Protein AF-0000000082580281 (afdb_homodimer)

Secondary structure (DSSP, 8-state):
---------------------------------PPPSSS-GGGS-TT-SSPPPPPTT-HHHHHHHHHHHHHHHT--HHHHHHHHHHHH--SGGGGHHHHTS-GGG-HHHHHHHHHHHHHHHHHHHHHHHHH-PPPHHHH-TTS--TTTTS---TT--SS-HHHHHHHHHHHHHHHH-GGGHHHHHHHHHHHHHHHHHTTSS-HHHHHHHHHHHHHHHHHHHT-GGGHHHHHHHHHHHHHH--/---------------------------------PPPSSS-GGGS-TT-SSPPPPPTT-HHHHHHHHHHHHHHHT--HHHHHHHHHHHH--SGGGGHHHHTS-GGG-HHHHHHHHHHHHHHHHHHHHHHHHH-PPPHHHH-TTS--TTTTS---TT--SS-HHHHHHHHHHHHHHHH-GGGHHHHHHHHHHHHHHHHHTTSS-HHHHHHHHHHHHHHHHHHHT-GGGHHHHHHHHHHHHHH--

Radius of gyration: 31.66 Å; Cα contacts (8 Å, |Δi|>4): 712; chains: 2; bounding box: 63×133×155 Å

Solvent-accessible surface area (backbone atoms only — not comparable to full-atom values): 26697 Å² total; per-residue (Å²): 138,84,80,77,79,78,79,78,79,77,76,77,76,75,76,74,76,69,78,74,73,71,71,69,69,69,69,75,72,72,71,76,80,84,69,61,77,80,58,56,68,86,77,44,53,72,72,26,58,56,76,83,69,75,49,88,88,32,71,62,40,54,50,46,50,54,48,42,51,54,52,41,72,70,50,50,73,68,57,50,50,48,21,47,52,49,71,73,52,89,56,80,62,79,44,20,75,50,68,71,44,66,49,80,79,38,62,52,40,40,52,46,43,49,48,46,35,51,34,33,41,52,57,42,46,38,23,16,70,57,64,42,32,67,15,45,36,72,78,38,75,82,38,78,28,69,55,67,92,66,78,70,67,53,41,50,18,32,33,27,62,68,23,20,39,27,36,23,37,21,50,53,47,25,57,57,37,61,94,38,20,42,50,28,46,48,47,19,50,53,52,33,48,21,39,36,58,25,23,48,30,49,68,69,15,40,52,46,10,44,53,51,10,46,54,44,45,43,41,43,57,63,30,76,88,37,45,66,52,50,50,46,19,34,56,57,50,55,61,66,77,100,138,83,80,77,78,77,78,77,80,78,78,76,75,75,78,74,77,70,77,75,73,72,71,71,70,70,67,72,75,74,71,76,78,85,68,60,78,80,58,57,68,86,75,44,53,74,73,26,59,55,76,83,72,74,50,89,88,32,72,63,39,52,50,45,51,53,47,42,51,53,51,41,72,70,50,50,71,68,56,49,51,49,20,49,53,49,70,73,52,88,55,80,64,78,44,20,75,50,67,70,45,67,47,80,78,37,62,52,40,39,52,46,44,52,51,46,35,50,32,34,41,53,56,42,45,38,24,17,70,57,63,42,31,66,15,45,34,73,76,38,76,83,38,78,29,69,56,68,92,66,79,70,66,54,42,51,17,32,32,28,60,67,23,19,38,26,37,24,37,22,50,52,47,25,56,58,37,61,93,38,21,43,50,27,45,48,50,18,52,52,53,33,47,22,40,35,59,24,24,47,30,48,69,68,16,42,52,46,10,42,52,50,9,45,54,46,46,43,41,42,56,64,29,77,88,37,45,65,51,52,51,47,19,35,54,58,49,56,60,67,76,102

Structure (mmCIF, N/CA/C/O backbone):
data_AF-0000000082580281-model_v1
#
loop_
_entity.id
_entity.type
_entity.pdbx_description
1 polymer 'Acid phosphatase'
#
loop_
_atom_site.group_PDB
_atom_site.id
_atom_site.type_symbol
_atom_site.label_atom_id
_atom_site.label_alt_id
_atom_site.label_comp_id
_atom_site.label_asym_id
_atom_site.label_entity_id
_atom_site.label_seq_id
_atom_site.pdbx_PDB_ins_code
_atom_site.Cartn_x
_atom_site.Cartn_y
_atom_site.Cartn_z
_atom_site.occupancy
_atom_site.B_iso_or_equiv
_atom_site.auth_seq_id
_atom_site.auth_comp_id
_atom_site.auth_asym_id
_atom_site.auth_atom_id
_atom_site.pdbx_PDB_model_num
ATOM 1 N N . MET A 1 1 ? 38.469 71.812 71.25 1 32.06 1 MET A N 1
ATOM 2 C CA . MET A 1 1 ? 38.594 71.062 70 1 32.06 1 MET A CA 1
ATOM 3 C C . MET A 1 1 ? 37.75 69.812 70 1 32.06 1 MET A C 1
ATOM 5 O O . MET A 1 1 ? 38.062 68.875 70.75 1 32.06 1 MET A O 1
ATOM 9 N N . PHE A 1 2 ? 36.344 69.938 70 1 36.44 2 PHE A N 1
ATOM 10 C CA . PHE A 1 2 ? 35.188 69.062 70.125 1 36.44 2 PHE A CA 1
ATOM 11 C C . PHE A 1 2 ? 35.156 68.125 68.938 1 36.44 2 PHE A C 1
ATOM 13 O O . PHE A 1 2 ? 35.156 68.5 67.75 1 36.44 2 PHE A O 1
ATOM 20 N N . LEU A 1 3 ? 35.812 66.938 69.125 1 35.78 3 LEU A N 1
ATOM 21 C CA . LEU A 1 3 ? 35.938 65.812 68.188 1 35.78 3 LEU A CA 1
ATOM 22 C C . LEU A 1 3 ? 34.562 65.25 67.875 1 35.78 3 LEU A C 1
ATOM 24 O O . LEU A 1 3 ? 33.844 64.75 68.75 1 35.78 3 LEU A O 1
ATOM 28 N N . ARG A 1 4 ? 33.812 65.875 66.938 1 36.56 4 ARG A N 1
ATOM 29 C CA . ARG A 1 4 ? 32.531 65.438 66.438 1 36.56 4 ARG A CA 1
ATOM 30 C C . ARG A 1 4 ? 32.594 64.062 65.812 1 36.56 4 ARG A C 1
ATOM 32 O O . ARG A 1 4 ? 33.344 63.781 64.875 1 36.56 4 ARG A O 1
ATOM 39 N N . THR A 1 5 ? 32.5 63 66.625 1 38.12 5 THR A N 1
ATOM 40 C CA . THR A 1 5 ? 32.469 61.594 66.188 1 38.12 5 THR A CA 1
ATOM 41 C C . THR A 1 5 ? 31.281 61.375 65.25 1 38.12 5 THR A C 1
ATOM 43 O O . THR A 1 5 ? 30.125 61.562 65.625 1 38.12 5 THR A O 1
ATOM 46 N N . ARG A 1 6 ? 31.453 61.594 63.969 1 36 6 ARG A N 1
ATOM 47 C CA . ARG A 1 6 ? 30.453 61.344 62.938 1 36 6 ARG A CA 1
ATOM 48 C C . ARG A 1 6 ? 30.078 59.875 62.906 1 36 6 ARG A C 1
ATOM 50 O O . ARG A 1 6 ? 30.953 59 62.781 1 36 6 ARG A O 1
ATOM 57 N N . PHE A 1 7 ? 29.016 59.438 63.625 1 36.91 7 PHE A N 1
ATOM 58 C CA . PHE A 1 7 ? 28.422 58.094 63.625 1 36.91 7 PHE A CA 1
ATOM 59 C C . PHE A 1 7 ? 27.969 57.719 62.219 1 36.91 7 PHE A C 1
ATOM 61 O O . PHE A 1 7 ? 27.141 58.406 61.625 1 36.91 7 PHE A O 1
ATOM 68 N N . MET A 1 8 ? 28.844 57.156 61.375 1 35.41 8 MET A N 1
ATOM 69 C CA . MET A 1 8 ? 28.469 56.656 60.062 1 35.41 8 MET A CA 1
ATOM 70 C C . MET A 1 8 ? 27.438 55.531 60.188 1 35.41 8 MET A C 1
ATOM 72 O O . MET A 1 8 ? 27.672 54.531 60.875 1 35.41 8 MET A O 1
ATOM 76 N N . LEU A 1 9 ? 26.125 55.844 60.188 1 35.84 9 LEU A N 1
ATOM 77 C CA . LEU A 1 9 ? 25.016 54.906 60.156 1 35.84 9 LEU A CA 1
ATOM 78 C C . LEU A 1 9 ? 25.125 53.969 58.938 1 35.84 9 LEU A C 1
ATOM 80 O O . LEU A 1 9 ? 25.141 54.469 57.781 1 35.84 9 LEU A O 1
ATOM 84 N N . LEU A 1 10 ? 25.781 52.812 59.094 1 35.5 10 LEU A N 1
ATOM 85 C CA . LEU A 1 10 ? 25.828 51.75 58.062 1 35.5 10 LEU A CA 1
ATOM 86 C C . LEU A 1 10 ? 24.422 51.25 57.75 1 35.5 10 LEU A C 1
ATOM 88 O O . LEU A 1 10 ? 23.719 50.781 58.625 1 35.5 10 LEU A O 1
ATOM 92 N N . LEU A 1 11 ? 23.688 51.938 56.844 1 35.34 11 LEU A N 1
ATOM 93 C CA . LEU A 1 11 ? 22.422 51.438 56.344 1 35.34 11 LEU A CA 1
ATOM 94 C C . LEU A 1 11 ? 22.594 50.062 55.656 1 35.34 11 LEU A C 1
ATOM 96 O O . LEU A 1 11 ? 23.312 49.969 54.656 1 35.34 11 LEU A O 1
ATOM 100 N N . ALA A 1 12 ? 22.578 48.969 56.406 1 37.53 12 ALA A N 1
ATOM 101 C CA . ALA A 1 12 ? 22.531 47.625 55.844 1 37.53 12 ALA A CA 1
ATOM 102 C C . ALA A 1 12 ? 21.297 47.438 54.969 1 37.53 12 ALA A C 1
ATOM 104 O O . ALA A 1 12 ? 20.156 47.562 55.438 1 37.53 12 ALA A O 1
ATOM 105 N N . GLY A 1 13 ? 21.359 47.844 53.719 1 35.16 13 GLY A N 1
ATOM 106 C CA . GLY A 1 13 ? 20.312 47.531 52.75 1 35.16 13 GLY A CA 1
ATOM 107 C C . GLY A 1 13 ? 19.984 46.062 52.656 1 35.16 13 GLY A C 1
ATOM 108 O O . GLY A 1 13 ? 20.859 45.25 52.375 1 35.16 13 GLY A O 1
ATOM 109 N N . ALA A 1 14 ? 19.094 45.562 53.5 1 37.19 14 ALA A N 1
ATOM 110 C CA . ALA A 1 14 ? 18.562 44.188 53.375 1 37.19 14 ALA A CA 1
ATOM 111 C C . ALA A 1 14 ? 18.047 43.938 51.969 1 37.19 14 ALA A C 1
ATOM 113 O O . ALA A 1 14 ? 17.141 44.625 51.5 1 37.19 14 ALA A O 1
ATOM 114 N N . CYS A 1 15 ? 18.906 43.469 51.062 1 38.81 15 CYS A N 1
ATOM 115 C CA . CYS A 1 15 ? 18.453 42.969 49.781 1 38.81 15 CYS A CA 1
ATOM 116 C C . CYS A 1 15 ? 17.344 41.906 49.938 1 38.81 15 CYS A C 1
ATOM 118 O O . CYS A 1 15 ? 17.594 40.844 50.469 1 38.81 15 CYS A O 1
ATOM 120 N N . LEU A 1 16 ? 16.125 42.344 50.219 1 39.41 16 LEU A N 1
ATOM 121 C CA . LEU A 1 16 ? 15.023 41.406 50.156 1 39.41 16 LEU A CA 1
ATOM 122 C C . LEU A 1 16 ? 15.047 40.625 48.812 1 39.41 16 LEU A C 1
ATOM 124 O O . LEU A 1 16 ? 14.922 41.219 47.75 1 39.41 16 LEU A O 1
ATOM 128 N N . ALA A 1 17 ? 15.719 39.5 48.781 1 43.44 17 ALA A N 1
ATOM 129 C CA . ALA A 1 17 ? 15.578 38.562 47.656 1 43.44 17 ALA A CA 1
ATOM 130 C C . ALA A 1 17 ? 14.109 38.188 47.438 1 43.44 17 ALA A C 1
ATOM 132 O O . ALA A 1 17 ? 13.469 37.594 48.281 1 43.44 17 ALA A O 1
ATOM 133 N N . VAL A 1 18 ? 13.406 39.094 46.656 1 44.91 18 VAL A N 1
ATOM 134 C CA . VAL A 1 18 ? 12.094 38.625 46.219 1 44.91 18 VAL A CA 1
ATOM 135 C C . VAL A 1 18 ? 12.242 37.281 45.5 1 44.91 18 VAL A C 1
ATOM 137 O O . VAL A 1 18 ? 13.062 37.156 44.594 1 44.91 18 VAL A O 1
ATOM 140 N N . PRO A 1 19 ? 11.844 36.188 46.156 1 44.22 19 PRO A N 1
ATOM 141 C CA . PRO A 1 19 ? 11.867 34.938 45.375 1 44.22 19 PRO A CA 1
ATOM 142 C C . PRO A 1 19 ? 11.188 35.094 44 1 44.22 19 PRO A C 1
ATOM 144 O O . PRO A 1 19 ? 10.086 35.656 43.906 1 44.22 19 PRO A O 1
ATOM 147 N N . VAL A 1 20 ? 11.992 35.281 42.938 1 46.53 20 VAL A N 1
ATOM 148 C CA . VAL A 1 20 ? 11.406 35.156 41.625 1 46.53 20 VAL A CA 1
ATOM 149 C C . VAL A 1 20 ? 10.586 33.875 41.531 1 46.53 20 VAL A C 1
ATOM 151 O O . VAL A 1 20 ? 11.125 32.781 41.688 1 46.53 20 VAL A O 1
ATOM 154 N N . ALA A 1 21 ? 9.297 33.875 41.906 1 41.81 21 ALA A N 1
ATOM 155 C CA . ALA A 1 21 ? 8.453 32.75 41.531 1 41.81 21 ALA A CA 1
ATOM 156 C C . ALA A 1 21 ? 8.695 32.312 40.094 1 41.81 21 ALA A C 1
ATOM 158 O O . ALA A 1 21 ? 8.43 33.094 39.156 1 41.81 21 ALA A O 1
ATOM 159 N N . VAL A 1 22 ? 9.758 31.562 39.844 1 43.09 22 VAL A N 1
ATOM 160 C CA . VAL A 1 22 ? 9.773 30.906 38.562 1 43.09 22 VAL A CA 1
ATOM 161 C C . VAL A 1 22 ? 8.375 30.406 38.219 1 43.09 22 VAL A C 1
ATOM 163 O O . VAL A 1 22 ? 7.816 29.578 38.938 1 43.09 22 VAL A O 1
ATOM 166 N N . ASN A 1 23 ? 7.508 31.281 37.688 1 38.69 23 ASN A N 1
ATOM 167 C CA . ASN A 1 23 ? 6.324 30.703 37.062 1 38.69 23 ASN A CA 1
ATOM 168 C C . ASN A 1 23 ? 6.652 29.406 36.344 1 38.69 23 ASN A C 1
ATOM 170 O O . ASN A 1 23 ? 7.355 29.406 35.344 1 38.69 23 ASN A O 1
ATOM 174 N N . ALA A 1 24 ? 6.676 28.344 37.094 1 39.44 24 ALA A N 1
ATOM 175 C CA . ALA A 1 24 ? 6.668 27.078 36.375 1 39.44 24 ALA A CA 1
ATOM 176 C C . ALA A 1 24 ? 5.715 27.125 35.188 1 39.44 24 ALA A C 1
ATOM 178 O O . ALA A 1 24 ? 4.496 27.203 35.344 1 39.44 24 ALA A O 1
ATOM 179 N N . GLN A 1 25 ? 6.094 27.766 34.156 1 38.94 25 GLN A N 1
ATOM 180 C CA . GLN A 1 25 ? 5.293 27.547 32.938 1 38.94 25 GLN A CA 1
ATOM 181 C C . GLN A 1 25 ? 4.691 26.141 32.938 1 38.94 25 GLN A C 1
ATOM 183 O O . GLN A 1 25 ? 5.418 25.156 33.031 1 38.94 25 GLN A O 1
ATOM 188 N N . GLN A 1 26 ? 3.48 26 33.562 1 36.84 26 GLN A N 1
ATOM 189 C CA . GLN A 1 26 ? 2.775 24.734 33.406 1 36.84 26 GLN A CA 1
ATOM 190 C C . GLN A 1 26 ? 3.092 24.109 32.031 1 36.84 26 GLN A C 1
ATOM 192 O O . GLN A 1 26 ? 3.078 24.781 31.016 1 36.84 26 GLN A O 1
ATOM 197 N N . ALA A 1 27 ? 3.896 23.062 32.031 1 40.31 27 ALA A N 1
ATOM 198 C CA . ALA A 1 27 ? 4.039 22.297 30.781 1 40.31 27 ALA A CA 1
ATOM 199 C C . ALA A 1 27 ? 2.75 22.344 29.969 1 40.31 27 ALA A C 1
ATOM 201 O O . ALA A 1 27 ? 1.652 22.266 30.531 1 40.31 27 ALA A O 1
ATOM 202 N N . PRO A 1 28 ? 2.762 22.938 28.812 1 40.5 28 PRO A N 1
ATOM 203 C CA . PRO A 1 28 ? 1.508 22.875 28.062 1 40.5 28 PRO A CA 1
ATOM 204 C C . PRO A 1 28 ? 0.728 21.594 28.312 1 40.5 28 PRO A C 1
ATOM 206 O O . PRO A 1 28 ? 1.326 20.547 28.562 1 40.5 28 PRO A O 1
ATOM 209 N N . ALA A 1 29 ? -0.424 21.672 28.781 1 38.53 29 ALA A N 1
ATOM 210 C CA . ALA A 1 29 ? -1.359 20.562 28.953 1 38.53 29 ALA A CA 1
ATOM 211 C C . ALA A 1 29 ? -1.205 19.531 27.844 1 38.53 29 ALA A C 1
ATOM 213 O O . ALA A 1 29 ? -1.086 19.891 26.672 1 38.53 29 ALA A O 1
ATOM 214 N N . ALA A 1 30 ? -0.703 18.375 28.109 1 39.81 30 ALA A N 1
ATOM 215 C CA . ALA A 1 30 ? -0.636 17.266 27.156 1 39.81 30 ALA A CA 1
ATOM 216 C C . ALA A 1 30 ? -1.894 17.219 26.297 1 39.81 30 ALA A C 1
ATOM 218 O O . ALA A 1 30 ? -3.01 17.344 26.797 1 39.81 30 ALA A O 1
ATOM 219 N N . LYS A 1 31 ? -1.818 17.734 25.094 1 45.88 31 LYS A N 1
ATOM 220 C CA . LYS A 1 31 ? -2.938 17.516 24.188 1 45.88 31 LYS A CA 1
ATOM 221 C C . LYS A 1 31 ? -3.656 16.203 24.516 1 45.88 31 LYS A C 1
ATOM 223 O O . LYS A 1 31 ? -3.016 15.188 24.781 1 45.88 31 LYS A O 1
ATOM 228 N N . PRO A 1 32 ? -4.918 16.234 24.938 1 46.81 32 PRO A N 1
ATOM 229 C CA . PRO A 1 32 ? -5.609 14.984 25.266 1 46.81 32 PRO A CA 1
ATOM 230 C C . PRO A 1 32 ? -5.254 13.844 24.312 1 46.81 32 PRO A C 1
ATOM 232 O O . PRO A 1 32 ? -5.047 14.078 23.109 1 46.81 32 PRO A O 1
ATOM 235 N N . ALA A 1 33 ? -4.816 12.711 24.938 1 53.78 33 ALA A N 1
ATOM 236 C CA . ALA A 1 33 ? -4.449 11.516 24.172 1 53.78 33 ALA A CA 1
ATOM 237 C C . ALA A 1 33 ? -5.516 11.18 23.141 1 53.78 33 ALA A C 1
ATOM 239 O O . ALA A 1 33 ? -6.703 11.117 23.453 1 53.78 33 ALA A O 1
ATOM 240 N N . LYS A 1 34 ? -5.25 11.406 21.891 1 80.19 34 LYS A N 1
ATOM 241 C CA . LYS A 1 34 ? -6.168 10.984 20.844 1 80.19 34 LYS A CA 1
ATOM 242 C C . LYS A 1 34 ? -6.531 9.516 20.984 1 80.19 34 LYS A C 1
ATOM 244 O O . LYS A 1 34 ? -5.699 8.695 21.391 1 80.19 34 LYS A O 1
ATOM 249 N N . THR A 1 35 ? -7.859 9.172 21.172 1 92.19 35 THR A N 1
ATOM 250 C CA . THR A 1 35 ? -8.359 7.797 21.234 1 92.19 35 THR A CA 1
ATOM 251 C C . THR A 1 35 ? -8.961 7.367 19.906 1 92.19 35 THR A C 1
ATOM 253 O O . THR A 1 35 ? -9.383 8.211 19.109 1 92.19 35 THR A O 1
ATOM 256 N N . PHE A 1 36 ? -8.875 6.074 19.734 1 95.62 36 PHE A N 1
ATOM 257 C CA . PHE A 1 36 ? -9.547 5.516 18.562 1 95.62 36 PHE A CA 1
ATOM 258 C C . PHE A 1 36 ? -11.039 5.855 18.594 1 95.62 36 PHE A C 1
ATOM 260 O O . PHE A 1 36 ? -11.664 5.816 19.641 1 95.62 36 PHE A O 1
ATOM 267 N N . LYS A 1 37 ? -11.641 6.121 17.453 1 95.56 37 LYS A N 1
ATOM 268 C CA . LYS A 1 37 ? -13.039 6.547 17.406 1 95.56 37 LYS A CA 1
ATOM 269 C C . LYS A 1 37 ? -13.883 5.562 16.609 1 95.56 37 LYS A C 1
ATOM 271 O O . LYS A 1 37 ? -15.023 5.277 16.969 1 95.56 37 LYS A O 1
ATOM 276 N N . LEU A 1 38 ? -13.398 5.078 15.508 1 95.94 38 LEU A N 1
ATOM 277 C CA . LEU A 1 38 ? -14.117 4.129 14.664 1 95.94 38 LEU A CA 1
ATOM 278 C C . LEU A 1 38 ? -13.586 2.715 14.852 1 95.94 38 LEU A C 1
ATOM 280 O O . LEU A 1 38 ? -14.289 1.739 14.586 1 95.94 38 LEU A O 1
ATOM 284 N N . LEU A 1 39 ? -12.297 2.615 15.203 1 95.38 39 LEU A N 1
ATOM 285 C CA . LEU A 1 39 ? -11.625 1.354 15.5 1 95.38 39 LEU A CA 1
ATOM 286 C C . LEU A 1 39 ? -11.281 1.257 16.984 1 95.38 39 LEU A C 1
ATOM 288 O O . LEU A 1 39 ? -11.648 2.137 17.766 1 95.38 39 LEU A O 1
ATOM 292 N N . ARG A 1 40 ? -10.734 0.118 17.422 1 92.38 40 ARG A N 1
ATOM 293 C CA . ARG A 1 40 ? -10.312 -0.094 18.812 1 92.38 40 ARG A CA 1
ATOM 294 C C . ARG A 1 40 ? -8.812 -0.381 18.875 1 92.38 40 ARG A C 1
ATOM 296 O O . ARG A 1 40 ? -8.242 -0.969 17.969 1 92.38 40 ARG A O 1
ATOM 303 N N . ALA A 1 41 ? -8.281 0.009 19.906 1 87.56 41 ALA A N 1
ATOM 304 C CA . ALA A 1 41 ? -6.852 -0.215 20.125 1 87.56 41 ALA A CA 1
ATOM 305 C C . ALA A 1 41 ? -6.512 -1.7 20.031 1 87.56 41 ALA A C 1
ATOM 307 O O . ALA A 1 41 ? -5.449 -2.07 19.531 1 87.56 41 ALA A O 1
ATOM 308 N N . GLU A 1 42 ? -7.383 -2.527 20.531 1 87.19 42 GLU A N 1
ATOM 309 C CA . GLU A 1 42 ? -7.168 -3.971 20.578 1 87.19 42 GLU A CA 1
ATOM 310 C C . GLU A 1 42 ? -7.125 -4.562 19.172 1 87.19 42 GLU A C 1
ATOM 312 O O . GLU A 1 42 ? -6.695 -5.703 18.984 1 87.19 42 GLU A O 1
ATOM 317 N N . ASP A 1 43 ? -7.555 -3.775 18.234 1 86 43 ASP A N 1
ATOM 318 C CA . ASP A 1 43 ? -7.504 -4.219 16.844 1 86 43 ASP A CA 1
ATOM 319 C C . ASP A 1 43 ? -6.066 -4.262 16.328 1 86 43 ASP A C 1
ATOM 321 O O . ASP A 1 43 ? -5.797 -4.848 15.273 1 86 43 ASP A O 1
ATOM 325 N N . PHE A 1 44 ? -5.164 -3.668 17.047 1 92.31 44 PHE A N 1
ATOM 326 C CA . PHE A 1 44 ? -3.771 -3.562 16.641 1 92.31 44 PHE A CA 1
ATOM 327 C C . PHE A 1 44 ? -2.842 -4.07 17.734 1 92.31 44 PHE A C 1
ATOM 329 O O . PHE A 1 44 ? -2.99 -3.705 18.906 1 92.31 44 PHE A O 1
ATOM 336 N N . PRO A 1 45 ? -1.94 -4.969 17.344 1 92.69 45 PRO A N 1
ATOM 337 C CA . PRO A 1 45 ? -0.992 -5.449 18.344 1 92.69 45 PRO A CA 1
ATOM 338 C C . PRO A 1 45 ? -0.083 -4.344 18.875 1 92.69 45 PRO A C 1
ATOM 340 O O . PRO A 1 45 ? 0.281 -3.43 18.141 1 92.69 45 PRO A O 1
ATOM 343 N N . ALA A 1 46 ? 0.397 -4.531 20.078 1 85.88 46 ALA A N 1
ATOM 344 C CA . ALA A 1 46 ? 1.192 -3.512 20.766 1 85.88 46 ALA A CA 1
ATOM 345 C C . ALA A 1 46 ? 2.57 -3.371 20.125 1 85.88 46 ALA A C 1
ATOM 347 O O . ALA A 1 46 ? 3.219 -2.33 20.25 1 85.88 46 ALA A O 1
ATOM 348 N N . ASP A 1 47 ? 2.982 -4.406 19.531 1 88.06 47 ASP A N 1
ATOM 349 C CA . ASP A 1 47 ? 4.289 -4.359 18.875 1 88.06 47 ASP A CA 1
ATOM 350 C C . ASP A 1 47 ? 4.148 -4.02 17.391 1 88.06 47 ASP A C 1
ATOM 352 O O . ASP A 1 47 ? 5.094 -4.184 16.609 1 88.06 47 ASP A O 1
ATOM 356 N N . GLY A 1 48 ? 2.961 -3.6 16.984 1 85.94 48 GLY A N 1
ATOM 357 C CA . GLY A 1 48 ? 2.73 -3.117 15.633 1 85.94 48 GLY A CA 1
ATOM 358 C C . GLY A 1 48 ? 2.148 -4.176 14.711 1 85.94 48 GLY A C 1
ATOM 359 O O . GLY A 1 48 ? 2.467 -5.359 14.844 1 85.94 48 GLY A O 1
ATOM 360 N N . ILE A 1 49 ? 1.368 -3.719 13.773 1 95.56 49 ILE A N 1
ATOM 361 C CA . ILE A 1 49 ? 0.712 -4.586 12.797 1 95.56 49 ILE A CA 1
ATOM 362 C C . ILE A 1 49 ? 1.646 -4.836 11.617 1 95.56 49 ILE A C 1
ATOM 364 O O . ILE A 1 49 ? 1.387 -5.711 10.789 1 95.56 49 ILE A O 1
ATOM 368 N N . VAL A 1 50 ? 2.701 -4.172 11.492 1 96.25 50 VAL A N 1
ATOM 369 C CA . VAL A 1 50 ? 3.729 -4.324 10.469 1 96.25 50 VAL A CA 1
ATOM 370 C C . VAL A 1 50 ? 4.988 -4.934 11.086 1 96.25 50 VAL A C 1
ATOM 372 O O . VAL A 1 50 ? 5.203 -4.836 12.297 1 96.25 50 VAL A O 1
ATOM 375 N N . PRO A 1 51 ? 5.844 -5.578 10.266 1 94.5 51 PRO A N 1
ATOM 376 C CA . PRO A 1 51 ? 7.102 -6.113 10.789 1 94.5 51 PRO A 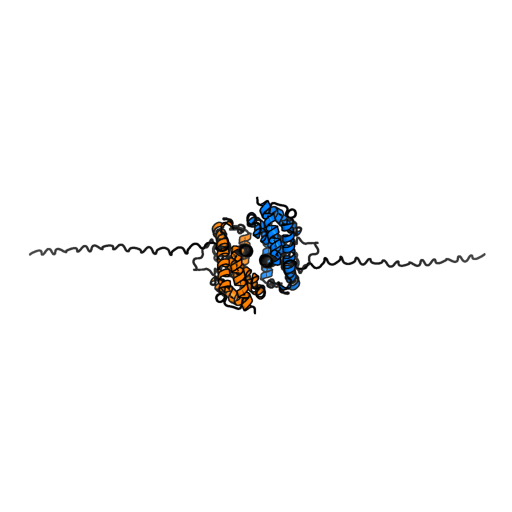CA 1
ATOM 377 C C . PRO A 1 51 ? 8.086 -5.016 11.195 1 94.5 51 PRO A C 1
ATOM 379 O O . PRO A 1 51 ? 7.844 -3.836 10.93 1 94.5 51 PRO A O 1
ATOM 382 N N . ALA A 1 52 ? 9.156 -5.48 11.867 1 96.38 52 ALA A N 1
ATOM 383 C CA . ALA A 1 52 ? 10.227 -4.547 12.203 1 96.38 52 ALA A CA 1
ATOM 384 C C . ALA A 1 52 ? 10.836 -3.938 10.945 1 96.38 52 ALA A C 1
ATOM 386 O O . ALA A 1 52 ? 10.945 -4.605 9.906 1 96.38 52 ALA A O 1
ATOM 387 N N . PRO A 1 53 ? 11.164 -2.654 11.008 1 97.19 53 PRO A N 1
ATOM 388 C CA . PRO A 1 53 ? 11.906 -2.064 9.891 1 97.19 53 PRO A CA 1
ATOM 389 C C . PRO A 1 53 ? 13.32 -2.631 9.75 1 97.19 53 PRO A C 1
ATOM 391 O O . PRO A 1 53 ? 13.781 -3.363 10.633 1 97.19 53 PRO A O 1
ATOM 394 N N . PRO A 1 54 ? 13.945 -2.34 8.578 1 95.31 54 PRO A N 1
ATOM 395 C CA . PRO A 1 54 ? 15.352 -2.74 8.477 1 95.31 54 PRO A CA 1
ATOM 396 C C . PRO A 1 54 ? 16.188 -2.301 9.68 1 95.31 54 PRO A C 1
ATOM 398 O O . PRO A 1 54 ? 16.016 -1.184 10.172 1 95.31 54 PRO A O 1
ATOM 401 N N . ALA A 1 55 ? 17.094 -3.158 10.133 1 95.69 55 ALA A N 1
ATOM 402 C CA . ALA A 1 55 ? 17.906 -2.902 11.32 1 95.69 55 ALA A CA 1
ATOM 403 C C . ALA A 1 55 ? 18.906 -1.778 11.062 1 95.69 55 ALA A C 1
ATOM 405 O O . ALA A 1 55 ? 19.359 -1.593 9.93 1 95.69 55 ALA A O 1
ATOM 406 N N . ARG A 1 56 ? 19.188 -1.094 12.141 1 95.5 56 ARG A N 1
ATOM 407 C CA . ARG A 1 56 ? 20.219 -0.065 12.055 1 95.5 56 ARG A CA 1
ATOM 408 C C . ARG A 1 56 ? 21.531 -0.652 11.562 1 95.5 56 ARG A C 1
ATOM 410 O O . ARG A 1 56 ? 21.984 -1.681 12.07 1 95.5 56 ARG A O 1
ATOM 417 N N . GLY A 1 57 ? 22.062 -0.041 10.531 1 94.88 57 GLY A N 1
ATOM 418 C CA . GLY A 1 57 ? 23.375 -0.459 10.023 1 94.88 57 GLY A CA 1
ATOM 419 C C . GLY A 1 57 ? 23.281 -1.627 9.062 1 94.88 57 GLY A C 1
ATOM 420 O O . GLY A 1 57 ? 24.297 -2.023 8.469 1 94.88 57 GLY A O 1
ATOM 421 N N . SER A 1 58 ? 22.109 -2.168 8.859 1 93.88 58 SER A N 1
ATOM 422 C CA . SER A 1 58 ? 21.953 -3.301 7.957 1 93.88 58 SER A CA 1
ATOM 423 C C . SER A 1 58 ? 22.219 -2.896 6.512 1 93.88 58 SER A C 1
ATOM 425 O O . SER A 1 58 ? 22.234 -1.707 6.188 1 93.88 58 SER A O 1
ATOM 427 N N . ASP A 1 59 ? 22.453 -3.857 5.695 1 90.12 59 ASP A N 1
ATOM 428 C CA . ASP A 1 59 ? 22.656 -3.611 4.27 1 90.12 59 ASP A CA 1
ATOM 429 C C . ASP A 1 59 ? 21.406 -3.006 3.633 1 90.12 59 ASP A C 1
ATOM 431 O O . ASP A 1 59 ? 21.5 -2.182 2.723 1 90.12 59 ASP A O 1
ATOM 435 N N . VAL A 1 60 ? 20.281 -3.391 4.141 1 90.88 60 VAL A N 1
ATOM 436 C CA . VAL A 1 60 ? 19.031 -2.861 3.59 1 90.88 60 VAL A CA 1
ATOM 437 C C . VAL A 1 60 ? 18.906 -1.381 3.938 1 90.88 60 VAL A C 1
ATOM 439 O O . VAL A 1 60 ? 18.516 -0.571 3.096 1 90.88 60 VAL A O 1
ATOM 442 N N . GLU A 1 61 ? 19.172 -1.018 5.141 1 95.06 61 GLU A N 1
ATOM 443 C CA . GLU A 1 61 ? 19.141 0.398 5.496 1 95.06 61 GLU A CA 1
ATOM 444 C C . GLU A 1 61 ? 20.094 1.212 4.633 1 95.06 61 GLU A C 1
ATOM 446 O O . GLU A 1 61 ? 19.75 2.305 4.176 1 95.06 61 GLU A O 1
ATOM 451 N N . LYS A 1 62 ? 21.312 0.68 4.387 1 94.06 62 LYS A N 1
ATOM 452 C CA . LYS A 1 62 ? 22.297 1.362 3.551 1 94.06 62 LYS A CA 1
ATOM 453 C C . LYS A 1 62 ? 21.766 1.552 2.131 1 94.06 62 LYS A C 1
ATOM 455 O O . LYS A 1 62 ? 21.984 2.598 1.516 1 94.06 62 LYS A O 1
ATOM 460 N N . LEU A 1 63 ? 21.141 0.542 1.715 1 91.44 63 LEU A N 1
ATOM 461 C CA . LEU A 1 63 ? 20.562 0.617 0.381 1 91.44 63 LEU A CA 1
ATOM 462 C C . LEU A 1 63 ? 19.469 1.689 0.324 1 91.44 63 LEU A C 1
ATOM 464 O O . LEU A 1 63 ? 19.375 2.428 -0.659 1 91.44 63 LEU A O 1
ATOM 468 N N . GLU A 1 64 ? 18.625 1.771 1.318 1 95.25 64 GLU A N 1
ATOM 469 C CA . GLU A 1 64 ? 17.578 2.787 1.353 1 95.25 64 GLU A CA 1
ATOM 470 C C . GLU A 1 64 ? 18.172 4.191 1.402 1 95.25 64 GLU A C 1
ATOM 472 O O . GLU A 1 64 ? 17.656 5.113 0.769 1 95.25 64 GLU A O 1
ATOM 477 N N . LEU A 1 65 ? 19.266 4.324 2.129 1 95.56 65 LEU A N 1
ATOM 478 C CA . LEU A 1 65 ? 19.922 5.625 2.191 1 95.56 65 LEU A CA 1
ATOM 479 C C . LEU A 1 65 ? 20.469 6.023 0.827 1 95.56 65 LEU A C 1
ATOM 481 O O . LEU A 1 65 ? 20.344 7.176 0.414 1 95.56 65 LEU A O 1
ATOM 485 N N . ALA A 1 66 ? 21.109 5.07 0.176 1 93.25 66 ALA A N 1
ATOM 486 C CA . ALA A 1 66 ? 21.625 5.332 -1.164 1 93.25 66 ALA A CA 1
ATOM 487 C C . ALA A 1 66 ? 20.5 5.73 -2.117 1 93.25 66 ALA A C 1
ATOM 489 O O . ALA A 1 66 ? 20.656 6.641 -2.932 1 93.25 66 ALA A O 1
ATOM 490 N N . TYR A 1 67 ? 19.422 5.074 -1.985 1 93.31 67 TYR A N 1
ATOM 491 C CA . TYR A 1 67 ? 18.234 5.402 -2.771 1 93.31 67 TYR A CA 1
ATOM 492 C C . TYR A 1 67 ? 17.781 6.828 -2.492 1 93.31 67 TYR A C 1
ATOM 494 O O . TYR A 1 67 ? 17.484 7.586 -3.42 1 93.31 67 TYR A O 1
ATOM 502 N N . LEU A 1 68 ? 17.656 7.188 -1.256 1 96.56 68 LEU A N 1
ATOM 503 C CA . LEU A 1 68 ? 17.219 8.523 -0.885 1 96.56 68 LEU A CA 1
ATOM 504 C C . LEU A 1 68 ? 18.141 9.586 -1.461 1 96.56 68 LEU A C 1
ATOM 506 O O . LEU A 1 68 ? 17.688 10.602 -1.984 1 96.56 68 LEU A O 1
ATOM 510 N N . HIS A 1 69 ? 19.438 9.305 -1.387 1 96.31 69 HIS A N 1
ATOM 511 C CA . HIS A 1 69 ? 20.406 10.242 -1.954 1 96.31 69 HIS A CA 1
ATOM 512 C C . HIS A 1 69 ? 20.172 10.43 -3.449 1 96.31 69 HIS A C 1
ATOM 514 O O . HIS A 1 69 ? 20.172 11.555 -3.947 1 96.31 69 HIS A O 1
ATOM 520 N N . ALA A 1 70 ? 20 9.359 -4.117 1 94.19 70 ALA A N 1
ATOM 521 C CA . ALA A 1 70 ? 19.781 9.422 -5.562 1 94.19 70 ALA A CA 1
ATOM 522 C C . ALA A 1 70 ? 18.469 10.133 -5.887 1 94.19 70 ALA A C 1
ATOM 524 O O . ALA A 1 70 ? 18.422 10.938 -6.82 1 94.19 70 ALA A O 1
ATOM 525 N N . LEU A 1 71 ? 17.438 9.828 -5.145 1 93.94 71 LEU A N 1
ATOM 526 C CA . LEU A 1 71 ? 16.125 10.453 -5.324 1 93.94 71 LEU A CA 1
ATOM 527 C C . LEU A 1 71 ? 16.219 11.969 -5.148 1 93.94 71 LEU A C 1
ATOM 529 O O . LEU A 1 71 ? 15.742 12.727 -5.992 1 93.94 71 LEU A O 1
ATOM 533 N N . ILE A 1 72 ? 16.844 12.367 -4.129 1 96.12 72 ILE A N 1
ATOM 534 C CA . ILE A 1 72 ? 16.953 13.781 -3.783 1 96.12 72 ILE A CA 1
ATOM 535 C C . ILE A 1 72 ? 17.828 14.492 -4.812 1 96.12 72 ILE A C 1
ATOM 537 O O . ILE A 1 72 ? 17.5 15.602 -5.254 1 96.12 72 ILE A O 1
ATOM 541 N N . ALA A 1 73 ? 18.922 13.852 -5.211 1 95 73 ALA A N 1
ATOM 542 C CA . ALA A 1 73 ? 19.797 14.43 -6.223 1 95 73 ALA A CA 1
ATOM 543 C C . ALA A 1 73 ? 19.062 14.648 -7.539 1 95 73 ALA A C 1
ATOM 545 O O . ALA A 1 73 ? 19.359 15.594 -8.273 1 95 73 ALA A O 1
ATOM 546 N N . GLY A 1 74 ? 18.094 13.859 -7.805 1 93.12 74 GLY A N 1
ATOM 547 C CA . GLY A 1 74 ? 17.344 13.953 -9.047 1 93.12 74 GLY A CA 1
ATOM 548 C C . GLY A 1 74 ? 16.109 14.82 -8.938 1 93.12 74 GLY A C 1
ATOM 549 O O . GLY A 1 74 ? 15.383 15.023 -9.914 1 93.12 74 GLY A O 1
ATOM 550 N N . THR A 1 75 ? 15.812 15.367 -7.781 1 95.31 75 THR A N 1
ATOM 551 C CA . THR A 1 75 ? 14.617 16.156 -7.527 1 95.31 75 THR A CA 1
ATOM 552 C C . THR A 1 75 ? 14.844 17.625 -7.91 1 95.31 75 THR A C 1
ATOM 554 O O . THR A 1 75 ? 15.836 18.219 -7.496 1 95.31 75 THR A O 1
ATOM 557 N N . SER A 1 76 ? 13.961 18.203 -8.75 1 96.25 76 SER A N 1
ATOM 558 C CA . SER A 1 76 ? 14.055 19.609 -9.133 1 96.25 76 SER A CA 1
ATOM 559 C C . SER A 1 76 ? 13.758 20.531 -7.957 1 96.25 76 SER A C 1
ATOM 561 O O . SER A 1 76 ? 13.109 20.125 -6.988 1 96.25 76 SER A O 1
ATOM 563 N N . PRO A 1 77 ? 14.227 21.781 -8.031 1 96.81 77 PRO A N 1
ATOM 564 C CA . PRO A 1 77 ? 13.891 22.734 -6.977 1 96.81 77 PRO A CA 1
ATOM 565 C C . PRO A 1 77 ? 12.383 22.906 -6.785 1 96.81 77 PRO A C 1
ATOM 567 O O . PRO A 1 77 ? 11.914 23.016 -5.648 1 96.81 77 PRO A O 1
ATOM 570 N N . ALA A 1 78 ? 11.703 22.906 -7.863 1 98.06 78 ALA A N 1
ATOM 571 C CA . ALA A 1 78 ? 10.25 23.047 -7.777 1 98.06 78 ALA A CA 1
ATOM 572 C C . ALA A 1 78 ? 9.625 21.875 -7.039 1 98.06 78 ALA A C 1
ATOM 574 O O . ALA A 1 78 ? 8.711 22.062 -6.23 1 98.06 78 ALA A O 1
ATOM 575 N N . ARG A 1 79 ? 10.047 20.703 -7.328 1 96.94 79 ARG A N 1
ATOM 576 C CA . ARG A 1 79 ? 9.508 19.516 -6.668 1 96.94 79 ARG A CA 1
ATOM 577 C C . ARG A 1 79 ? 9.898 19.5 -5.195 1 96.94 79 ARG A C 1
ATOM 579 O O . ARG A 1 79 ? 9.125 19.031 -4.352 1 96.94 79 ARG A O 1
ATOM 586 N N . MET A 1 80 ? 11.078 19.953 -4.84 1 97.25 80 MET A N 1
ATOM 587 C CA . MET A 1 80 ? 11.484 20.062 -3.441 1 97.25 80 MET A CA 1
ATOM 588 C C . MET A 1 80 ? 10.602 21.047 -2.693 1 97.25 80 MET A C 1
ATOM 590 O O . MET A 1 80 ? 10.227 20.812 -1.545 1 97.25 80 MET A O 1
ATOM 594 N N . GLU A 1 81 ? 10.32 22.141 -3.35 1 97.69 81 GLU A N 1
ATOM 595 C CA . GLU A 1 81 ? 9.43 23.094 -2.721 1 97.69 81 GLU A CA 1
ATOM 596 C C . GLU A 1 81 ? 8.047 22.5 -2.473 1 97.69 81 GLU A C 1
ATOM 598 O O . GLU A 1 81 ? 7.43 22.75 -1.439 1 97.69 81 GLU A O 1
ATOM 603 N N . GLN A 1 82 ? 7.551 21.719 -3.402 1 97.94 82 GLN A N 1
ATOM 604 C CA . GLN A 1 82 ? 6.301 20.984 -3.184 1 97.94 82 GLN A CA 1
ATOM 605 C C . GLN A 1 82 ? 6.406 20.062 -1.975 1 97.94 82 GLN A C 1
ATOM 607 O O . GLN A 1 82 ? 5.469 19.969 -1.177 1 97.94 82 GLN A O 1
ATOM 612 N N . ALA A 1 83 ? 7.5 19.359 -1.857 1 98.12 83 ALA A N 1
ATOM 613 C CA . ALA A 1 83 ? 7.711 18.453 -0.732 1 98.12 83 ALA A CA 1
ATOM 614 C C . ALA A 1 83 ? 7.656 19.203 0.595 1 98.12 83 ALA A C 1
ATOM 616 O O . ALA A 1 83 ? 7.086 18.719 1.57 1 98.12 83 ALA A O 1
ATOM 617 N N . ARG A 1 84 ? 8.234 20.406 0.628 1 97.12 84 ARG A N 1
ATOM 618 C CA . ARG A 1 84 ? 8.195 21.234 1.831 1 97.12 84 ARG A CA 1
ATOM 619 C C . ARG A 1 84 ? 6.773 21.672 2.154 1 97.12 84 ARG A C 1
ATOM 621 O O . ARG A 1 84 ? 6.371 21.688 3.32 1 97.12 84 ARG A O 1
ATOM 628 N N . ARG A 1 85 ? 6.039 22.031 1.14 1 97.56 85 ARG A N 1
ATOM 629 C CA . ARG A 1 85 ? 4.637 22.391 1.347 1 97.56 85 ARG A CA 1
ATOM 630 C C . ARG A 1 85 ? 3.84 21.203 1.869 1 97.56 85 ARG A C 1
ATOM 632 O O . ARG A 1 85 ? 2.994 21.359 2.754 1 97.56 85 ARG A O 1
ATOM 639 N N . ASP A 1 86 ? 4.078 20.031 1.306 1 98.06 86 ASP A N 1
ATOM 640 C CA . ASP A 1 86 ? 3.416 18.812 1.766 1 98.06 86 ASP A CA 1
ATOM 641 C C . ASP A 1 86 ? 3.748 18.531 3.229 1 98.06 86 ASP A C 1
ATOM 643 O O . ASP A 1 86 ? 2.887 18.094 3.992 1 98.06 86 ASP A O 1
ATOM 647 N N . ASP A 1 87 ? 4.969 18.75 3.582 1 95.94 87 ASP A N 1
ATOM 648 C CA . ASP A 1 87 ? 5.418 18.531 4.957 1 95.94 87 ASP A CA 1
ATOM 649 C C . ASP A 1 87 ? 4.633 19.422 5.93 1 95.94 87 ASP A C 1
ATOM 651 O O . ASP A 1 87 ? 4.32 18.984 7.043 1 95.94 87 ASP A O 1
ATOM 655 N N . ALA A 1 88 ? 4.309 20.609 5.555 1 95.44 88 ALA A N 1
ATOM 656 C CA . ALA A 1 88 ? 3.656 21.578 6.422 1 95.44 88 ALA A CA 1
ATOM 657 C C . ALA A 1 88 ? 2.145 21.375 6.438 1 95.44 88 ALA A C 1
ATOM 659 O O . ALA A 1 88 ? 1.446 21.922 7.293 1 95.44 88 ALA A O 1
ATOM 660 N N . HIS A 1 89 ? 1.602 20.594 5.547 1 96.81 89 HIS A N 1
ATOM 661 C CA . HIS A 1 89 ? 0.166 20.406 5.371 1 96.81 89 HIS A CA 1
ATOM 662 C C . HIS A 1 89 ? -0.28 19.031 5.887 1 96.81 89 HIS A C 1
ATOM 664 O O . HIS A 1 89 ? -0.12 18.031 5.199 1 96.81 89 HIS A O 1
ATOM 670 N N . GLU A 1 90 ? -0.949 18.984 7.078 1 96.5 90 GLU A N 1
ATOM 671 C CA . GLU A 1 90 ? -1.193 17.688 7.711 1 96.5 90 GLU A CA 1
ATOM 672 C C . GLU A 1 90 ? -2.67 17.516 8.055 1 96.5 90 GLU A C 1
ATOM 674 O O . GLU A 1 90 ? -3.025 17.312 9.219 1 96.5 90 GLU A O 1
ATOM 679 N N . ASP A 1 91 ? -3.496 17.594 7.109 1 97.94 91 ASP A N 1
ATOM 680 C CA . ASP A 1 91 ? -4.906 17.25 7.266 1 97.94 91 ASP A CA 1
ATOM 681 C C . ASP A 1 91 ? -5.523 16.844 5.93 1 97.94 91 ASP A C 1
ATOM 683 O O . ASP A 1 91 ? -4.871 16.938 4.887 1 97.94 91 ASP A O 1
ATOM 687 N N . PRO A 1 92 ? -6.766 16.406 5.895 1 98.81 92 PRO A N 1
ATOM 688 C CA . PRO A 1 92 ? -7.363 15.828 4.691 1 98.81 92 PRO A CA 1
ATOM 689 C C . PRO A 1 92 ? -7.457 16.828 3.539 1 98.81 92 PRO A C 1
ATOM 691 O O . PRO A 1 92 ? -7.656 16.422 2.389 1 98.81 92 PRO A O 1
ATOM 694 N N . SER A 1 93 ? -7.301 18.109 3.775 1 98.81 93 SER A N 1
ATOM 695 C CA . SER A 1 93 ? -7.422 19.094 2.707 1 98.81 93 SER A CA 1
ATOM 696 C C . SER A 1 93 ? -6.254 19 1.731 1 98.81 93 SER A C 1
ATOM 698 O O . SER A 1 93 ? -6.246 19.656 0.695 1 98.81 93 SER A O 1
ATOM 700 N N . ILE A 1 94 ? -5.277 18.156 1.955 1 98.75 94 ILE A N 1
ATOM 701 C CA . ILE A 1 94 ? -4.23 17.875 0.979 1 98.75 94 ILE A CA 1
ATOM 702 C C . ILE A 1 94 ? -4.848 17.328 -0.304 1 98.75 94 ILE A C 1
ATOM 704 O O . ILE A 1 94 ? -4.211 17.328 -1.359 1 98.75 94 ILE A O 1
ATOM 708 N N . PHE A 1 95 ? -6.09 16.891 -0.251 1 98.81 95 PHE A N 1
ATOM 709 C CA . PHE A 1 95 ? -6.73 16.266 -1.401 1 98.81 95 PHE A CA 1
ATOM 710 C C . PHE A 1 95 ? -7.676 17.234 -2.094 1 98.81 95 PHE A C 1
ATOM 712 O O . PHE A 1 95 ? -8.352 16.875 -3.055 1 98.81 95 PHE A O 1
ATOM 719 N N . ASP A 1 96 ? -7.742 18.5 -1.66 1 98.75 96 ASP A N 1
ATOM 720 C CA . ASP A 1 96 ? -8.68 19.469 -2.219 1 98.75 96 ASP A CA 1
ATOM 721 C C . ASP A 1 96 ? -8.508 19.594 -3.73 1 98.75 96 ASP A C 1
ATOM 723 O O . ASP A 1 96 ? -9.492 19.562 -4.477 1 98.75 96 ASP A O 1
ATOM 727 N N . GLN A 1 97 ? -7.301 19.734 -4.184 1 98.31 97 GLN A N 1
ATOM 728 C CA . GLN A 1 97 ? -7.047 19.906 -5.609 1 98.31 97 GLN A CA 1
ATOM 729 C C . GLN A 1 97 ? -7.461 18.656 -6.395 1 98.31 97 GLN A C 1
ATOM 731 O O . GLN A 1 97 ? -8.086 18.766 -7.453 1 98.31 97 GLN A O 1
ATOM 736 N N . ALA A 1 98 ? -7.137 17.5 -5.902 1 97.94 98 ALA A N 1
ATOM 737 C CA . ALA A 1 98 ? -7.496 16.25 -6.578 1 97.94 98 ALA A CA 1
ATOM 738 C C . ALA A 1 98 ? -9.016 16.094 -6.66 1 97.94 98 ALA A C 1
ATOM 740 O O . ALA A 1 98 ? -9.531 15.555 -7.641 1 97.94 98 ALA A O 1
ATOM 741 N N . MET A 1 99 ? -9.688 16.547 -5.66 1 97.81 99 MET A N 1
ATOM 742 C CA . MET A 1 99 ? -11.141 16.422 -5.594 1 97.81 99 MET A CA 1
ATOM 743 C C . MET A 1 99 ? -11.82 17.562 -6.332 1 97.81 99 MET A C 1
ATOM 745 O O . MET A 1 99 ? -13 17.453 -6.688 1 97.81 99 MET A O 1
ATOM 749 N N . GLY A 1 100 ? -11.117 18.656 -6.562 1 97.38 100 GLY A N 1
ATOM 750 C CA . GLY A 1 100 ? -11.68 19.828 -7.219 1 97.38 100 GLY A CA 1
ATOM 751 C C . GLY A 1 100 ? -12.648 20.594 -6.344 1 97.38 100 GLY A C 1
ATOM 752 O O . GLY A 1 100 ? -13.555 21.266 -6.848 1 97.38 100 GLY A O 1
ATOM 753 N N . ILE A 1 101 ? -12.555 20.453 -5.059 1 97.5 101 ILE A N 1
ATOM 754 C CA . ILE A 1 101 ? -13.445 21.109 -4.109 1 97.5 101 ILE A CA 1
ATOM 755 C C . ILE A 1 101 ? -12.742 21.281 -2.768 1 97.5 101 ILE A C 1
ATOM 757 O O . ILE A 1 101 ? -11.805 20.547 -2.447 1 97.5 101 ILE A O 1
ATOM 761 N N . ASP A 1 102 ? -13.148 22.281 -2.004 1 98.12 102 ASP A N 1
ATOM 762 C CA . ASP A 1 102 ? -12.742 22.406 -0.608 1 98.12 102 ASP A CA 1
ATOM 763 C C . ASP A 1 102 ? -13.484 21.406 0.273 1 98.12 102 ASP A C 1
ATOM 765 O O . ASP A 1 102 ? -14.656 21.594 0.598 1 98.12 102 ASP A O 1
ATOM 769 N N . LEU A 1 103 ? -12.805 20.422 0.741 1 98.5 103 LEU A N 1
ATOM 770 C CA . LEU A 1 103 ? -13.414 19.312 1.462 1 98.5 103 LEU A CA 1
ATOM 771 C C . LEU A 1 103 ? -14.055 19.781 2.76 1 98.5 103 LEU A C 1
ATOM 773 O O . LEU A 1 103 ? -14.984 19.156 3.27 1 98.5 103 LEU A O 1
ATOM 777 N N . LYS A 1 104 ? -13.625 20.875 3.252 1 98.25 104 LYS A N 1
ATOM 778 C CA . LYS A 1 104 ? -14.164 21.406 4.5 1 98.25 104 LYS A CA 1
ATOM 779 C C . LYS A 1 104 ? -15.602 21.891 4.312 1 98.25 104 LYS A C 1
ATOM 781 O O . LYS A 1 104 ? -16.328 22.078 5.289 1 98.25 104 LYS A O 1
ATOM 786 N N . THR A 1 105 ? -16.047 22.094 3.078 1 98.06 105 THR A N 1
ATOM 787 C CA . THR A 1 105 ? -17.406 22.531 2.791 1 98.06 105 THR A CA 1
ATOM 788 C C . THR A 1 105 ? -18.359 21.328 2.771 1 98.06 105 THR A C 1
ATOM 790 O O . THR A 1 105 ? -19.578 21.5 2.619 1 98.06 105 THR A O 1
ATOM 793 N N . LEU A 1 106 ? -17.906 20.141 2.879 1 98.31 106 LEU A N 1
ATOM 794 C CA . LEU A 1 106 ? -18.688 18.906 2.961 1 98.31 106 LEU A CA 1
ATOM 795 C C . LEU A 1 106 ? -18.625 18.328 4.367 1 98.31 106 LEU A C 1
ATOM 797 O O . LEU A 1 106 ? -17.828 17.422 4.645 1 98.31 106 LEU A O 1
ATOM 801 N N . PRO A 1 107 ? -19.5 18.734 5.242 1 98.31 107 PRO A N 1
ATOM 802 C CA . PRO A 1 107 ? -19.359 18.453 6.672 1 98.31 107 PRO A CA 1
ATOM 803 C C . PRO A 1 107 ? -19.328 16.969 6.992 1 98.31 107 PRO A C 1
ATOM 805 O O . PRO A 1 107 ? -18.547 16.531 7.84 1 98.31 107 PRO A O 1
ATOM 808 N N . ALA A 1 108 ? -20.219 16.156 6.359 1 98.62 108 ALA A N 1
ATOM 809 C CA . ALA A 1 108 ? -20.234 14.719 6.641 1 98.62 108 ALA A CA 1
ATOM 810 C C . ALA A 1 108 ? -18.938 14.055 6.16 1 98.62 108 ALA A C 1
ATOM 812 O O . ALA A 1 108 ? -18.375 13.211 6.852 1 98.62 108 ALA A O 1
ATOM 813 N N . THR A 1 109 ? -18.484 14.445 4.996 1 98.75 109 THR A N 1
ATOM 814 C CA . THR A 1 109 ? -17.25 13.93 4.43 1 98.75 109 THR A CA 1
ATOM 815 C C . THR A 1 109 ? -16.047 14.336 5.277 1 98.75 109 THR A C 1
ATOM 817 O O . THR A 1 109 ? -15.195 13.508 5.609 1 98.75 109 THR A O 1
ATOM 820 N N . TRP A 1 110 ? -15.977 15.602 5.652 1 98.75 110 TRP A N 1
ATOM 821 C CA . TRP A 1 110 ? -14.875 16.109 6.453 1 98.75 110 TRP A CA 1
ATOM 822 C C . TRP A 1 110 ? -14.789 15.391 7.797 1 98.75 110 TRP A C 1
ATOM 824 O O . TRP A 1 110 ? -13.703 15.023 8.242 1 98.75 110 TRP A O 1
ATOM 834 N N . GLU A 1 111 ? -15.906 15.195 8.422 1 98.56 111 GLU A N 1
ATOM 835 C CA . GLU A 1 111 ? -15.938 14.477 9.695 1 98.56 111 GLU A CA 1
ATOM 836 C C . GLU A 1 111 ? -15.398 13.055 9.539 1 98.56 111 GLU A C 1
ATOM 838 O O . GLU A 1 111 ? -14.547 12.617 10.312 1 98.56 111 GLU A O 1
ATOM 843 N N . LEU A 1 112 ? -15.891 12.328 8.523 1 98.69 112 LEU A N 1
ATOM 844 C CA . LEU A 1 112 ? -15.453 10.953 8.297 1 98.69 112 LEU A CA 1
ATOM 845 C C . LEU A 1 112 ? -13.945 10.898 8.039 1 98.69 112 LEU A C 1
ATOM 847 O O . LEU A 1 112 ? -13.242 10.062 8.609 1 98.69 112 LEU A O 1
ATOM 851 N N . LEU A 1 113 ? -13.477 11.812 7.191 1 98.88 113 LEU A N 1
ATOM 852 C CA . LEU A 1 113 ? -12.062 11.82 6.844 1 98.88 113 LEU A CA 1
ATOM 853 C C . LEU A 1 113 ? -11.203 12.141 8.062 1 98.88 113 LEU A C 1
ATOM 855 O O . LEU A 1 113 ? -10.102 11.602 8.211 1 98.88 113 LEU A O 1
ATOM 859 N N . GLY A 1 114 ? -11.664 13.031 8.922 1 98.56 114 GLY A N 1
ATOM 860 C CA . GLY A 1 114 ? -10.984 13.305 10.172 1 98.56 114 GLY A CA 1
ATOM 861 C C . GLY A 1 114 ? -10.875 12.078 11.07 1 98.56 114 GLY A C 1
ATOM 862 O O . GLY A 1 114 ? -9.836 11.844 11.688 1 98.56 114 GLY A O 1
ATOM 863 N N . LEU A 1 115 ? -11.945 11.344 11.164 1 98.38 115 LEU A N 1
ATOM 864 C CA . LEU A 1 115 ? -11.961 10.133 11.969 1 98.38 115 LEU A CA 1
ATOM 865 C C . LEU A 1 115 ? -11.031 9.07 11.383 1 98.38 115 LEU A C 1
ATOM 867 O O . LEU A 1 115 ? -10.312 8.391 12.117 1 98.38 115 LEU A O 1
ATOM 871 N N . VAL A 1 116 ? -11.031 8.922 10.039 1 98.69 116 VAL A N 1
ATOM 872 C CA . VAL A 1 116 ? -10.133 8.008 9.344 1 98.69 116 VAL A CA 1
ATOM 873 C C . VAL A 1 116 ? -8.68 8.383 9.633 1 98.69 116 VAL A C 1
ATOM 875 O O . VAL A 1 116 ? -7.871 7.531 9.992 1 98.69 116 VAL A O 1
ATOM 878 N N . HIS A 1 117 ? -8.367 9.648 9.484 1 98.69 117 HIS A N 1
ATOM 879 C CA . HIS A 1 117 ? -7.031 10.164 9.773 1 98.69 117 HIS A CA 1
ATOM 880 C C . HIS A 1 117 ? -6.625 9.867 11.211 1 98.69 117 HIS A C 1
ATOM 882 O O . HIS A 1 117 ? -5.523 9.367 11.461 1 98.69 117 HIS A O 1
ATOM 888 N N . ASN A 1 118 ? -7.48 10.156 12.156 1 98.19 118 ASN A N 1
ATOM 889 C CA . ASN A 1 118 ? -7.203 9.945 13.57 1 98.19 118 ASN A CA 1
ATOM 890 C C . ASN A 1 118 ? -6.875 8.484 13.867 1 98.19 118 ASN A C 1
ATOM 892 O O . ASN A 1 118 ? -5.832 8.18 14.445 1 98.19 118 ASN A O 1
ATOM 896 N N . ASP A 1 119 ? -7.727 7.617 13.477 1 97.88 119 ASP A N 1
ATOM 897 C CA . ASP A 1 119 ? -7.574 6.211 13.836 1 97.88 119 ASP A CA 1
ATOM 898 C C . ASP A 1 119 ? -6.367 5.59 13.141 1 97.88 119 ASP A C 1
ATOM 900 O O . ASP A 1 119 ? -5.645 4.785 13.727 1 97.88 119 ASP A O 1
ATOM 904 N N . ALA A 1 120 ? -6.18 5.91 11.836 1 98.19 120 ALA A N 1
ATOM 905 C CA . ALA A 1 120 ? -5.012 5.391 11.133 1 98.19 120 ALA A CA 1
ATOM 906 C C . ALA A 1 120 ? -3.717 5.883 11.773 1 98.19 120 ALA A C 1
ATOM 908 O O . ALA A 1 120 ? -2.756 5.121 11.898 1 98.19 120 ALA A O 1
ATOM 909 N N . ASN A 1 121 ? -3.686 7.125 12.164 1 97.56 121 ASN A N 1
ATOM 910 C CA . ASN A 1 121 ? -2.486 7.68 12.781 1 97.56 121 ASN A CA 1
ATOM 911 C C . ASN A 1 121 ? -2.23 7.07 14.156 1 97.56 121 ASN A C 1
ATOM 913 O O . ASN A 1 121 ? -1.08 6.895 14.562 1 97.56 121 ASN A O 1
ATOM 917 N N . LEU A 1 122 ? -3.27 6.832 14.922 1 97.31 122 LEU A N 1
ATOM 918 C CA . LEU A 1 122 ? -3.1 6.156 16.203 1 97.31 122 LEU A CA 1
ATOM 919 C C . LEU A 1 122 ? -2.535 4.754 16 1 97.31 122 LEU A C 1
ATOM 921 O O . LEU A 1 122 ? -1.687 4.309 16.781 1 97.31 122 LEU A O 1
ATOM 925 N N . ALA A 1 123 ? -3.012 4.059 14.969 1 97.19 123 ALA A N 1
ATOM 926 C CA . ALA A 1 123 ? -2.443 2.752 14.641 1 97.19 123 ALA A CA 1
ATOM 927 C C . ALA A 1 123 ? -0.961 2.871 14.297 1 97.19 123 ALA A C 1
ATOM 929 O O . ALA A 1 123 ? -0.149 2.055 14.742 1 97.19 123 ALA A O 1
ATOM 930 N N . ALA A 1 124 ? -0.607 3.859 13.508 1 97.5 124 ALA A N 1
ATOM 931 C CA . ALA A 1 124 ? 0.787 4.098 13.141 1 97.5 124 ALA A CA 1
ATOM 932 C C . ALA A 1 124 ? 1.628 4.426 14.375 1 97.5 124 ALA A C 1
ATOM 934 O O . ALA A 1 124 ? 2.783 4.008 14.469 1 97.5 124 ALA A O 1
ATOM 935 N N . ASN A 1 125 ? 1.08 5.145 15.312 1 96.38 125 ASN A N 1
ATOM 936 C CA . ASN A 1 125 ? 1.804 5.551 16.516 1 96.38 125 ASN A CA 1
ATOM 937 C C . ASN A 1 125 ? 2.168 4.348 17.375 1 96.38 125 ASN A C 1
ATOM 939 O O . ASN A 1 125 ? 3.215 4.34 18.031 1 96.38 125 ASN A O 1
ATOM 943 N N . ILE A 1 126 ? 1.337 3.35 17.391 1 96.25 126 ILE A N 1
ATOM 944 C CA . ILE A 1 126 ? 1.659 2.127 18.125 1 96.25 126 ILE A CA 1
ATOM 945 C C . ILE A 1 126 ? 2.982 1.558 17.625 1 96.25 126 ILE A C 1
ATOM 947 O O . ILE A 1 126 ? 3.869 1.235 18.406 1 96.25 126 ILE A O 1
ATOM 951 N N . ALA A 1 127 ? 3.115 1.479 16.297 1 96.06 127 ALA A N 1
ATOM 952 C CA . ALA A 1 127 ? 4.34 0.965 15.688 1 96.06 127 ALA A CA 1
ATOM 953 C C . ALA A 1 127 ? 5.516 1.907 15.945 1 96.06 127 ALA A C 1
ATOM 955 O O . ALA A 1 127 ? 6.629 1.459 16.219 1 96.06 127 ALA A O 1
ATOM 956 N N . LYS A 1 128 ? 5.281 3.223 15.883 1 96.56 128 LYS A N 1
ATOM 957 C CA . LYS A 1 128 ? 6.34 4.203 16.109 1 96.56 128 LYS A CA 1
ATOM 958 C C . LYS A 1 128 ? 6.941 4.055 17.5 1 96.56 128 LYS A C 1
ATOM 960 O O . LYS A 1 128 ? 8.164 4.094 17.656 1 96.56 128 LYS A O 1
ATOM 965 N N . GLU A 1 129 ? 6.109 3.951 18.422 1 95.25 129 GLU A N 1
ATOM 966 C CA . GLU A 1 129 ? 6.551 3.852 19.797 1 95.25 129 GLU A CA 1
ATOM 967 C C . GLU A 1 129 ? 7.301 2.547 20.047 1 95.25 129 GLU A C 1
ATOM 969 O O . GLU A 1 129 ? 8.281 2.52 20.797 1 95.25 129 GLU A O 1
ATOM 974 N N . HIS A 1 130 ? 6.883 1.518 19.375 1 95.88 130 HIS A N 1
ATOM 975 C CA . HIS A 1 130 ? 7.5 0.212 19.578 1 95.88 130 HIS A CA 1
ATOM 976 C C . HIS A 1 130 ? 8.875 0.143 18.922 1 95.88 130 HIS A C 1
ATOM 978 O O . HIS A 1 130 ? 9.844 -0.313 19.547 1 95.88 130 HIS A O 1
ATOM 984 N N . PHE A 1 131 ? 8.984 0.584 17.672 1 97.12 131 PHE A N 1
ATOM 985 C CA . PHE A 1 131 ? 10.203 0.343 16.906 1 97.12 131 PHE A CA 1
ATOM 986 C C . PHE A 1 131 ? 11.211 1.463 17.125 1 97.12 131 PHE A C 1
ATOM 988 O O . PHE A 1 131 ? 12.422 1.242 17.031 1 97.12 131 PHE A O 1
ATOM 995 N N . ALA A 1 132 ? 10.727 2.719 17.359 1 97.12 132 ALA A N 1
ATOM 996 C CA . ALA A 1 132 ? 11.594 3.861 17.656 1 97.12 132 ALA A CA 1
ATOM 997 C C . ALA A 1 132 ? 12.734 3.955 16.656 1 97.12 132 ALA A C 1
ATOM 999 O O . ALA A 1 132 ? 13.898 4.09 17.031 1 97.12 132 ALA A O 1
ATOM 1000 N N . ARG A 1 133 ? 12.383 3.818 15.352 1 97.62 133 ARG A N 1
ATOM 1001 C CA . ARG A 1 133 ? 13.406 3.852 14.312 1 97.62 133 ARG A CA 1
ATOM 1002 C C . ARG A 1 133 ? 13.969 5.258 14.141 1 97.62 133 ARG A C 1
ATOM 1004 O O . ARG A 1 133 ? 13.219 6.238 14.141 1 97.62 133 ARG A O 1
ATOM 1011 N N . VAL A 1 134 ? 15.344 5.332 14.047 1 97.12 134 VAL A N 1
ATOM 1012 C CA . VAL A 1 134 ? 16.016 6.598 13.773 1 97.12 134 VAL A CA 1
ATOM 1013 C C . VAL A 1 134 ? 15.703 7.062 12.352 1 97.12 134 VAL A C 1
ATOM 1015 O O . VAL A 1 134 ? 15.703 6.258 11.422 1 97.12 134 VAL A O 1
ATOM 1018 N N . ARG A 1 135 ? 15.398 8.344 12.203 1 97.19 135 ARG A N 1
ATOM 1019 C CA . ARG A 1 135 ? 15.094 8.93 10.906 1 97.19 135 ARG A CA 1
ATOM 1020 C C . ARG A 1 135 ? 16.344 8.992 10.023 1 97.19 135 ARG A C 1
ATOM 1022 O O . ARG A 1 135 ? 17.469 8.953 10.531 1 97.19 135 ARG A O 1
ATOM 1029 N N . PRO A 1 136 ? 16.141 9.125 8.68 1 97.25 136 PRO A N 1
ATOM 1030 C CA . PRO A 1 136 ? 17.281 9.195 7.773 1 97.25 136 PRO A CA 1
ATOM 1031 C C . PRO A 1 136 ? 18.281 10.297 8.164 1 97.25 136 PRO A C 1
ATOM 1033 O O . PRO A 1 136 ? 19.484 10.078 8.133 1 97.25 136 PRO A O 1
ATOM 1036 N N . TRP A 1 137 ? 17.797 11.453 8.523 1 94.62 137 TRP A N 1
ATOM 1037 C CA . TRP A 1 137 ? 18.688 12.57 8.828 1 94.62 137 TRP A CA 1
ATOM 1038 C C . TRP A 1 137 ? 19.438 12.32 10.133 1 94.62 137 TRP A C 1
ATOM 1040 O O . TRP A 1 137 ? 20.453 12.969 10.398 1 94.62 137 TRP A O 1
ATOM 1050 N N . GLY A 1 138 ? 18.938 11.422 10.961 1 93.5 138 GLY A N 1
ATOM 1051 C CA . GLY A 1 138 ? 19.672 11 12.148 1 93.5 138 GLY A CA 1
ATOM 1052 C C . GLY A 1 138 ? 20.797 10.039 11.836 1 93.5 138 GLY A C 1
ATOM 1053 O O . GLY A 1 138 ? 21.766 9.945 12.594 1 93.5 138 GLY A O 1
ATOM 1054 N N . VAL A 1 139 ? 20.672 9.32 10.734 1 94.94 139 VAL A N 1
ATOM 1055 C CA . VAL A 1 139 ? 21.688 8.375 10.289 1 94.94 139 VAL A CA 1
ATOM 1056 C C . VAL A 1 139 ? 22.703 9.086 9.406 1 94.94 139 VAL A C 1
ATOM 1058 O O . VAL A 1 139 ? 23.906 8.828 9.508 1 94.94 139 VAL A O 1
ATOM 1061 N N . ASP A 1 140 ? 22.266 9.938 8.594 1 95.06 140 ASP A N 1
ATOM 1062 C CA . ASP A 1 140 ? 23.062 10.711 7.648 1 95.06 140 ASP A CA 1
ATOM 1063 C C . ASP A 1 140 ? 22.734 12.195 7.723 1 95.06 140 ASP A C 1
ATOM 1065 O O . ASP A 1 140 ? 21.75 12.648 7.125 1 95.06 140 ASP A O 1
ATOM 1069 N N . PRO A 1 141 ? 23.562 12.977 8.281 1 92.5 141 PRO A N 1
ATOM 1070 C CA . PRO A 1 141 ? 23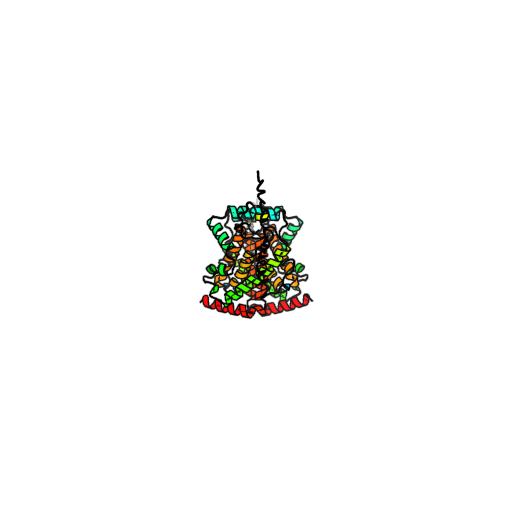.266 14.391 8.531 1 92.5 141 PRO A CA 1
ATOM 1071 C C . PRO A 1 141 ? 23.234 15.211 7.246 1 92.5 141 PRO A C 1
ATOM 1073 O O . PRO A 1 141 ? 22.828 16.375 7.27 1 92.5 141 PRO A O 1
ATOM 1076 N N . THR A 1 142 ? 23.578 14.617 6.086 1 94.44 142 THR A N 1
ATOM 1077 C CA . THR A 1 142 ? 23.578 15.375 4.84 1 94.44 142 THR A CA 1
ATOM 1078 C C . THR A 1 142 ? 22.172 15.422 4.242 1 94.44 142 THR A C 1
ATOM 1080 O O . THR A 1 142 ? 21.938 16.141 3.27 1 94.44 142 THR A O 1
ATOM 1083 N N . MET A 1 143 ? 21.281 14.734 4.867 1 94.12 143 MET A N 1
ATOM 1084 C CA . MET A 1 143 ? 19.906 14.75 4.387 1 94.12 143 MET A CA 1
ATOM 1085 C C . MET A 1 143 ? 19.297 16.141 4.496 1 94.12 143 MET A C 1
ATOM 1087 O O . MET A 1 143 ? 19.562 16.859 5.461 1 94.12 143 MET A O 1
ATOM 1091 N N . PRO A 1 144 ? 18.484 16.578 3.533 1 90.88 144 PRO A N 1
ATOM 1092 C CA . PRO A 1 144 ? 17.875 17.922 3.588 1 90.88 144 PRO A CA 1
ATOM 1093 C C . PRO A 1 144 ? 17.031 18.125 4.84 1 90.88 144 PRO A C 1
ATOM 1095 O O . PRO A 1 144 ? 17 19.234 5.383 1 90.88 144 PRO A O 1
ATOM 1098 N N . ASN A 1 145 ? 16.25 17.234 5.305 1 88.38 145 ASN A N 1
ATOM 1099 C CA . ASN A 1 145 ? 15.406 17.281 6.496 1 88.38 145 ASN A CA 1
ATOM 1100 C C . ASN A 1 145 ? 14.43 18.469 6.449 1 88.38 145 ASN A C 1
ATOM 1102 O O . ASN A 1 145 ? 14.641 19.469 7.125 1 88.38 145 ASN A O 1
ATOM 1106 N N . CYS A 1 146 ? 13.352 18.312 5.875 1 86.81 146 CYS A N 1
ATOM 1107 C CA . CYS A 1 146 ? 12.328 19.344 5.773 1 86.81 146 CYS A CA 1
ATOM 1108 C C . CYS A 1 146 ? 11.719 19.656 7.137 1 86.81 146 CYS A C 1
ATOM 1110 O O . CYS A 1 146 ? 11.039 20.656 7.309 1 86.81 146 CYS A O 1
ATOM 1112 N N . ASP A 1 147 ? 11.953 18.781 8.062 1 80.06 147 ASP A N 1
ATOM 1113 C CA . ASP A 1 147 ? 11.406 18.922 9.406 1 80.06 147 ASP A CA 1
ATOM 1114 C C . ASP A 1 147 ? 12.32 19.766 10.289 1 80.06 147 ASP A C 1
ATOM 1116 O O . ASP A 1 147 ? 12.008 20.016 11.461 1 80.06 147 ASP A O 1
ATOM 1120 N N . ALA A 1 148 ? 13.344 20.172 9.812 1 77 148 ALA A N 1
ATOM 1121 C CA . ALA A 1 148 ? 14.328 20.859 10.648 1 77 148 ALA A CA 1
ATOM 1122 C C . ALA A 1 148 ? 13.688 22.016 11.414 1 77 148 ALA A C 1
ATOM 1124 O O . ALA A 1 148 ? 12.938 22.797 10.844 1 77 148 ALA A O 1
ATOM 1125 N N . GLY A 1 149 ? 13.945 21.953 12.734 1 74.31 149 GLY A N 1
ATOM 1126 C CA . GLY A 1 149 ? 13.477 23.047 13.578 1 74.31 149 GLY A CA 1
ATOM 1127 C C . GLY A 1 149 ? 12.047 22.859 14.047 1 74.31 149 GLY A C 1
ATOM 1128 O O . GLY A 1 149 ? 11.5 23.734 14.727 1 74.31 149 GLY A O 1
ATOM 1129 N N . LYS A 1 150 ? 11.438 21.719 13.727 1 74.69 150 LYS A N 1
ATOM 1130 C CA . LYS A 1 150 ? 10.023 21.531 14.031 1 74.69 150 LYS A CA 1
ATOM 1131 C C . LYS A 1 150 ? 9.828 20.625 15.242 1 74.69 150 LYS A C 1
ATOM 1133 O O . LYS A 1 150 ? 8.703 20.234 15.555 1 74.69 150 LYS A O 1
ATOM 1138 N N . GLY A 1 151 ? 10.898 20.359 15.945 1 74.5 151 GLY A N 1
ATOM 1139 C CA . GLY A 1 151 ? 10.805 19.578 17.172 1 74.5 151 GLY A CA 1
ATOM 1140 C C . GLY A 1 151 ? 10.484 18.109 16.922 1 74.5 151 GLY A C 1
ATOM 1141 O O . GLY A 1 151 ? 9.969 17.438 17.812 1 74.5 151 GLY A O 1
ATOM 1142 N N . LYS A 1 152 ? 10.727 17.688 15.727 1 75.31 152 LYS A N 1
ATOM 1143 C CA . LYS A 1 152 ? 10.453 16.281 15.453 1 75.31 152 LYS A CA 1
ATOM 1144 C C . LYS A 1 152 ? 11.516 15.375 16.078 1 75.31 152 LYS A C 1
ATOM 1146 O O . LYS A 1 152 ? 12.703 15.703 16.062 1 75.31 152 LYS A O 1
ATOM 1151 N N . GLN A 1 153 ? 10.961 14.305 16.625 1 81.12 153 GLN A N 1
ATOM 1152 C CA . GLN A 1 153 ? 11.844 13.352 17.297 1 81.12 153 GLN A CA 1
ATOM 1153 C C . GLN A 1 153 ? 12.633 12.523 16.297 1 81.12 153 GLN A C 1
ATOM 1155 O O . GLN A 1 153 ? 12.062 12.008 15.328 1 81.12 153 GLN A O 1
ATOM 1160 N N . PRO A 1 154 ? 13.844 12.328 16.578 1 87.19 154 PRO A N 1
ATOM 1161 C CA . PRO A 1 154 ? 14.68 11.578 15.648 1 87.19 154 PRO A CA 1
ATOM 1162 C C . PRO A 1 154 ? 14.344 10.094 15.602 1 87.19 154 PRO A C 1
ATOM 1164 O O . PRO A 1 154 ? 14.688 9.406 14.641 1 87.19 154 PRO A O 1
ATOM 1167 N N . THR A 1 155 ? 13.617 9.633 16.625 1 93.06 155 THR A N 1
ATOM 1168 C CA . THR A 1 155 ? 13.43 8.188 16.734 1 93.06 155 THR A CA 1
ATOM 1169 C C . THR A 1 155 ? 11.984 7.809 16.406 1 93.06 155 THR A C 1
ATOM 1171 O O . THR A 1 155 ? 11.414 6.918 17.031 1 93.06 155 THR A O 1
ATOM 1174 N N . ARG A 1 156 ? 11.305 8.461 15.531 1 94.88 156 ARG A N 1
ATOM 1175 C CA . ARG A 1 156 ? 9.922 8.18 15.148 1 94.88 156 ARG A CA 1
ATOM 1176 C C . ARG A 1 156 ? 9.789 8.062 13.633 1 94.88 156 ARG A C 1
ATOM 1178 O O . ARG A 1 156 ? 8.852 8.602 13.047 1 94.88 156 ARG A O 1
ATOM 1185 N N . SER A 1 157 ? 10.734 7.371 12.984 1 97.38 157 SER A N 1
ATOM 1186 C CA . SER A 1 157 ? 10.766 7.281 11.531 1 97.38 157 SER A CA 1
ATOM 1187 C C . SER A 1 157 ? 9.703 6.309 11.016 1 97.38 157 SER A C 1
ATOM 1189 O O . SER A 1 157 ? 9.109 6.539 9.961 1 97.38 157 SER A O 1
ATOM 1191 N N . TYR A 1 158 ? 9.414 5.242 11.719 1 98.25 158 TYR A N 1
ATOM 1192 C CA . TYR A 1 158 ? 8.711 4.082 11.188 1 98.25 158 TYR A CA 1
ATOM 1193 C C . TYR A 1 158 ? 7.414 3.826 11.953 1 98.25 158 TYR A C 1
ATOM 1195 O O . TYR A 1 158 ? 7.445 3.512 13.148 1 98.25 158 TYR A O 1
ATOM 1203 N N . PRO A 1 159 ? 6.344 3.908 11.273 1 98.25 159 PRO A N 1
ATOM 1204 C CA . PRO A 1 159 ? 6.066 4.352 9.906 1 98.25 159 PRO A CA 1
ATOM 1205 C C . PRO A 1 159 ? 5.973 5.871 9.781 1 98.25 159 PRO A C 1
ATOM 1207 O O . PRO A 1 159 ? 6.211 6.586 10.758 1 98.25 159 PRO A O 1
ATOM 1210 N N . SER A 1 160 ? 5.738 6.324 8.594 1 98.25 160 SER A N 1
ATOM 1211 C CA . SER A 1 160 ? 5.543 7.746 8.344 1 98.25 160 SER A CA 1
ATOM 1212 C C . SER A 1 160 ? 4.117 8.18 8.68 1 98.25 160 SER A C 1
ATOM 1214 O O . SER A 1 160 ? 3.16 7.695 8.07 1 98.25 160 SER A O 1
ATOM 1216 N N . GLY A 1 161 ? 3.928 9.141 9.617 1 97.5 161 GLY A N 1
ATOM 1217 C CA . GLY A 1 161 ? 2.609 9.664 9.938 1 97.5 161 GLY A CA 1
ATOM 1218 C C . GLY A 1 161 ? 1.947 10.367 8.766 1 97.5 161 GLY A C 1
ATOM 1219 O O . GLY A 1 161 ? 0.767 10.141 8.484 1 97.5 161 GLY A O 1
ATOM 1220 N N . HIS A 1 162 ? 2.688 11.266 8.062 1 98.12 162 HIS A N 1
ATOM 1221 C CA . HIS A 1 162 ? 2.166 11.938 6.879 1 98.12 162 HIS A CA 1
ATOM 1222 C C . HIS A 1 162 ? 1.714 10.938 5.82 1 98.12 162 HIS A C 1
ATOM 1224 O O . HIS A 1 162 ? 0.625 11.07 5.258 1 98.12 162 HIS A O 1
ATOM 1230 N N . SER A 1 163 ? 2.562 9.969 5.566 1 98.69 163 SER A N 1
ATOM 1231 C CA . SER A 1 163 ? 2.211 8.961 4.57 1 98.69 163 SER A CA 1
ATOM 1232 C C . SER A 1 163 ? 0.971 8.18 4.988 1 98.69 163 SER A C 1
ATOM 1234 O O . SER A 1 163 ? 0.149 7.809 4.145 1 98.69 163 SER A O 1
ATOM 1236 N N . THR A 1 164 ? 0.856 7.922 6.281 1 98.81 164 THR A N 1
ATOM 1237 C CA . T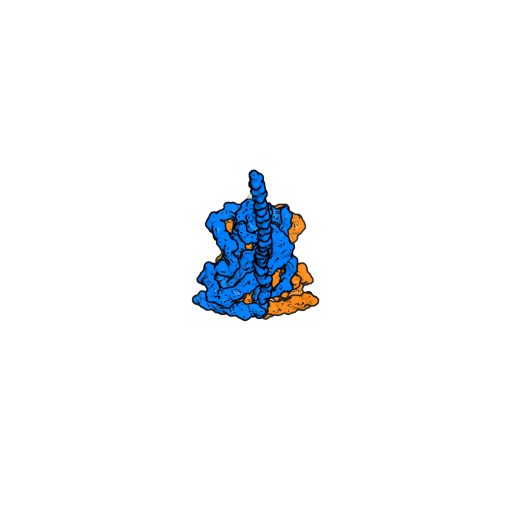HR A 1 164 ? -0.336 7.258 6.793 1 98.81 164 THR A CA 1
ATOM 1238 C C . THR A 1 164 ? -1.581 8.102 6.531 1 98.81 164 THR A C 1
ATOM 1240 O O . THR A 1 164 ? -2.609 7.578 6.09 1 98.81 164 THR A O 1
ATOM 1243 N N . LEU A 1 165 ? -1.479 9.391 6.789 1 98.81 165 LEU A N 1
ATOM 1244 C CA . LEU A 1 165 ? -2.562 10.305 6.445 1 98.81 165 LEU A CA 1
ATOM 1245 C C . LEU A 1 165 ? -2.912 10.203 4.965 1 98.81 165 LEU A C 1
ATOM 1247 O O . LEU A 1 165 ? -4.07 9.984 4.609 1 98.81 165 LEU A O 1
ATOM 1251 N N . GLY A 1 166 ? -1.958 10.328 4.129 1 98.88 166 GLY A N 1
ATOM 1252 C CA . GLY A 1 166 ? -2.178 10.297 2.691 1 98.88 166 GLY A CA 1
ATOM 1253 C C . GLY A 1 166 ? -2.85 9.023 2.215 1 98.88 166 GLY A C 1
ATOM 1254 O O . GLY A 1 166 ? -3.871 9.07 1.527 1 98.88 166 GLY A O 1
ATOM 1255 N N . TYR A 1 167 ? -2.322 7.883 2.609 1 98.88 167 TYR A N 1
ATOM 1256 C CA . TYR A 1 167 ? -2.803 6.598 2.111 1 98.88 167 TYR A CA 1
ATOM 1257 C C . TYR A 1 167 ? -4.172 6.266 2.695 1 98.88 167 TYR A C 1
ATOM 1259 O O . TYR A 1 167 ? -5.02 5.688 2.014 1 98.88 167 TYR A O 1
ATOM 1267 N N . SER A 1 168 ? -4.445 6.59 3.982 1 98.88 168 SER A N 1
ATOM 1268 C CA . SER A 1 168 ? -5.723 6.234 4.598 1 98.88 168 SER A CA 1
ATOM 1269 C C . SER A 1 168 ? -6.848 7.117 4.07 1 98.88 168 SER A C 1
ATOM 1271 O O . SER A 1 168 ? -7.836 6.613 3.529 1 98.88 168 SER A O 1
ATO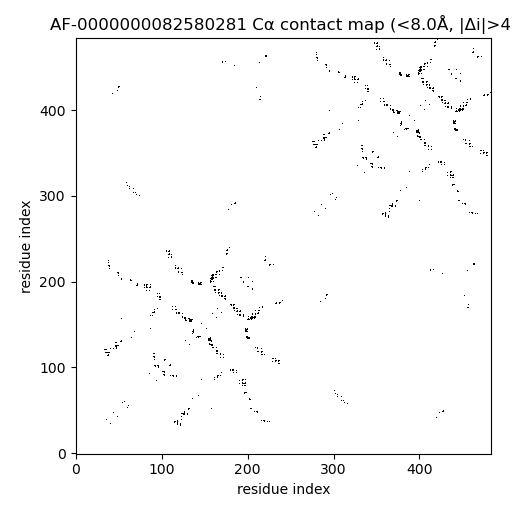M 1273 N N . VAL A 1 169 ? -6.645 8.422 4.148 1 98.94 169 VAL A N 1
ATOM 1274 C CA . VAL A 1 169 ? -7.66 9.359 3.684 1 98.94 169 VAL A CA 1
ATOM 1275 C C . VAL A 1 169 ? -7.844 9.219 2.174 1 98.94 169 VAL A C 1
ATOM 1277 O O . VAL A 1 169 ? -8.969 9.227 1.676 1 98.94 169 VAL A O 1
ATOM 1280 N N . GLY A 1 170 ? -6.773 9.062 1.473 1 98.94 170 GLY A N 1
ATOM 1281 C CA . GLY A 1 170 ? -6.848 8.859 0.034 1 98.94 170 GLY A CA 1
ATOM 1282 C C . GLY A 1 170 ? -7.645 7.633 -0.356 1 98.94 170 GLY A C 1
ATOM 1283 O O . GLY A 1 170 ? -8.477 7.688 -1.266 1 98.94 170 GLY A O 1
ATOM 1284 N N . LEU A 1 171 ? -7.355 6.531 0.292 1 98.88 171 LEU A N 1
ATOM 1285 C CA . LEU A 1 171 ? -8.07 5.297 -0.021 1 98.88 171 LEU A CA 1
ATOM 1286 C C . LEU A 1 171 ? -9.562 5.441 0.272 1 98.88 171 LEU A C 1
ATOM 1288 O O . LEU A 1 171 ? -10.398 4.992 -0.513 1 98.88 171 LEU A O 1
ATOM 1292 N N . MET A 1 172 ? -9.93 6.035 1.39 1 98.88 172 MET A N 1
ATOM 1293 C CA . MET A 1 172 ? -11.336 6.246 1.721 1 98.88 172 MET A CA 1
ATOM 1294 C C . MET A 1 172 ? -12.016 7.113 0.667 1 98.88 172 MET A C 1
ATOM 1296 O O . MET A 1 172 ? -13.086 6.758 0.162 1 98.88 172 MET A O 1
ATOM 1300 N N . LEU A 1 173 ? -11.367 8.219 0.303 1 98.69 173 LEU A N 1
ATOM 1301 C CA . LEU A 1 173 ? -11.93 9.117 -0.701 1 98.69 173 LEU A CA 1
ATOM 1302 C C . LEU A 1 173 ? -12.086 8.398 -2.041 1 98.69 173 LEU A C 1
ATOM 1304 O O . LEU A 1 173 ? -13.117 8.531 -2.703 1 98.69 173 LEU A O 1
ATOM 1308 N N . ALA A 1 174 ? -11.039 7.695 -2.426 1 98.12 174 ALA A N 1
ATOM 1309 C CA . ALA A 1 174 ? -11.07 6.98 -3.699 1 98.12 174 ALA A CA 1
ATOM 1310 C C . ALA A 1 174 ? -12.211 5.965 -3.73 1 98.12 174 ALA A C 1
ATOM 1312 O O . ALA A 1 174 ? -12.781 5.699 -4.789 1 98.12 174 ALA A O 1
ATOM 1313 N N . THR A 1 175 ? -12.523 5.395 -2.6 1 97.81 175 THR A N 1
ATOM 1314 C CA . THR A 1 175 ? -13.594 4.41 -2.484 1 97.81 175 THR A CA 1
ATOM 1315 C C . THR A 1 175 ? -14.961 5.078 -2.605 1 97.81 175 THR A C 1
ATOM 1317 O O . THR A 1 175 ? -15.852 4.57 -3.291 1 97.81 175 THR A O 1
ATOM 1320 N N . LEU A 1 176 ? -15.094 6.215 -2.029 1 97.31 176 LEU A N 1
ATOM 1321 C CA . LEU A 1 176 ? -16.406 6.855 -1.936 1 97.31 176 LEU A CA 1
ATOM 1322 C C . LEU A 1 176 ? -16.656 7.734 -3.156 1 97.31 176 LEU A C 1
ATOM 1324 O O . LEU A 1 176 ? -17.812 8.078 -3.439 1 97.31 176 LEU A O 1
ATOM 1328 N N . ALA A 1 177 ? -15.617 8.156 -3.848 1 95.94 177 ALA A N 1
ATOM 1329 C CA . ALA A 1 177 ? -15.719 8.992 -5.039 1 95.94 177 ALA A CA 1
ATOM 1330 C C . ALA A 1 177 ? -15 8.352 -6.223 1 95.94 177 ALA A C 1
ATOM 1332 O O . ALA A 1 177 ? -13.953 8.836 -6.66 1 95.94 177 ALA A O 1
ATOM 1333 N N . PRO A 1 178 ? -15.594 7.391 -6.848 1 93.88 178 PRO A N 1
ATOM 1334 C CA . PRO A 1 178 ? -14.914 6.594 -7.871 1 93.88 178 PRO A CA 1
ATOM 1335 C C . PRO A 1 178 ? -14.445 7.438 -9.055 1 93.88 178 PRO A C 1
ATOM 1337 O O . PRO A 1 178 ? -13.414 7.133 -9.664 1 93.88 178 PRO A O 1
ATOM 1340 N N . ALA A 1 179 ? -15.109 8.516 -9.414 1 93.38 179 ALA A N 1
ATOM 1341 C CA . ALA A 1 179 ? -14.75 9.352 -10.555 1 93.38 179 ALA A CA 1
ATOM 1342 C C . ALA A 1 179 ? -13.422 10.07 -10.305 1 93.38 179 ALA A C 1
ATOM 1344 O O . ALA A 1 179 ? -12.75 10.484 -11.25 1 93.38 179 ALA A O 1
ATOM 1345 N N . LYS A 1 180 ? -13.047 10.211 -9 1 96 180 LYS A N 1
ATOM 1346 C CA . LYS A 1 180 ? -11.836 10.945 -8.641 1 96 180 LYS A CA 1
ATOM 1347 C C . LYS A 1 180 ? -10.75 9.992 -8.141 1 96 180 LYS A C 1
ATOM 1349 O O . LYS A 1 180 ? -9.695 10.43 -7.688 1 96 180 LYS A O 1
ATOM 1354 N N . ALA A 1 181 ? -11 8.711 -8.234 1 96.94 181 ALA A N 1
ATOM 1355 C CA . ALA A 1 181 ? -10.156 7.719 -7.574 1 96.94 181 ALA A CA 1
ATOM 1356 C C . ALA A 1 181 ? -8.711 7.82 -8.055 1 96.94 181 ALA A C 1
ATOM 1358 O O . ALA A 1 181 ? -7.785 7.863 -7.246 1 96.94 181 ALA A O 1
ATOM 1359 N N . ARG A 1 182 ? -8.5 7.902 -9.336 1 95.81 182 ARG A N 1
ATOM 1360 C CA . ARG A 1 182 ? -7.141 7.938 -9.867 1 95.81 182 ARG A CA 1
ATOM 1361 C C . ARG A 1 182 ? -6.395 9.172 -9.375 1 95.81 182 ARG A C 1
ATOM 1363 O O . ARG A 1 182 ? -5.254 9.07 -8.914 1 95.81 182 ARG A O 1
ATOM 1370 N N . ALA A 1 183 ? -7.031 10.328 -9.477 1 97.06 183 ALA A N 1
ATOM 1371 C CA . ALA A 1 183 ? -6.398 11.578 -9.055 1 97.06 183 ALA A CA 1
ATOM 1372 C C . ALA A 1 183 ? -6.066 11.539 -7.562 1 97.06 183 ALA A C 1
ATOM 1374 O O . ALA A 1 183 ? -5 12 -7.148 1 97.06 183 ALA A O 1
ATOM 1375 N N . VAL A 1 184 ? -6.961 10.992 -6.773 1 98.5 184 VAL A N 1
ATOM 1376 C CA . VAL A 1 184 ? -6.801 10.945 -5.324 1 98.5 184 VAL A CA 1
ATOM 1377 C C . VAL A 1 184 ? -5.676 9.977 -4.957 1 98.5 184 VAL A C 1
ATOM 1379 O O . VAL A 1 184 ? -4.82 10.297 -4.129 1 98.5 184 VAL A O 1
ATOM 1382 N N . LEU A 1 185 ? -5.668 8.812 -5.559 1 98.44 185 LEU A N 1
ATOM 1383 C CA . LEU A 1 185 ? -4.641 7.816 -5.262 1 98.44 185 LEU A CA 1
ATOM 1384 C C . LEU A 1 185 ? -3.268 8.305 -5.715 1 98.44 185 LEU A C 1
ATOM 1386 O O . LEU A 1 185 ? -2.266 8.062 -5.043 1 98.44 185 LEU A O 1
ATOM 1390 N N . ASP A 1 186 ? -3.205 9 -6.852 1 97.5 186 ASP A N 1
ATOM 1391 C CA . ASP A 1 186 ? -1.953 9.602 -7.305 1 97.5 186 ASP A CA 1
ATOM 1392 C C . ASP A 1 186 ? -1.451 10.641 -6.309 1 97.5 186 ASP A C 1
ATOM 1394 O O . ASP A 1 186 ? -0.254 10.711 -6.027 1 97.5 186 ASP A O 1
ATOM 1398 N N . ARG A 1 187 ? -2.328 11.438 -5.793 1 98.62 187 ARG A N 1
ATOM 1399 C CA . ARG A 1 187 ? -1.967 12.453 -4.812 1 98.62 187 ARG A CA 1
ATOM 1400 C C . ARG A 1 187 ? -1.467 11.82 -3.52 1 98.62 187 ARG A C 1
ATOM 1402 O O . ARG A 1 187 ? -0.528 12.32 -2.896 1 98.62 187 ARG A O 1
ATOM 1409 N N . ALA A 1 188 ? -2.117 10.727 -3.109 1 98.81 188 ALA A N 1
ATOM 1410 C CA . ALA A 1 188 ? -1.669 10.016 -1.92 1 98.81 188 ALA A CA 1
ATOM 1411 C C . ALA A 1 188 ? -0.227 9.539 -2.076 1 98.81 188 ALA A C 1
ATOM 1413 O O . ALA A 1 188 ? 0.593 9.719 -1.172 1 98.81 188 ALA A O 1
ATOM 1414 N N . ARG A 1 189 ? 0.095 8.977 -3.195 1 97.5 189 ARG A N 1
ATOM 1415 C CA . ARG A 1 189 ? 1.443 8.5 -3.479 1 97.5 189 ARG A CA 1
ATOM 1416 C C . ARG A 1 189 ? 2.438 9.648 -3.518 1 97.5 189 ARG A C 1
ATOM 1418 O O . ARG A 1 189 ? 3.535 9.555 -2.967 1 97.5 189 ARG A O 1
ATOM 1425 N N . ASP A 1 190 ? 2.047 10.688 -4.242 1 97.88 190 ASP A N 1
ATOM 1426 C CA . ASP A 1 190 ? 2.896 11.867 -4.375 1 97.88 190 ASP A CA 1
ATOM 1427 C C . ASP A 1 190 ? 3.203 12.484 -3.012 1 97.88 190 ASP A C 1
ATOM 1429 O O . ASP A 1 190 ? 4.332 12.898 -2.752 1 97.88 190 ASP A O 1
ATOM 1433 N N . TYR A 1 191 ? 2.221 12.562 -2.164 1 98.75 191 TYR A N 1
ATOM 1434 C CA . TYR A 1 191 ? 2.35 13.086 -0.809 1 98.75 191 TYR A CA 1
ATOM 1435 C C . TYR A 1 191 ? 3.316 12.242 0.011 1 98.75 191 TYR A C 1
ATOM 1437 O O . TYR A 1 191 ? 4.168 12.773 0.726 1 98.75 191 TYR A O 1
ATOM 1445 N N . ALA A 1 192 ? 3.193 10.906 -0.094 1 98.31 192 ALA A N 1
ATOM 1446 C CA . ALA A 1 192 ? 4.105 9.992 0.59 1 98.31 192 ALA A CA 1
ATOM 1447 C C . ALA A 1 192 ? 5.531 10.148 0.072 1 98.31 192 ALA A C 1
ATOM 1449 O O . ALA A 1 192 ? 6.484 10.164 0.854 1 98.31 192 ALA A O 1
ATOM 1450 N N . LEU A 1 193 ? 5.672 10.297 -1.241 1 97.19 193 LEU A N 1
ATOM 1451 C CA . LEU A 1 193 ? 6.984 10.469 -1.851 1 97.19 193 LEU A CA 1
ATOM 1452 C C . LEU A 1 193 ? 7.645 11.758 -1.365 1 97.19 193 LEU A C 1
ATOM 1454 O O . LEU A 1 193 ? 8.867 11.812 -1.218 1 97.19 193 LEU A O 1
ATOM 1458 N N . SER A 1 194 ? 6.855 12.773 -1.109 1 98.38 194 SER A N 1
ATOM 1459 C CA . SER A 1 194 ? 7.375 14.039 -0.603 1 98.38 194 SER A CA 1
ATOM 1460 C C . SER A 1 194 ? 8.141 13.836 0.703 1 98.38 194 SER A C 1
ATOM 1462 O O . SER A 1 194 ? 9.109 14.547 0.977 1 98.38 194 SER A O 1
ATOM 1464 N N . ARG A 1 195 ? 7.754 12.828 1.521 1 97.94 195 ARG A N 1
ATOM 1465 C CA . ARG A 1 195 ? 8.445 12.586 2.783 1 97.94 195 ARG A CA 1
ATOM 1466 C C . ARG A 1 195 ? 9.836 12.016 2.545 1 97.94 195 ARG A C 1
ATOM 1468 O O . ARG A 1 195 ? 10.766 12.289 3.311 1 97.94 195 ARG A O 1
ATOM 1475 N N . GLU A 1 196 ? 9.945 11.195 1.48 1 97.19 196 GLU A N 1
ATOM 1476 C CA . GLU A 1 196 ? 11.242 10.656 1.095 1 97.19 196 GLU A CA 1
ATOM 1477 C C . GLU A 1 196 ? 12.141 11.742 0.499 1 97.19 196 GLU A C 1
ATOM 1479 O O . GLU A 1 196 ? 13.32 11.836 0.834 1 97.19 196 GLU A O 1
ATOM 1484 N N . ILE A 1 197 ? 11.578 12.586 -0.325 1 97.19 197 ILE A N 1
ATOM 1485 C CA . ILE A 1 197 ? 12.297 13.695 -0.945 1 97.19 197 ILE A CA 1
ATOM 1486 C C . ILE A 1 197 ? 12.797 14.656 0.133 1 97.19 197 ILE A C 1
ATOM 1488 O O . ILE A 1 197 ? 13.898 15.195 0.033 1 97.19 197 ILE A O 1
ATOM 1492 N N . CYS A 1 198 ? 12.031 14.789 1.179 1 97.25 198 CYS A N 1
ATOM 1493 C CA . CYS A 1 198 ? 12.383 15.656 2.295 1 97.25 198 CYS A CA 1
ATOM 1494 C C . CYS A 1 198 ? 13.5 15.047 3.133 1 97.25 198 CYS A C 1
ATOM 1496 O O . CYS A 1 198 ? 14.07 15.711 3.998 1 97.25 198 CYS A O 1
ATOM 1498 N N . GLY A 1 199 ? 13.828 13.789 2.883 1 96.38 199 GLY A N 1
ATOM 1499 C CA . GLY A 1 199 ? 14.898 13.125 3.613 1 96.38 199 GLY A CA 1
ATOM 1500 C C . GLY A 1 199 ? 14.523 12.789 5.043 1 96.38 199 GLY A C 1
ATOM 1501 O O . GLY A 1 199 ? 15.391 12.695 5.914 1 96.38 199 GLY A O 1
ATOM 1502 N N . VAL A 1 200 ? 13.219 12.609 5.344 1 97.12 200 VAL A N 1
ATOM 1503 C CA . VAL A 1 200 ? 12.812 12.453 6.738 1 97.12 200 VAL A CA 1
ATOM 1504 C C . VAL A 1 200 ? 12.258 11.055 6.961 1 97.12 200 VAL A C 1
ATOM 1506 O O . VAL A 1 200 ? 12.086 10.617 8.102 1 97.12 200 VAL A O 1
ATOM 1509 N N . HIS A 1 201 ? 11.938 10.289 5.895 1 98 201 HIS A N 1
ATOM 1510 C CA . HIS A 1 201 ? 11.477 8.906 6.008 1 98 201 HIS A CA 1
ATOM 1511 C C . HIS A 1 201 ? 12.141 8.016 4.965 1 98 201 HIS A C 1
ATOM 1513 O O . HIS A 1 201 ? 12.398 8.453 3.842 1 98 201 HIS A O 1
ATOM 1519 N N . PHE A 1 202 ? 12.43 6.793 5.387 1 97.5 202 PHE A N 1
ATOM 1520 C CA . PHE A 1 202 ? 12.898 5.75 4.477 1 97.5 202 PHE A CA 1
ATOM 1521 C C . PHE A 1 202 ? 11.742 5.215 3.635 1 97.5 202 PHE A C 1
ATOM 1523 O O . PHE A 1 202 ? 10.578 5.312 4.031 1 97.5 202 PHE A O 1
ATOM 1530 N N . PRO A 1 203 ? 12.055 4.613 2.473 1 96.62 203 PRO A N 1
ATOM 1531 C CA . PRO A 1 203 ? 11.008 3.975 1.674 1 96.62 203 PRO A CA 1
ATOM 1532 C C . PRO A 1 203 ? 10.234 2.914 2.453 1 96.62 203 PRO A C 1
ATOM 1534 O O . PRO A 1 203 ? 9.016 2.799 2.303 1 96.62 203 PRO A O 1
ATOM 1537 N N . SER A 1 204 ? 10.93 2.178 3.293 1 96.88 204 SER A N 1
ATOM 1538 C CA . SER A 1 204 ? 10.25 1.146 4.066 1 96.88 204 SER A CA 1
ATOM 1539 C C . SER A 1 204 ? 9.266 1.76 5.059 1 96.88 204 SER A C 1
ATOM 1541 O O . SER A 1 204 ? 8.258 1.137 5.414 1 96.88 204 SER A O 1
ATOM 1543 N N . ASP A 1 205 ? 9.547 3.016 5.539 1 98.44 205 ASP A N 1
ATOM 1544 C CA . ASP A 1 205 ? 8.609 3.727 6.41 1 98.44 205 ASP A CA 1
ATOM 1545 C C . ASP A 1 205 ? 7.289 3.996 5.695 1 98.44 205 ASP A C 1
ATOM 1547 O O . ASP A 1 205 ? 6.215 3.797 6.27 1 98.44 205 ASP A O 1
ATOM 1551 N N . THR A 1 206 ? 7.406 4.453 4.473 1 98.19 206 THR A N 1
ATOM 1552 C CA . THR A 1 206 ? 6.227 4.809 3.689 1 98.19 206 THR A CA 1
ATOM 1553 C C . THR A 1 206 ? 5.449 3.562 3.285 1 98.19 206 THR A C 1
ATOM 1555 O O . THR A 1 206 ? 4.219 3.576 3.25 1 98.19 206 THR A O 1
ATOM 1558 N N . GLU A 1 207 ? 6.145 2.49 2.99 1 97 207 GLU A N 1
ATOM 1559 C CA . GLU A 1 207 ? 5.473 1.235 2.668 1 97 207 GLU A CA 1
ATOM 1560 C C . GLU A 1 207 ? 4.684 0.71 3.863 1 97 207 GLU A C 1
ATOM 1562 O O . GLU A 1 207 ? 3.559 0.226 3.709 1 97 207 GLU A O 1
ATOM 1567 N N . ALA A 1 208 ? 5.301 0.752 5.012 1 98.19 208 ALA A N 1
ATOM 1568 C CA . ALA A 1 208 ? 4.602 0.341 6.227 1 98.19 208 ALA A CA 1
ATOM 1569 C C . ALA A 1 208 ? 3.346 1.18 6.445 1 98.19 208 ALA A C 1
ATOM 1571 O O . ALA A 1 208 ? 2.32 0.667 6.902 1 98.19 208 ALA A O 1
ATOM 1572 N N . SER A 1 209 ? 3.447 2.455 6.16 1 98.62 209 SER A N 1
ATOM 1573 C CA . SER A 1 209 ? 2.295 3.344 6.258 1 98.62 209 SER A CA 1
ATOM 1574 C C . SER A 1 209 ? 1.166 2.887 5.34 1 98.62 209 SER A C 1
ATOM 1576 O O . SER A 1 209 ? -0.009 2.961 5.703 1 98.62 209 SER A O 1
ATOM 1578 N N . HIS A 1 210 ? 1.538 2.471 4.16 1 98.69 210 HIS A N 1
ATOM 1579 C CA . HIS A 1 210 ? 0.542 1.99 3.209 1 98.69 210 HIS A CA 1
ATOM 1580 C C . HIS A 1 210 ? -0.201 0.776 3.756 1 98.69 210 HIS A C 1
ATOM 1582 O O . HIS A 1 210 ? -1.425 0.684 3.631 1 98.69 210 HIS A O 1
ATOM 1588 N N . VAL A 1 211 ? 0.516 -0.116 4.359 1 98.5 211 VAL A N 1
ATOM 1589 C CA . VAL A 1 211 ? -0.078 -1.31 4.953 1 98.5 211 VAL A CA 1
ATOM 1590 C C . VAL A 1 211 ? -1.043 -0.909 6.066 1 98.5 211 VAL A C 1
ATOM 1592 O O . VAL A 1 211 ? -2.201 -1.335 6.074 1 98.5 211 VAL A O 1
ATOM 1595 N N . ILE A 1 212 ? -0.602 -0.078 6.98 1 98.5 212 ILE A N 1
ATOM 1596 C CA . ILE A 1 212 ? -1.398 0.334 8.133 1 98.5 212 ILE A CA 1
ATOM 1597 C C . ILE A 1 212 ? -2.65 1.068 7.656 1 98.5 212 ILE A C 1
ATOM 1599 O O . ILE A 1 212 ? -3.752 0.81 8.148 1 98.5 212 ILE A O 1
ATOM 1603 N N . ALA A 1 213 ? -2.457 1.949 6.703 1 98.81 213 ALA A N 1
ATOM 1604 C CA . ALA A 1 213 ? -3.58 2.701 6.152 1 98.81 213 ALA A CA 1
ATOM 1605 C C . ALA A 1 213 ? -4.605 1.769 5.516 1 98.81 213 ALA A C 1
ATOM 1607 O O . ALA A 1 213 ? -5.812 1.923 5.727 1 98.81 213 ALA A O 1
ATOM 1608 N N . SER A 1 214 ? -4.117 0.805 4.758 1 98.75 214 SER A N 1
ATOM 1609 C CA . SER A 1 214 ? -5.004 -0.106 4.039 1 98.75 214 SER A CA 1
ATOM 1610 C C . SER A 1 214 ? -5.836 -0.941 5.008 1 98.75 214 SER A C 1
ATOM 1612 O O . SER A 1 214 ? -7.051 -1.071 4.836 1 98.75 214 SER A O 1
ATOM 1614 N N . ILE A 1 215 ? -5.191 -1.483 6.008 1 98.5 215 ILE A N 1
ATOM 1615 C CA . ILE A 1 215 ? -5.922 -2.34 6.934 1 98.5 215 ILE A CA 1
ATOM 1616 C C . ILE A 1 215 ? -6.867 -1.492 7.785 1 98.5 215 ILE A C 1
ATOM 1618 O O . ILE A 1 215 ? -7.973 -1.929 8.125 1 98.5 215 ILE A O 1
ATOM 1622 N N . ALA A 1 216 ? -6.48 -0.297 8.188 1 98.38 216 ALA A N 1
ATOM 1623 C CA . ALA A 1 216 ? -7.363 0.586 8.945 1 98.38 216 ALA A CA 1
ATOM 1624 C C . ALA A 1 216 ? -8.625 0.916 8.148 1 98.38 216 ALA A C 1
ATOM 1626 O O . ALA A 1 216 ? -9.734 0.795 8.656 1 98.38 216 ALA A O 1
ATOM 1627 N N . VAL A 1 217 ? -8.461 1.328 6.883 1 98.81 217 VAL A N 1
ATOM 1628 C CA . VAL A 1 217 ? -9.602 1.706 6.051 1 98.81 217 VAL A CA 1
ATOM 1629 C C . VAL A 1 217 ? -10.477 0.484 5.793 1 98.81 217 VAL A C 1
ATOM 1631 O O . VAL A 1 217 ? -11.711 0.571 5.852 1 98.81 217 VAL A O 1
ATOM 1634 N N . ALA A 1 218 ? -9.852 -0.668 5.508 1 98.5 218 ALA A N 1
ATOM 1635 C CA . ALA A 1 218 ? -10.617 -1.892 5.273 1 98.5 218 ALA A CA 1
ATOM 1636 C C . ALA A 1 218 ? -11.492 -2.232 6.477 1 98.5 218 ALA A C 1
ATOM 1638 O O . ALA A 1 218 ? -12.664 -2.572 6.324 1 98.5 218 ALA A O 1
ATOM 1639 N N . ARG A 1 219 ? -10.938 -2.131 7.648 1 97.5 219 ARG A N 1
ATOM 1640 C CA . ARG A 1 219 ? -11.68 -2.447 8.867 1 97.5 219 ARG A CA 1
ATOM 1641 C C . ARG A 1 219 ? -12.781 -1.425 9.117 1 97.5 219 ARG A C 1
ATOM 1643 O O . ARG A 1 219 ? -13.867 -1.776 9.586 1 97.5 219 ARG A O 1
ATOM 1650 N N . ILE A 1 220 ? -12.508 -0.173 8.805 1 98.12 220 ILE A N 1
ATOM 1651 C CA . ILE A 1 220 ? -13.531 0.855 8.961 1 98.12 220 ILE A CA 1
ATOM 1652 C C . ILE A 1 220 ? -14.688 0.582 8 1 98.12 220 ILE A C 1
ATOM 1654 O O . ILE A 1 220 ? -15.859 0.646 8.391 1 98.12 220 ILE A O 1
ATOM 1658 N N . LEU A 1 221 ? -14.422 0.249 6.746 1 97.69 221 LEU A N 1
ATOM 1659 C CA . LEU A 1 221 ? -15.445 -0.038 5.746 1 97.69 221 LEU A CA 1
ATOM 1660 C C . LEU A 1 221 ? -16.25 -1.272 6.129 1 97.69 221 LEU A C 1
ATOM 1662 O O . LEU A 1 221 ? -17.438 -1.372 5.801 1 97.69 221 LEU A O 1
ATOM 1666 N N . ALA A 1 222 ? -15.609 -2.137 6.871 1 94.25 222 ALA A N 1
ATOM 1667 C CA . ALA A 1 222 ? -16.25 -3.385 7.262 1 94.25 222 ALA A CA 1
ATOM 1668 C C . ALA A 1 222 ? -17 -3.23 8.586 1 94.25 222 ALA A C 1
ATOM 1670 O O . ALA A 1 222 ? -17.688 -4.152 9.031 1 94.25 222 ALA A O 1
ATOM 1671 N N . SER A 1 223 ? -16.875 -2.117 9.234 1 92.06 223 SER A N 1
ATOM 1672 C CA . SER A 1 223 ? -17.406 -1.911 10.578 1 92.06 223 SER A CA 1
ATOM 1673 C C . SER A 1 223 ? -18.828 -1.39 10.531 1 92.06 223 SER A C 1
ATOM 1675 O O . SER A 1 223 ? -19.109 -0.353 9.922 1 92.06 223 SER A O 1
ATOM 1677 N N . PRO A 1 224 ? -19.781 -2.062 11.266 1 89.75 224 PRO A N 1
ATOM 1678 C CA . PRO A 1 224 ? -21.141 -1.522 11.352 1 89.75 224 PRO A CA 1
ATOM 1679 C C . PRO A 1 224 ? -21.188 -0.148 12.016 1 89.75 224 PRO A C 1
ATOM 1681 O O . PRO A 1 224 ? -22.031 0.679 11.672 1 89.75 224 PRO A O 1
ATOM 1684 N N . ALA A 1 225 ? -20.234 0.108 12.898 1 91.12 225 ALA A N 1
ATOM 1685 C CA . ALA A 1 225 ? -20.203 1.362 13.641 1 91.12 225 ALA A CA 1
ATOM 1686 C C . ALA A 1 225 ? -19.922 2.545 12.719 1 91.12 225 ALA A C 1
ATOM 1688 O O . ALA A 1 225 ? -20.297 3.678 13.023 1 91.12 225 ALA A O 1
ATOM 1689 N N . ALA A 1 226 ? -19.328 2.256 11.555 1 96.69 226 ALA A N 1
ATOM 1690 C CA . ALA A 1 226 ? -18.922 3.33 10.648 1 96.69 226 ALA A CA 1
ATOM 1691 C C . ALA A 1 226 ? -19.938 3.5 9.516 1 96.69 226 ALA A C 1
ATOM 1693 O O . ALA A 1 226 ? -19.859 4.465 8.75 1 96.69 226 ALA A O 1
ATOM 1694 N N . ALA A 1 227 ? -20.922 2.668 9.438 1 95.38 227 ALA A N 1
ATOM 1695 C CA . ALA A 1 227 ? -21.797 2.551 8.273 1 95.38 227 ALA A CA 1
ATOM 1696 C C . ALA A 1 227 ? -22.562 3.846 8.031 1 95.38 227 ALA A C 1
ATOM 1698 O O . ALA A 1 227 ? -22.656 4.32 6.898 1 95.38 227 ALA A O 1
ATOM 1699 N N . ALA A 1 228 ? -23.125 4.383 9.094 1 97.25 228 ALA A N 1
ATOM 1700 C CA . ALA A 1 228 ? -23.938 5.586 8.953 1 97.25 228 ALA A CA 1
ATOM 1701 C C . ALA A 1 228 ? -23.094 6.77 8.492 1 97.25 228 ALA A C 1
ATOM 1703 O O . ALA A 1 228 ? -23.531 7.562 7.652 1 97.25 228 ALA A O 1
ATOM 1704 N N . ARG A 1 229 ? -21.922 6.918 9.031 1 98 229 ARG A N 1
ATOM 1705 C CA . ARG A 1 229 ? -21.016 8 8.648 1 98 229 ARG A CA 1
ATOM 1706 C C . ARG A 1 229 ? -20.547 7.844 7.211 1 98 229 ARG A C 1
ATOM 1708 O O . ARG A 1 229 ? -20.438 8.828 6.477 1 98 229 ARG A O 1
ATOM 1715 N N . ILE A 1 230 ? -20.281 6.637 6.793 1 98.06 230 ILE A N 1
ATOM 1716 C CA . ILE A 1 230 ? -19.875 6.344 5.426 1 98.06 230 ILE A CA 1
ATOM 1717 C C . ILE A 1 230 ? -21 6.688 4.461 1 98.06 230 ILE A C 1
ATOM 1719 O O . ILE A 1 230 ? -20.766 7.32 3.426 1 98.06 230 ILE A O 1
ATOM 1723 N N . ALA A 1 231 ? -22.203 6.309 4.824 1 97.25 231 ALA A N 1
ATOM 1724 C CA . ALA A 1 231 ? -23.359 6.598 3.98 1 97.25 231 ALA A CA 1
ATOM 1725 C C . ALA A 1 231 ? -23.578 8.102 3.832 1 97.25 231 ALA A C 1
ATOM 1727 O O . ALA A 1 231 ? -23.891 8.586 2.746 1 97.25 231 ALA A O 1
ATOM 1728 N N . ALA A 1 232 ? -23.406 8.805 4.91 1 98.12 232 ALA A N 1
ATOM 1729 C CA . ALA A 1 232 ? -23.594 10.25 4.883 1 98.12 232 ALA A CA 1
ATOM 1730 C C . ALA A 1 232 ? -22.547 10.922 3.996 1 98.12 232 ALA A C 1
ATOM 1732 O O . ALA A 1 232 ? -22.875 11.812 3.205 1 98.12 232 ALA A O 1
ATOM 1733 N N . ALA A 1 233 ? -21.312 10.508 4.109 1 98.38 233 ALA A N 1
ATOM 1734 C CA . ALA A 1 233 ? -20.25 11.055 3.279 1 98.38 233 ALA A CA 1
ATOM 1735 C C . ALA A 1 233 ? -20.469 10.711 1.807 1 98.38 233 ALA A C 1
ATOM 1737 O O . ALA A 1 233 ? -20.281 11.562 0.932 1 98.38 233 ALA A O 1
ATOM 1738 N N . ARG A 1 234 ? -20.844 9.492 1.565 1 96.88 234 ARG A N 1
ATOM 1739 C CA . ARG A 1 234 ? -21.109 9.055 0.198 1 96.88 234 ARG A CA 1
ATOM 1740 C C . ARG A 1 234 ? -22.188 9.914 -0.446 1 96.88 234 ARG A C 1
ATOM 1742 O O . ARG A 1 234 ? -22.062 10.312 -1.604 1 96.88 234 ARG A O 1
ATOM 1749 N N . ALA A 1 235 ? -23.25 10.133 0.302 1 96.44 235 ALA A N 1
ATOM 1750 C CA . ALA A 1 235 ? -24.359 10.953 -0.2 1 96.44 235 ALA A CA 1
ATOM 1751 C C . ALA A 1 235 ? -23.891 12.375 -0.515 1 96.44 235 ALA A C 1
ATOM 1753 O O . ALA A 1 235 ? -24.266 12.945 -1.537 1 96.44 235 ALA A O 1
ATOM 1754 N N . GLU A 1 236 ? -23.125 12.898 0.345 1 97.19 236 GLU A N 1
ATOM 1755 C CA . GLU A 1 236 ? -22.594 14.25 0.158 1 97.19 236 GLU A CA 1
ATOM 1756 C C . GLU A 1 236 ? -21.703 14.32 -1.079 1 97.19 236 GLU A C 1
ATOM 1758 O O . GLU A 1 236 ? -21.797 15.273 -1.859 1 97.19 236 GLU A O 1
ATOM 1763 N N . LEU A 1 237 ? -20.859 13.352 -1.305 1 97.06 237 LEU A N 1
ATOM 1764 C CA . LEU A 1 237 ? -19.938 13.312 -2.43 1 97.06 237 LEU A CA 1
ATOM 1765 C C . LEU A 1 237 ? -20.688 13.07 -3.74 1 97.06 237 LEU A C 1
ATOM 1767 O O . LEU A 1 237 ? -20.281 13.586 -4.789 1 97.06 237 LEU A O 1
ATOM 1771 N N . ALA A 1 238 ? -21.734 12.328 -3.688 1 93.69 238 ALA A N 1
ATOM 1772 C CA . ALA A 1 238 ? -22.547 12.062 -4.875 1 93.69 238 ALA A CA 1
ATOM 1773 C C . ALA A 1 238 ? -23.219 13.336 -5.379 1 93.69 238 ALA A C 1
ATOM 1775 O O . ALA A 1 238 ? -23.422 13.492 -6.586 1 93.69 238 ALA A O 1
ATOM 1776 N N . ARG A 1 239 ? -23.469 14.227 -4.508 1 91 239 ARG A N 1
ATOM 1777 C CA . ARG A 1 239 ? -24.156 15.461 -4.859 1 91 239 ARG A CA 1
ATOM 1778 C C . ARG A 1 239 ? -23.234 16.406 -5.625 1 91 239 ARG A C 1
ATOM 1780 O O . ARG A 1 239 ? -23.703 17.203 -6.449 1 91 239 ARG A O 1
ATOM 1787 N N . ILE A 1 240 ? -21.938 16.328 -5.418 1 85.44 240 ILE A N 1
ATOM 1788 C CA . ILE A 1 240 ? -21.031 17.266 -6.082 1 85.44 240 ILE A CA 1
ATOM 1789 C C . ILE A 1 240 ? -20.562 16.656 -7.398 1 85.44 240 ILE A C 1
ATOM 1791 O O . ILE A 1 240 ? -19.984 17.359 -8.234 1 85.44 240 ILE A O 1
ATOM 1795 N N . ALA A 1 241 ? -20.609 15.391 -7.602 1 75.75 241 ALA A N 1
ATOM 1796 C CA . ALA A 1 241 ? -20.234 14.75 -8.859 1 75.75 241 ALA A CA 1
ATOM 1797 C C . ALA A 1 241 ? -21.266 15.047 -9.953 1 75.75 241 ALA A C 1
ATOM 1799 O O . ALA A 1 241 ? -20.984 14.852 -11.141 1 75.75 241 ALA A O 1
ATOM 1800 N N . GLN A 1 242 ? -22.375 15.578 -9.625 1 60.44 242 GLN A N 1
ATOM 1801 C CA . GLN A 1 242 ? -23.422 15.992 -10.562 1 60.44 242 GLN A CA 1
ATOM 1802 C C . GLN A 1 242 ? -23.203 17.438 -11.016 1 60.44 242 GLN A C 1
ATOM 1804 O O . GLN A 1 242 ? -22.656 18.25 -10.266 1 60.44 242 GLN A O 1
ATOM 1809 N N . MET B 1 1 ? 20.5 -62.969 -85.562 1 31.55 1 MET B N 1
ATOM 1810 C CA . MET B 1 1 ? 21.016 -61.938 -84.625 1 31.55 1 MET B CA 1
ATOM 1811 C C . MET B 1 1 ? 19.891 -61.062 -84.125 1 31.55 1 MET B C 1
ATOM 1813 O O . MET B 1 1 ? 19.531 -60.062 -84.75 1 31.55 1 MET B O 1
ATOM 1817 N N . PHE B 1 2 ? 18.75 -61.656 -83.625 1 36.94 2 PHE B N 1
ATOM 1818 C CA . PHE B 1 2 ? 17.469 -61.156 -83.188 1 36.94 2 PHE B CA 1
ATOM 1819 C C . PHE B 1 2 ? 17.641 -60.281 -81.938 1 36.94 2 PHE B C 1
ATOM 1821 O O . PHE B 1 2 ? 18.188 -60.688 -80.938 1 36.94 2 PHE B O 1
ATOM 1828 N N . LEU B 1 3 ? 17.734 -58.938 -82.188 1 35.78 3 LEU B N 1
ATOM 1829 C CA . LEU B 1 3 ? 17.906 -57.812 -81.25 1 35.78 3 LEU B CA 1
ATOM 1830 C C . LEU B 1 3 ? 16.719 -57.719 -80.312 1 35.78 3 LEU B C 1
ATOM 1832 O O . LEU B 1 3 ? 15.586 -57.5 -80.75 1 35.78 3 LEU B O 1
ATOM 1836 N N . ARG B 1 4 ? 16.641 -58.5 -79.25 1 37.38 4 ARG B N 1
ATOM 1837 C CA . ARG B 1 4 ? 15.625 -58.5 -78.188 1 37.38 4 ARG B CA 1
ATOM 1838 C C . ARG B 1 4 ? 15.523 -57.156 -77.5 1 37.38 4 ARG B C 1
ATOM 1840 O O . ARG B 1 4 ? 16.5 -56.688 -76.938 1 37.38 4 ARG B O 1
ATOM 1847 N N . THR B 1 5 ? 14.852 -56.188 -78.125 1 38.19 5 THR B N 1
ATOM 1848 C CA . THR B 1 5 ? 14.641 -54.875 -77.562 1 38.19 5 THR B CA 1
ATOM 1849 C C . THR B 1 5 ? 13.898 -54.969 -76.25 1 38.19 5 THR B C 1
ATOM 1851 O O . THR B 1 5 ? 12.781 -55.5 -76.188 1 38.19 5 THR B O 1
ATOM 1854 N N . ARG B 1 6 ? 14.586 -55.156 -75.125 1 36.53 6 ARG B N 1
ATOM 1855 C CA . ARG B 1 6 ? 14.039 -55.188 -73.812 1 36.53 6 ARG B CA 1
ATOM 1856 C C . ARG B 1 6 ? 13.344 -53.875 -73.438 1 36.53 6 ARG B C 1
ATOM 1858 O O . ARG B 1 6 ? 13.938 -52.812 -73.562 1 36.53 6 ARG B O 1
ATOM 1865 N N . PHE B 1 7 ? 12.016 -53.75 -73.688 1 37.41 7 PHE B N 1
ATOM 1866 C CA . PHE B 1 7 ? 11.18 -52.625 -73.312 1 37.41 7 PHE B CA 1
ATOM 1867 C C . PHE B 1 7 ? 11.195 -52.375 -71.812 1 37.41 7 PHE B C 1
ATOM 1869 O O . PHE B 1 7 ? 10.844 -53.281 -71.062 1 37.41 7 PHE B O 1
ATOM 1876 N N . MET B 1 8 ? 12.156 -51.594 -71.312 1 35.69 8 MET B N 1
ATOM 1877 C CA . MET B 1 8 ? 12.219 -51.188 -69.938 1 35.69 8 MET B CA 1
ATOM 1878 C C . MET B 1 8 ? 10.984 -50.375 -69.5 1 35.69 8 MET B C 1
ATOM 1880 O O . MET B 1 8 ? 10.695 -49.344 -70.125 1 35.69 8 MET B O 1
ATOM 1884 N N . LEU B 1 9 ? 9.891 -51.031 -69.062 1 36.06 9 LEU B N 1
ATOM 1885 C CA . LEU B 1 9 ? 8.695 -50.375 -68.562 1 36.06 9 LEU B CA 1
ATOM 1886 C C . LEU B 1 9 ? 9.047 -49.469 -67.375 1 36.06 9 LEU B C 1
ATOM 1888 O O . LEU B 1 9 ? 9.578 -49.938 -66.375 1 36.06 9 LEU B O 1
ATOM 1892 N N . LEU B 1 10 ? 9.297 -48.188 -67.625 1 36.25 10 LEU B N 1
ATOM 1893 C CA . LEU B 1 10 ? 9.5 -47.156 -66.625 1 36.25 10 LEU B CA 1
ATOM 1894 C C . LEU B 1 10 ? 8.258 -46.969 -65.75 1 36.25 10 LEU B C 1
ATOM 1896 O O . LEU B 1 10 ? 7.176 -46.656 -66.25 1 36.25 10 LEU B O 1
ATOM 1900 N N . LEU B 1 11 ? 8.078 -47.844 -64.75 1 35.78 11 LEU B N 1
ATOM 1901 C CA . LEU B 1 11 ? 7 -47.656 -63.75 1 35.78 11 LEU B CA 1
ATOM 1902 C C . LEU B 1 11 ? 7.113 -46.281 -63.094 1 35.78 11 LEU B C 1
ATOM 1904 O O . LEU B 1 11 ? 8.102 -46.031 -62.406 1 35.78 11 LEU B O 1
ATOM 1908 N N . ALA B 1 12 ? 6.578 -45.25 -63.656 1 38.44 12 ALA B N 1
ATOM 1909 C CA . ALA B 1 12 ? 6.457 -43.938 -63.031 1 38.44 12 ALA B CA 1
ATOM 1910 C C . ALA B 1 12 ? 5.633 -44.031 -61.75 1 38.44 12 ALA B C 1
ATOM 1912 O O . ALA B 1 12 ? 4.453 -44.375 -61.781 1 38.44 12 ALA B O 1
ATOM 1913 N N . GLY B 1 13 ? 6.254 -44.438 -60.656 1 35.5 13 GLY B N 1
ATOM 1914 C CA . GLY B 1 13 ? 5.586 -44.375 -59.344 1 35.5 13 GLY B CA 1
ATOM 1915 C C . GLY B 1 13 ? 5.047 -43 -59 1 35.5 13 GLY B C 1
ATOM 1916 O O . GLY B 1 13 ? 5.793 -42.031 -58.969 1 35.5 13 GLY B O 1
ATOM 1917 N N . ALA B 1 14 ? 3.82 -42.719 -59.406 1 37.62 14 ALA B N 1
ATOM 1918 C CA . ALA B 1 14 ? 3.139 -41.5 -58.969 1 37.62 14 ALA B CA 1
ATOM 1919 C C . ALA B 1 14 ? 3.146 -41.344 -57.469 1 37.62 14 ALA B C 1
ATOM 1921 O O . ALA B 1 14 ? 2.609 -42.188 -56.75 1 37.62 14 ALA B O 1
ATOM 1922 N N . CYS B 1 15 ? 4.176 -40.688 -56.906 1 39 15 CYS B N 1
ATOM 1923 C CA . CYS B 1 15 ? 4.164 -40.281 -55.5 1 39 15 CYS B CA 1
ATOM 1924 C C . CYS B 1 15 ? 2.908 -39.5 -55.188 1 39 15 CYS B C 1
ATOM 1926 O O . CYS B 1 15 ? 2.734 -38.375 -55.656 1 39 15 CYS B O 1
ATOM 1928 N N . LEU B 1 16 ? 1.761 -40.156 -55.062 1 40.28 16 LEU B N 1
ATOM 1929 C CA . LEU B 1 16 ? 0.615 -39.438 -54.531 1 40.28 16 LEU B CA 1
ATOM 1930 C C . LEU B 1 16 ? 0.992 -38.688 -53.25 1 40.28 16 LEU B C 1
ATOM 1932 O O . LEU B 1 16 ? 1.395 -39.312 -52.25 1 40.28 16 LEU B O 1
ATOM 1936 N N . ALA B 1 17 ? 1.398 -37.438 -53.344 1 43.66 17 ALA B N 1
ATOM 1937 C CA . ALA B 1 17 ? 1.534 -36.562 -52.188 1 43.66 17 ALA B CA 1
ATOM 1938 C C . ALA B 1 17 ? 0.25 -36.531 -51.375 1 43.66 17 ALA B C 1
ATOM 1940 O O . ALA B 1 17 ? -0.793 -36.062 -51.844 1 43.66 17 ALA B O 1
ATOM 1941 N N . VAL B 1 18 ? 0.057 -37.531 -50.5 1 46.12 18 VAL B N 1
ATOM 1942 C CA . VAL B 1 18 ? -1.033 -37.344 -49.562 1 46.12 18 VAL B CA 1
ATOM 1943 C C . VAL B 1 18 ? -0.867 -36 -48.812 1 46.12 18 VAL B C 1
ATOM 1945 O O . VAL B 1 18 ? 0.198 -35.719 -48.281 1 46.12 18 VAL B O 1
ATOM 1948 N N . PRO B 1 19 ? -1.678 -35.031 -49.156 1 44.38 19 PRO B N 1
ATOM 1949 C CA . PRO B 1 19 ? -1.576 -33.812 -48.344 1 44.38 19 PRO B CA 1
ATOM 1950 C C . PRO B 1 19 ? -1.639 -34.125 -46.844 1 44.38 19 PRO B C 1
ATOM 1952 O O . PRO B 1 19 ? -2.531 -34.844 -46.375 1 44.38 19 PRO B O 1
ATOM 1955 N N . VAL B 1 20 ? -0.47 -34.188 -46.188 1 47.66 20 VAL B N 1
ATOM 1956 C CA . VAL B 1 20 ? -0.512 -34.188 -44.719 1 47.66 20 VAL B CA 1
ATOM 1957 C C . VAL B 1 20 ? -1.414 -33.062 -44.219 1 47.66 20 VAL B C 1
ATOM 1959 O O . VAL B 1 20 ? -1.143 -31.891 -44.469 1 47.66 20 VAL B O 1
ATOM 1962 N N . ALA B 1 21 ? -2.742 -33.312 -44.062 1 42.5 21 ALA B N 1
ATOM 1963 C CA . ALA B 1 21 ? -3.533 -32.344 -43.312 1 42.5 21 ALA B CA 1
ATOM 1964 C C . ALA B 1 21 ? -2.803 -31.906 -42.031 1 42.5 21 ALA B C 1
ATOM 1966 O O . ALA B 1 21 ? -2.561 -32.719 -41.156 1 42.5 21 ALA B O 1
ATOM 1967 N N . VAL B 1 22 ? -1.895 -30.953 -42.156 1 43.38 22 VAL B N 1
ATOM 1968 C CA . VAL B 1 22 ? -1.47 -30.297 -40.906 1 43.38 22 VAL B CA 1
ATOM 1969 C C . VAL B 1 22 ? -2.68 -30.062 -40 1 43.38 22 VAL B C 1
ATOM 1971 O O . VAL B 1 22 ? -3.633 -29.391 -40.406 1 43.38 22 VAL B O 1
ATOM 1974 N N . ASN B 1 23 ? -3.105 -31.078 -39.281 1 39 23 ASN B N 1
ATOM 1975 C CA . ASN B 1 23 ? -4.02 -30.734 -38.188 1 39 23 ASN B CA 1
ATOM 1976 C C . ASN B 1 23 ? -3.674 -29.391 -37.562 1 39 23 ASN B C 1
ATOM 1978 O O . ASN B 1 23 ? -2.623 -29.234 -36.938 1 39 23 ASN B O 1
ATOM 1982 N N . ALA B 1 24 ? -4.188 -28.359 -38.156 1 39.44 24 ALA B N 1
ATOM 1983 C CA . ALA B 1 24 ? -4.141 -27.109 -37.406 1 39.44 24 ALA B CA 1
ATOM 1984 C C . ALA B 1 24 ? -4.441 -27.328 -35.938 1 39.44 24 ALA B C 1
ATOM 1986 O O . ALA B 1 24 ? -5.547 -27.75 -35.594 1 39.44 24 ALA B O 1
ATOM 1987 N N . GLN B 1 25 ? -3.531 -27.828 -35.188 1 38.81 25 GLN B N 1
ATOM 1988 C CA . GLN B 1 25 ? -3.764 -27.75 -33.75 1 38.81 25 GLN B CA 1
ATOM 1989 C C . GLN B 1 25 ? -4.598 -26.531 -33.406 1 38.81 25 GLN B C 1
ATOM 1991 O O . GLN B 1 25 ? -4.219 -25.406 -33.719 1 38.81 25 GLN B O 1
ATOM 1996 N N . GLN B 1 26 ? -5.945 -26.672 -33.438 1 37.72 26 GLN B N 1
ATOM 1997 C CA . GLN B 1 26 ? -6.766 -25.594 -32.875 1 37.72 26 GLN B CA 1
ATOM 1998 C C . GLN B 1 26 ? -6.031 -24.859 -31.75 1 37.72 26 GLN B C 1
ATOM 2000 O O . GLN B 1 26 ? -5.449 -25.5 -30.859 1 37.72 26 GLN B O 1
ATOM 2005 N N . ALA B 1 27 ? -5.547 -23.656 -32 1 40.78 27 ALA B N 1
ATOM 2006 C CA . ALA B 1 27 ? -5.035 -22.844 -30.922 1 40.78 27 ALA B CA 1
ATOM 2007 C C . ALA B 1 27 ? -5.781 -23.141 -29.625 1 40.78 27 ALA B C 1
ATOM 2009 O O . ALA B 1 27 ? -7 -23.328 -29.625 1 40.78 27 ALA B O 1
ATOM 2010 N N . PRO B 1 28 ? -5.133 -23.672 -28.656 1 41.12 28 PRO B N 1
ATOM 2011 C CA . PRO B 1 28 ? -5.895 -23.891 -27.422 1 41.12 28 PRO B CA 1
ATOM 2012 C C . PRO B 1 28 ? -6.965 -22.828 -27.188 1 41.12 28 PRO B C 1
ATOM 2014 O O . PRO B 1 28 ? -6.785 -21.672 -27.594 1 41.12 28 PRO B O 1
ATOM 2017 N N . ALA B 1 29 ? -8.141 -23.203 -27.156 1 38.5 29 ALA B N 1
ATOM 2018 C CA . ALA B 1 29 ? -9.281 -22.344 -26.828 1 38.5 29 ALA B CA 1
ATOM 2019 C C . ALA B 1 29 ? -8.891 -21.25 -25.828 1 38.5 29 ALA B C 1
ATOM 2021 O O . ALA B 1 29 ? -8.195 -21.531 -24.844 1 38.5 29 ALA B O 1
ATOM 2022 N N . ALA B 1 30 ? -8.82 -20 -26.219 1 39.78 30 ALA B N 1
ATOM 2023 C CA . ALA B 1 30 ? -8.57 -18.875 -25.328 1 39.78 30 ALA B CA 1
ATOM 2024 C C . ALA B 1 30 ? -9.281 -19.078 -23.984 1 39.78 30 ALA B C 1
ATOM 2026 O O . ALA B 1 30 ? -10.445 -19.484 -23.953 1 39.78 30 ALA B O 1
ATOM 2027 N N . LYS B 1 31 ? -8.57 -19.5 -23 1 46.38 31 LYS B N 1
ATOM 2028 C CA . LYS B 1 31 ? -9.18 -19.5 -21.688 1 46.38 31 LYS B CA 1
ATOM 2029 C C . LYS B 1 31 ? -10.242 -18.406 -21.578 1 46.38 31 LYS B C 1
ATOM 2031 O O . LYS B 1 31 ? -10.031 -17.266 -22.016 1 46.38 31 LYS B O 1
ATOM 2036 N N . PRO B 1 32 ? -11.539 -18.75 -21.406 1 46.69 32 PRO B N 1
ATOM 2037 C CA . PRO B 1 32 ? -12.562 -17.719 -21.312 1 46.69 32 PRO B CA 1
ATOM 2038 C C . PRO B 1 32 ? -12.094 -16.484 -20.547 1 46.69 32 PRO B C 1
ATOM 2040 O O . PRO B 1 32 ? -11.328 -16.594 -19.594 1 46.69 32 PRO B O 1
ATOM 2043 N N . ALA B 1 33 ? -12.242 -15.32 -21.25 1 54.25 33 ALA B N 1
ATOM 2044 C CA . ALA B 1 33 ? -11.844 -14.031 -20.672 1 54.25 33 ALA B CA 1
ATOM 2045 C C . ALA B 1 33 ? -12.383 -13.867 -19.266 1 54.25 33 ALA B C 1
ATOM 2047 O O . ALA B 1 33 ? -13.57 -14.102 -19.016 1 54.25 33 ALA B O 1
ATOM 2048 N N . LYS B 1 34 ? -11.516 -13.945 -18.312 1 80.06 34 LYS B N 1
ATOM 2049 C CA . LYS B 1 34 ? -11.945 -13.68 -16.938 1 80.06 34 LYS B CA 1
ATOM 2050 C C . LYS B 1 34 ? -12.672 -12.336 -16.844 1 80.06 34 LYS B C 1
ATOM 2052 O O . LYS B 1 34 ? -12.297 -11.375 -17.516 1 80.06 34 LYS B O 1
ATOM 2057 N N . THR B 1 35 ? -13.969 -12.328 -16.406 1 92.31 35 THR B N 1
ATOM 2058 C CA . THR B 1 35 ? -14.75 -11.117 -16.188 1 92.31 35 THR B CA 1
ATOM 2059 C C . THR B 1 35 ? -14.797 -10.766 -14.703 1 92.31 35 THR B C 1
ATOM 2061 O O . THR B 1 35 ? -14.609 -11.633 -13.852 1 92.31 35 THR B O 1
ATOM 2064 N N . PHE B 1 36 ? -14.945 -9.469 -14.508 1 95.69 36 PHE B N 1
ATOM 2065 C CA . PHE B 1 36 ? -15.156 -9.023 -13.141 1 95.69 36 PHE B CA 1
ATOM 2066 C C . PHE B 1 36 ? -16.391 -9.688 -12.531 1 95.69 36 PHE B C 1
ATOM 2068 O O . PHE B 1 36 ? -17.406 -9.852 -13.211 1 95.69 36 PHE B O 1
ATOM 2075 N N . LYS B 1 37 ? -16.359 -10.031 -11.266 1 95.62 37 LYS B N 1
ATOM 2076 C CA . LYS B 1 37 ? -17.453 -10.758 -10.633 1 95.62 37 LYS B CA 1
ATOM 2077 C C . LYS B 1 37 ? -18.078 -9.945 -9.492 1 95.62 37 LYS B C 1
ATOM 2079 O O . LYS B 1 37 ? -19.297 -9.945 -9.32 1 95.62 37 LYS B O 1
ATOM 2084 N N . LEU B 1 38 ? -17.281 -9.312 -8.688 1 96 38 LEU B N 1
ATOM 2085 C CA . LEU B 1 38 ? -17.766 -8.508 -7.566 1 96 38 LEU B CA 1
ATOM 2086 C C . LEU B 1 38 ? -17.703 -7.02 -7.898 1 96 38 LEU B C 1
ATOM 2088 O O . LEU B 1 38 ? -18.422 -6.215 -7.301 1 96 38 LEU B O 1
ATOM 2092 N N . LEU B 1 39 ? -16.75 -6.652 -8.773 1 95.44 39 LEU B N 1
ATOM 2093 C CA . LEU B 1 39 ? -16.594 -5.289 -9.266 1 95.44 39 LEU B CA 1
ATOM 2094 C C . LEU B 1 39 ? -16.969 -5.195 -10.742 1 95.44 39 LEU B C 1
ATOM 2096 O O . LEU B 1 39 ? -17.422 -6.18 -11.336 1 95.44 39 LEU B O 1
ATOM 2100 N N . ARG B 1 40 ? -16.922 -3.977 -11.297 1 92.31 40 ARG B N 1
ATOM 2101 C CA . ARG B 1 40 ? -17.203 -3.744 -12.711 1 92.31 40 ARG B CA 1
ATOM 2102 C C . ARG B 1 40 ? -16 -3.135 -13.414 1 92.31 40 ARG B C 1
ATOM 2104 O O . ARG B 1 40 ? -15.227 -2.389 -12.805 1 92.31 40 ARG B O 1
ATOM 2111 N N . ALA B 1 41 ? -15.891 -3.455 -14.609 1 87.62 41 ALA B N 1
ATOM 2112 C CA . ALA B 1 41 ? -14.789 -2.926 -15.414 1 87.62 41 ALA B CA 1
ATOM 2113 C C . ALA B 1 41 ? -14.789 -1.4 -15.406 1 87.62 41 ALA B C 1
ATOM 2115 O O . ALA B 1 41 ? -13.727 -0.774 -15.391 1 87.62 41 ALA B O 1
ATOM 2116 N N . GLU B 1 42 ? -15.969 -0.82 -15.422 1 87.38 42 GLU B N 1
ATOM 2117 C CA . GLU B 1 42 ? -16.125 0.63 -15.484 1 87.38 42 GLU B CA 1
ATOM 2118 C C . GLU B 1 42 ? -15.609 1.291 -14.203 1 87.38 42 GLU B C 1
ATOM 2120 O O . GLU B 1 42 ? -15.414 2.508 -14.164 1 87.38 42 GLU B O 1
ATOM 2125 N N . ASP B 1 43 ? -15.383 0.483 -13.211 1 86.06 43 ASP B N 1
ATOM 2126 C CA . ASP B 1 43 ? -14.836 1.001 -11.953 1 86.06 43 ASP B CA 1
ATOM 2127 C C . ASP B 1 43 ? -13.367 1.393 -12.117 1 86.06 43 ASP B C 1
ATOM 2129 O O . ASP B 1 43 ? -12.812 2.078 -11.258 1 86.06 43 ASP B O 1
ATOM 2133 N N . PHE B 1 44 ? -12.758 0.978 -13.188 1 92.44 44 PHE B N 1
ATOM 2134 C CA . PHE B 1 44 ? -11.344 1.214 -13.43 1 92.44 44 PHE B CA 1
ATOM 2135 C C . PHE B 1 44 ? -11.125 1.862 -14.789 1 92.44 44 PHE B C 1
ATOM 2137 O O . PHE B 1 44 ? -11.68 1.415 -15.797 1 92.44 44 PHE B O 1
ATOM 2144 N N . PRO B 1 45 ? -10.359 2.955 -14.789 1 92.75 45 PRO B N 1
ATOM 2145 C CA . PRO B 1 45 ? -10.078 3.586 -16.078 1 92.75 45 PRO B CA 1
ATOM 2146 C C . PRO B 1 45 ? -9.273 2.686 -17.016 1 92.75 45 PRO B C 1
ATOM 2148 O O . PRO B 1 45 ? -8.422 1.919 -16.562 1 92.75 45 PRO B O 1
ATOM 2151 N N . ALA B 1 46 ? -9.422 2.908 -18.297 1 86.12 46 ALA B N 1
ATOM 2152 C CA . ALA B 1 46 ? -8.797 2.061 -19.312 1 86.12 46 ALA B CA 1
ATOM 2153 C C . ALA B 1 46 ? -7.285 2.27 -19.344 1 86.12 46 ALA B C 1
ATOM 2155 O O . ALA B 1 46 ? -6.543 1.398 -19.797 1 86.12 46 ALA B O 1
ATOM 2156 N N . ASP B 1 47 ? -6.898 3.406 -18.922 1 87.94 47 ASP B N 1
ATOM 2157 C CA . ASP B 1 47 ? -5.465 3.684 -18.906 1 87.94 47 ASP B CA 1
ATOM 2158 C C . ASP B 1 47 ? -4.867 3.398 -17.531 1 87.94 47 ASP B C 1
ATOM 2160 O O . ASP B 1 47 ? -3.74 3.809 -17.234 1 87.94 47 ASP B O 1
ATOM 2164 N N . GLY B 1 48 ? -5.637 2.742 -16.672 1 86.19 48 GLY B N 1
ATOM 2165 C CA . GLY B 1 48 ? -5.141 2.293 -15.383 1 86.19 48 GLY B CA 1
ATOM 2166 C C . GLY B 1 48 ? -5.488 3.24 -14.25 1 86.19 48 GLY B C 1
ATOM 2167 O O . GLY B 1 48 ? -5.535 4.457 -14.445 1 86.19 48 GLY B O 1
ATOM 2168 N N . ILE B 1 49 ? -5.645 2.674 -13.086 1 95.56 49 ILE B N 1
ATOM 2169 C CA . ILE B 1 49 ? -5.992 3.426 -11.883 1 95.56 49 ILE B CA 1
ATOM 2170 C C . ILE B 1 49 ? -4.719 3.943 -11.211 1 95.56 49 ILE B C 1
ATOM 2172 O O . ILE B 1 49 ? -4.781 4.777 -10.305 1 95.56 49 ILE B O 1
ATOM 2176 N N . VAL B 1 50 ? -3.6 3.537 -11.602 1 96.25 50 VAL B N 1
ATOM 2177 C CA . VAL B 1 50 ? -2.293 3.973 -11.117 1 96.25 50 VAL B CA 1
ATOM 2178 C C . VAL B 1 50 ? -1.601 4.816 -12.188 1 96.25 50 VAL B C 1
ATOM 2180 O O . VAL B 1 50 ? -1.916 4.703 -13.375 1 96.25 50 VAL B O 1
ATOM 2183 N N . PRO B 1 51 ? -0.643 5.688 -11.781 1 94.56 51 PRO B N 1
ATOM 2184 C CA . PRO B 1 51 ? 0.101 6.469 -12.773 1 94.56 51 PRO B CA 1
ATOM 2185 C C . PRO B 1 51 ? 1.03 5.605 -13.625 1 94.56 51 PRO B C 1
ATOM 2187 O O . PRO B 1 51 ? 1.195 4.414 -13.352 1 94.56 51 PRO B O 1
ATOM 2190 N N . ALA B 1 52 ? 1.56 6.262 -14.672 1 96.44 52 ALA B N 1
ATOM 2191 C CA . ALA B 1 52 ? 2.562 5.582 -15.484 1 96.44 52 ALA B CA 1
ATOM 2192 C C . ALA B 1 52 ? 3.779 5.195 -14.648 1 96.44 52 ALA B C 1
ATOM 2194 O O . ALA B 1 52 ? 4.168 5.918 -13.734 1 96.44 52 ALA B O 1
ATOM 2195 N N . PRO B 1 53 ? 4.328 4.008 -14.93 1 97.19 53 PRO B N 1
ATOM 2196 C CA . PRO B 1 53 ? 5.594 3.66 -14.273 1 97.19 53 PRO B CA 1
ATOM 2197 C C . PRO B 1 53 ? 6.754 4.539 -14.734 1 97.19 53 PRO B C 1
ATOM 2199 O O . PRO B 1 53 ? 6.613 5.309 -15.688 1 97.19 53 PRO B O 1
ATOM 2202 N N . PRO B 1 54 ? 7.883 4.465 -13.961 1 95.31 54 PRO B N 1
ATOM 2203 C CA . PRO B 1 54 ? 9.062 5.18 -14.461 1 95.31 54 PRO B CA 1
ATOM 2204 C C . PRO B 1 54 ? 9.359 4.875 -15.93 1 95.31 54 PRO B C 1
ATOM 2206 O O . PRO B 1 54 ? 9.25 3.723 -16.359 1 95.31 54 PRO B O 1
ATOM 2209 N N . ALA B 1 55 ? 9.758 5.895 -16.672 1 95.75 55 ALA B N 1
ATOM 2210 C CA . ALA B 1 55 ? 10.016 5.766 -18.109 1 95.75 55 ALA B CA 1
ATOM 2211 C C . ALA B 1 55 ? 11.25 4.914 -18.375 1 95.75 55 ALA B C 1
ATOM 2213 O O . ALA B 1 55 ? 12.188 4.895 -17.562 1 95.75 55 ALA B O 1
ATOM 2214 N N . ARG B 1 56 ? 11.188 4.242 -19.5 1 95.56 56 ARG B N 1
ATOM 2215 C CA . ARG B 1 56 ? 12.352 3.479 -19.922 1 95.56 56 ARG B CA 1
ATOM 2216 C C . ARG B 1 56 ? 13.586 4.375 -20.031 1 95.56 56 ARG B C 1
ATOM 2218 O O . ARG B 1 56 ? 13.531 5.449 -20.625 1 95.56 56 ARG B O 1
ATOM 2225 N N . GLY B 1 57 ? 14.641 3.949 -19.375 1 94.94 57 GLY B N 1
ATOM 2226 C CA . GLY B 1 57 ? 15.898 4.68 -19.453 1 94.94 57 GLY B CA 1
ATOM 2227 C C . GLY B 1 57 ? 15.977 5.848 -18.5 1 94.94 57 GLY B C 1
ATOM 2228 O O . GLY B 1 57 ? 17.016 6.492 -18.375 1 94.94 57 GLY B O 1
ATOM 2229 N N . SER B 1 58 ? 14.93 6.113 -17.781 1 93.94 58 SER B N 1
ATOM 2230 C CA . SER B 1 58 ? 14.922 7.227 -16.844 1 93.94 58 SER B CA 1
ATOM 2231 C C . SER B 1 58 ? 15.867 6.973 -15.672 1 93.94 58 SER B C 1
ATOM 2233 O O . SER B 1 58 ? 16.297 5.84 -15.453 1 93.94 58 SER B O 1
ATOM 2235 N N . ASP B 1 59 ? 16.203 8.016 -14.992 1 90.31 59 ASP B N 1
ATOM 2236 C CA . ASP B 1 59 ? 17.047 7.898 -13.805 1 90.31 59 ASP B CA 1
ATOM 2237 C C . ASP B 1 59 ? 16.375 7.062 -12.727 1 90.31 59 ASP B C 1
ATOM 2239 O O . ASP B 1 59 ? 17.047 6.336 -11.984 1 90.31 59 ASP B O 1
ATOM 2243 N N . VAL B 1 60 ? 15.086 7.156 -12.672 1 90.88 60 VAL B N 1
ATOM 2244 C CA . VAL B 1 60 ? 14.359 6.391 -11.664 1 90.88 60 VAL B CA 1
ATOM 2245 C C . VAL B 1 60 ? 14.438 4.902 -11.992 1 90.88 60 VAL B C 1
ATOM 2247 O O . VAL B 1 60 ? 14.648 4.074 -11.102 1 90.88 60 VAL B O 1
ATOM 2250 N N . GLU B 1 61 ? 14.234 4.543 -13.211 1 95.12 61 GLU B N 1
ATOM 2251 C CA . GLU B 1 61 ? 14.367 3.137 -13.586 1 95.12 61 GLU B CA 1
ATOM 2252 C C . GLU B 1 61 ? 15.766 2.611 -13.266 1 95.12 61 GLU B C 1
ATOM 2254 O O . GLU B 1 61 ? 15.914 1.495 -12.766 1 95.12 61 GLU B O 1
ATOM 2259 N N . LYS B 1 62 ? 16.812 3.414 -13.555 1 94.12 62 LYS B N 1
ATOM 2260 C CA . LYS B 1 62 ? 18.188 3.018 -13.266 1 94.12 62 LYS B CA 1
ATOM 2261 C C . LYS B 1 62 ? 18.375 2.791 -11.766 1 94.12 62 LYS B C 1
ATOM 2263 O O . LYS B 1 62 ? 19.078 1.855 -11.367 1 94.12 62 LYS B O 1
ATOM 2268 N N . LEU B 1 63 ? 17.781 3.648 -11.055 1 91.56 63 LEU B N 1
ATOM 2269 C CA . LEU B 1 63 ? 17.859 3.512 -9.609 1 91.56 63 LEU B CA 1
ATOM 2270 C C . LEU B 1 63 ? 17.188 2.227 -9.141 1 91.56 63 LEU B C 1
ATOM 2272 O O . LEU B 1 63 ? 17.703 1.538 -8.258 1 91.56 63 LEU B O 1
ATOM 2276 N N . GLU B 1 64 ? 16.047 1.906 -9.688 1 95.25 64 GLU B N 1
ATOM 2277 C CA . GLU B 1 64 ? 15.344 0.679 -9.312 1 95.25 64 GLU B CA 1
ATOM 2278 C C . GLU B 1 64 ? 16.156 -0.555 -9.688 1 95.25 64 GLU B C 1
ATOM 2280 O O . GLU B 1 64 ? 16.188 -1.535 -8.945 1 95.25 64 GLU B O 1
ATOM 2285 N N . LEU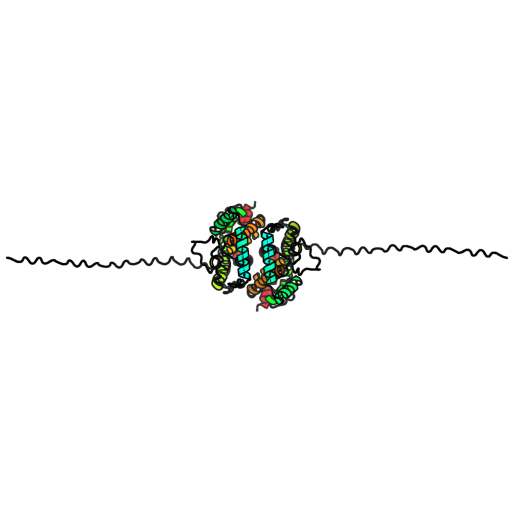 B 1 65 ? 16.828 -0.472 -10.828 1 95.62 65 LEU B N 1
ATOM 2286 C CA . LEU B 1 65 ? 17.672 -1.593 -11.234 1 95.62 65 LEU B CA 1
ATOM 2287 C C . LEU B 1 65 ? 18.844 -1.782 -10.266 1 95.62 65 LEU B C 1
ATOM 2289 O O . LEU B 1 65 ? 19.172 -2.912 -9.906 1 95.62 65 LEU B O 1
ATOM 2293 N N . ALA B 1 66 ? 19.453 -0.679 -9.898 1 93.25 66 ALA B N 1
ATOM 2294 C CA . ALA B 1 66 ? 20.547 -0.747 -8.93 1 93.25 66 ALA B CA 1
ATOM 2295 C C . ALA B 1 66 ? 20.062 -1.338 -7.605 1 93.25 66 ALA B C 1
ATOM 2297 O O . ALA B 1 66 ? 20.766 -2.146 -6.992 1 93.25 66 ALA B O 1
ATOM 2298 N N . TYR B 1 67 ? 18.922 -0.951 -7.234 1 93.31 67 TYR B N 1
ATOM 2299 C CA . TYR B 1 67 ? 18.312 -1.498 -6.027 1 93.31 67 TYR B CA 1
ATOM 2300 C C . TYR B 1 67 ? 18.109 -3.004 -6.156 1 93.31 67 TYR B C 1
ATOM 2302 O O . TYR B 1 67 ? 18.438 -3.758 -5.234 1 93.31 67 TYR B O 1
ATOM 2310 N N . LEU B 1 68 ? 17.547 -3.445 -7.23 1 96.5 68 LEU B N 1
ATOM 2311 C CA . LEU B 1 68 ? 17.312 -4.867 -7.445 1 96.5 68 LEU B CA 1
ATOM 2312 C C . LEU B 1 68 ? 18.609 -5.656 -7.387 1 96.5 68 LEU B C 1
ATOM 2314 O O . LEU B 1 68 ? 18.672 -6.723 -6.77 1 96.5 68 LEU B O 1
ATOM 2318 N N . HIS B 1 69 ? 19.656 -5.094 -7.996 1 96.31 69 HIS B N 1
ATOM 2319 C CA . HIS B 1 69 ? 20.953 -5.758 -7.949 1 96.31 69 HIS B CA 1
ATOM 2320 C C . HIS B 1 69 ? 21.438 -5.914 -6.516 1 96.31 69 HIS B C 1
ATOM 2322 O O . HIS B 1 69 ? 21.906 -6.984 -6.125 1 96.31 69 HIS B O 1
ATOM 2328 N N . ALA B 1 70 ? 21.328 -4.879 -5.777 1 94.12 70 ALA B N 1
ATOM 2329 C CA . ALA B 1 70 ? 21.781 -4.91 -4.387 1 94.12 70 ALA B CA 1
ATOM 2330 C C . ALA B 1 70 ? 20.953 -5.883 -3.562 1 94.12 70 ALA B C 1
ATOM 2332 O O . ALA B 1 70 ? 21.484 -6.633 -2.742 1 94.12 70 ALA B O 1
ATOM 2333 N N . LEU B 1 71 ? 19.641 -5.859 -3.77 1 93.88 71 LEU B N 1
ATOM 2334 C CA . LEU B 1 71 ? 18.734 -6.754 -3.074 1 93.88 71 LEU B CA 1
ATOM 2335 C C . LEU B 1 71 ? 19.078 -8.211 -3.354 1 93.88 71 LEU B C 1
ATOM 2337 O O . LEU B 1 71 ? 19.203 -9.016 -2.424 1 93.88 71 LEU B O 1
ATOM 2341 N N . ILE B 1 72 ? 19.281 -8.523 -4.57 1 96.12 72 ILE B N 1
ATOM 2342 C CA . ILE B 1 72 ? 19.547 -9.891 -5.004 1 96.12 72 ILE B CA 1
ATOM 2343 C C . ILE B 1 72 ? 20.906 -10.336 -4.492 1 96.12 72 ILE B C 1
ATOM 2345 O O . ILE B 1 72 ? 21.062 -11.461 -4.016 1 96.12 72 ILE B O 1
ATOM 2349 N N . ALA B 1 73 ? 21.891 -9.438 -4.566 1 95.06 73 ALA B N 1
ATOM 2350 C CA . ALA B 1 73 ? 23.219 -9.75 -4.074 1 95.06 73 ALA B CA 1
ATOM 2351 C C . ALA B 1 73 ? 23.203 -10.062 -2.58 1 95.06 73 ALA B C 1
ATOM 2353 O O . ALA B 1 73 ? 23.984 -10.875 -2.098 1 95.06 73 ALA B O 1
ATOM 2354 N N . GLY B 1 74 ? 22.281 -9.5 -1.873 1 93.12 74 GLY B N 1
ATOM 2355 C CA . GLY B 1 74 ? 22.188 -9.695 -0.436 1 93.12 74 GLY B CA 1
ATOM 2356 C C . GLY B 1 74 ? 21.266 -10.828 -0.048 1 93.12 74 GLY B C 1
ATOM 2357 O O . GLY B 1 74 ? 21.094 -11.133 1.137 1 93.12 74 GLY B O 1
ATOM 2358 N N . THR B 1 75 ? 20.641 -11.484 -0.992 1 95.31 75 THR B N 1
ATOM 2359 C CA . THR B 1 75 ? 19.656 -12.539 -0.744 1 95.31 75 THR B CA 1
ATOM 2360 C C . THR B 1 75 ? 20.359 -13.891 -0.577 1 95.31 75 THR B C 1
ATOM 2362 O O . THR B 1 75 ? 21.172 -14.281 -1.411 1 95.31 75 THR B O 1
ATOM 2365 N N . SER B 1 76 ? 20.078 -14.609 0.532 1 96.31 76 SER B N 1
ATOM 2366 C CA . SER B 1 76 ? 20.656 -15.938 0.768 1 96.31 76 SER B CA 1
ATOM 2367 C C . SER B 1 76 ? 20.094 -16.953 -0.214 1 96.31 76 SER B C 1
ATOM 2369 O O . SER B 1 76 ? 19.016 -16.766 -0.782 1 96.31 76 SER B O 1
ATOM 2371 N N . PRO B 1 77 ? 20.812 -18.062 -0.426 1 96.81 77 PRO B N 1
ATOM 2372 C CA . PRO B 1 77 ? 20.281 -19.141 -1.279 1 96.81 77 PRO B CA 1
ATOM 2373 C C . PRO B 1 77 ? 18.922 -19.656 -0.804 1 96.81 77 PRO B C 1
ATOM 2375 O O . PRO B 1 77 ? 18.031 -19.922 -1.622 1 96.81 77 PRO B O 1
ATOM 2378 N N . ALA B 1 78 ? 18.781 -19.75 0.474 1 98.06 78 ALA B N 1
ATOM 2379 C CA . ALA B 1 78 ? 17.516 -20.219 1.024 1 98.06 78 ALA B CA 1
ATOM 2380 C C . ALA B 1 78 ? 16.391 -19.25 0.693 1 98.06 78 ALA B C 1
ATOM 2382 O O . ALA B 1 78 ? 15.273 -19.688 0.356 1 98.06 78 ALA B O 1
ATOM 2383 N N . ARG B 1 79 ? 16.609 -18.016 0.831 1 96.94 79 ARG B N 1
ATOM 2384 C CA . ARG B 1 79 ? 15.594 -17.016 0.532 1 96.94 79 ARG B CA 1
ATOM 2385 C C . ARG B 1 79 ? 15.281 -16.969 -0.961 1 96.94 79 ARG B C 1
ATOM 2387 O O . ARG B 1 79 ? 14.141 -16.734 -1.356 1 96.94 79 ARG B O 1
ATOM 2394 N N . MET B 1 80 ? 16.266 -17.172 -1.817 1 97.25 80 MET B N 1
ATOM 2395 C CA . MET B 1 80 ? 16.031 -17.266 -3.258 1 97.25 80 MET B CA 1
ATOM 2396 C C . MET B 1 80 ? 15.164 -18.469 -3.598 1 97.25 80 MET B C 1
ATOM 2398 O O . MET B 1 80 ? 14.289 -18.391 -4.457 1 97.25 80 MET B O 1
ATOM 2402 N N . GLU B 1 81 ? 15.453 -19.547 -2.943 1 97.62 81 GLU B N 1
ATOM 2403 C CA . GLU B 1 81 ? 14.617 -20.719 -3.168 1 97.62 81 GLU B CA 1
ATOM 2404 C C . GLU B 1 81 ? 13.172 -20.453 -2.762 1 97.62 81 GLU B C 1
ATOM 2406 O O . GLU B 1 81 ? 12.242 -20.906 -3.436 1 97.62 81 GLU B O 1
ATOM 2411 N N . GLN B 1 82 ? 12.961 -19.766 -1.665 1 97.94 82 GLN B N 1
ATOM 2412 C CA . GLN B 1 82 ? 11.617 -19.344 -1.282 1 97.94 82 GLN B CA 1
ATOM 2413 C C . GLN B 1 82 ? 10.977 -18.484 -2.367 1 97.94 82 GLN B C 1
ATOM 2415 O O . GLN B 1 82 ? 9.797 -18.656 -2.676 1 97.94 82 GLN B O 1
ATOM 2420 N N . ALA B 1 83 ? 11.719 -17.562 -2.914 1 98.12 83 ALA B N 1
ATOM 2421 C CA . ALA B 1 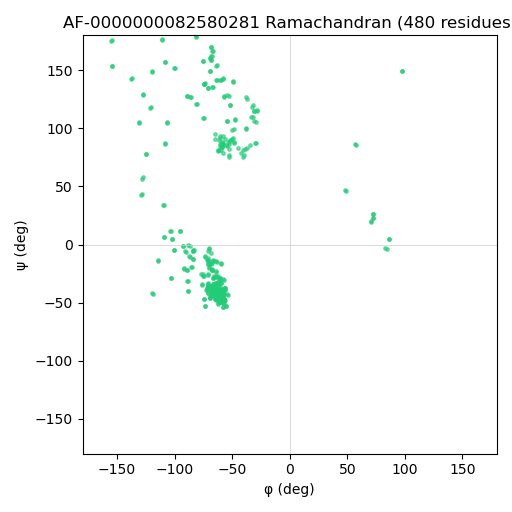83 ? 11.211 -16.688 -3.973 1 98.12 83 ALA B CA 1
ATOM 2422 C C . ALA B 1 83 ? 10.758 -17.5 -5.18 1 98.12 83 ALA B C 1
ATOM 2424 O O . ALA B 1 83 ? 9.727 -17.203 -5.785 1 98.12 83 ALA B O 1
ATOM 2425 N N . ARG B 1 84 ? 11.523 -18.547 -5.527 1 97.06 84 ARG B N 1
ATOM 2426 C CA . ARG B 1 84 ? 11.156 -19.422 -6.637 1 97.06 84 ARG B CA 1
ATOM 2427 C C . ARG B 1 84 ? 9.875 -20.188 -6.332 1 97.06 84 ARG B C 1
ATOM 2429 O O . ARG B 1 84 ? 9.023 -20.359 -7.211 1 97.06 84 ARG B O 1
ATOM 2436 N N . ARG B 1 85 ? 9.75 -20.641 -5.117 1 97.56 85 ARG B N 1
ATOM 2437 C CA . ARG B 1 85 ? 8.523 -21.328 -4.719 1 97.56 85 ARG B CA 1
ATOM 2438 C C . ARG B 1 85 ? 7.328 -20.375 -4.781 1 97.56 85 ARG B C 1
ATOM 2440 O O . ARG B 1 85 ? 6.246 -20.75 -5.219 1 97.56 85 ARG B O 1
ATOM 2447 N N . ASP B 1 86 ? 7.516 -19.156 -4.316 1 98 86 ASP B N 1
ATOM 2448 C CA . ASP B 1 86 ? 6.465 -18.156 -4.379 1 98 86 ASP B CA 1
ATOM 2449 C C . ASP B 1 86 ? 6.059 -17.875 -5.824 1 98 86 ASP B C 1
ATOM 2451 O O . ASP B 1 86 ? 4.875 -17.688 -6.117 1 98 86 ASP B O 1
ATOM 2455 N N . ASP B 1 87 ? 7.004 -17.828 -6.684 1 95.94 87 ASP B N 1
ATOM 2456 C CA . ASP B 1 87 ? 6.754 -17.609 -8.102 1 95.94 87 ASP B CA 1
ATOM 2457 C C . ASP B 1 87 ? 5.844 -18.688 -8.68 1 95.94 87 ASP B C 1
ATOM 2459 O O . ASP B 1 87 ? 4.996 -18.406 -9.531 1 95.94 87 ASP B O 1
ATOM 2463 N N . ALA B 1 88 ? 5.996 -19.891 -8.266 1 95.38 88 ALA B N 1
ATOM 2464 C CA . ALA B 1 88 ? 5.27 -21.031 -8.812 1 95.38 88 ALA B CA 1
ATOM 2465 C C . ALA B 1 88 ? 3.896 -21.172 -8.156 1 95.38 88 ALA B C 1
ATOM 2467 O O . ALA B 1 88 ? 3.041 -21.922 -8.648 1 95.38 88 ALA B O 1
ATOM 2468 N N . HIS B 1 89 ? 3.637 -20.484 -7.082 1 96.81 89 HIS B N 1
ATOM 2469 C CA . HIS B 1 89 ? 2.418 -20.609 -6.289 1 96.81 89 HIS B CA 1
ATOM 2470 C C . HIS B 1 89 ? 1.5 -19.422 -6.488 1 96.81 89 HIS B C 1
ATOM 2472 O O . HIS B 1 89 ? 1.72 -18.359 -5.898 1 96.81 89 HIS B O 1
ATOM 2478 N N . GLU B 1 90 ? 0.377 -19.578 -7.25 1 96.5 90 GLU B N 1
ATOM 2479 C CA . GLU B 1 90 ? -0.402 -18.406 -7.648 1 96.5 90 GLU B CA 1
ATOM 2480 C C . GLU B 1 90 ? -1.878 -18.578 -7.301 1 96.5 90 GLU B C 1
ATOM 2482 O O . GLU B 1 90 ? -2.738 -18.516 -8.18 1 96.5 90 GLU B O 1
ATOM 2487 N N . ASP B 1 91 ? -2.164 -18.812 -6.105 1 97.94 91 ASP B N 1
ATOM 2488 C CA . ASP B 1 91 ? -3.537 -18.797 -5.613 1 97.94 91 ASP B CA 1
ATOM 2489 C C . ASP B 1 91 ? -3.586 -18.484 -4.117 1 97.94 91 ASP B C 1
ATOM 2491 O O . ASP B 1 91 ? -2.543 -18.375 -3.469 1 97.94 91 ASP B O 1
ATOM 2495 N N . PRO B 1 92 ? -4.754 -18.344 -3.525 1 98.81 92 PRO B N 1
ATOM 2496 C CA . PRO B 1 92 ? -4.883 -17.844 -2.154 1 98.81 92 PRO B CA 1
ATOM 2497 C C . PRO B 1 92 ? -4.242 -18.766 -1.127 1 98.81 92 PRO B C 1
ATOM 2499 O O . PRO B 1 92 ? -4 -18.359 0.013 1 98.81 92 PRO B O 1
ATOM 2502 N N . SER B 1 93 ? -3.914 -19.984 -1.476 1 98.81 93 SER B N 1
ATOM 2503 C CA . SER B 1 93 ? -3.33 -20.922 -0.512 1 98.81 93 SER B CA 1
ATOM 2504 C C . SER B 1 93 ? -1.909 -20.5 -0.142 1 98.81 93 SER B C 1
ATOM 2506 O O . SER B 1 93 ? -1.301 -21.094 0.753 1 98.81 93 SER B O 1
ATOM 2508 N N . ILE B 1 94 ? -1.353 -19.469 -0.721 1 98.81 94 ILE B N 1
ATOM 2509 C CA . ILE B 1 94 ? -0.077 -18.906 -0.287 1 98.81 94 ILE B C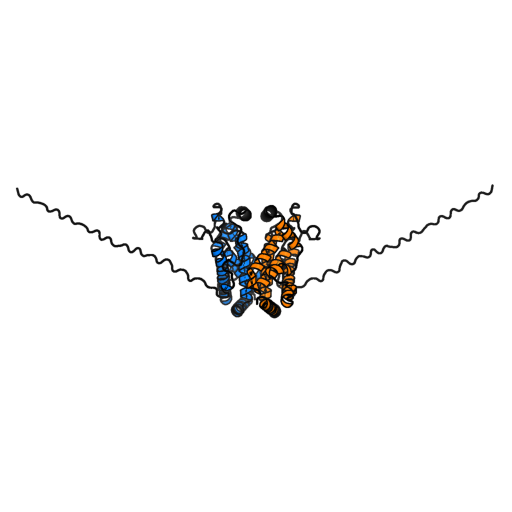A 1
ATOM 2510 C C . ILE B 1 94 ? -0.182 -18.453 1.165 1 98.81 94 ILE B C 1
ATOM 2512 O O . ILE B 1 94 ? 0.834 -18.25 1.836 1 98.81 94 ILE B O 1
ATOM 2516 N N . PHE B 1 95 ? -1.385 -18.312 1.677 1 98.81 95 PHE B N 1
ATOM 2517 C CA . PHE B 1 95 ? -1.583 -17.781 3.021 1 98.81 95 PHE B CA 1
ATOM 2518 C C . PHE B 1 95 ? -1.884 -18.906 4.004 1 98.81 95 PHE B C 1
ATOM 2520 O O . PHE B 1 95 ? -2.143 -18.656 5.184 1 98.81 95 PHE B O 1
ATOM 2527 N N . ASP B 1 96 ? -1.839 -20.188 3.58 1 98.75 96 ASP B N 1
ATOM 2528 C CA . ASP B 1 96 ? -2.197 -21.297 4.441 1 98.75 96 ASP B CA 1
ATOM 2529 C C . ASP B 1 96 ? -1.354 -21.312 5.715 1 98.75 96 ASP B C 1
ATOM 2531 O O . ASP B 1 96 ? -1.887 -21.453 6.816 1 98.75 96 ASP B O 1
ATOM 2535 N N . GLN B 1 97 ? -0.076 -21.156 5.59 1 98.31 97 GLN B N 1
ATOM 2536 C CA . GLN B 1 97 ? 0.808 -21.188 6.75 1 98.31 97 GLN B CA 1
ATOM 2537 C C . GLN B 1 97 ? 0.508 -20.031 7.699 1 98.31 97 GLN B C 1
ATOM 2539 O O . GLN B 1 97 ? 0.457 -20.219 8.914 1 98.31 97 GLN B O 1
ATOM 2544 N N . ALA B 1 98 ? 0.308 -18.844 7.18 1 97.94 98 ALA B N 1
ATOM 2545 C CA . ALA B 1 98 ? 0.002 -17.672 8.008 1 97.94 98 ALA B CA 1
ATOM 2546 C C . ALA B 1 98 ? -1.316 -17.859 8.75 1 97.94 98 ALA B C 1
ATOM 2548 O O . ALA B 1 98 ? -1.463 -17.422 9.891 1 97.94 98 ALA B O 1
ATOM 2549 N N . MET B 1 99 ? -2.23 -18.516 8.117 1 97.88 99 MET B N 1
ATOM 2550 C CA . MET B 1 99 ? -3.555 -18.719 8.695 1 97.88 99 MET B CA 1
ATOM 2551 C C . MET B 1 99 ? -3.568 -19.953 9.602 1 97.88 99 MET B C 1
ATOM 2553 O O . MET B 1 99 ? -4.465 -20.094 10.43 1 97.88 99 MET B O 1
ATOM 2557 N N . GLY B 1 100 ? -2.607 -20.828 9.445 1 97.31 100 GLY B N 1
ATOM 2558 C CA . GLY B 1 100 ? -2.543 -22.062 10.219 1 97.31 100 GLY B CA 1
ATOM 2559 C C . GLY B 1 100 ? -3.594 -23.078 9.812 1 97.31 100 GLY B C 1
ATOM 2560 O O . GLY B 1 100 ? -4.016 -23.906 10.625 1 97.31 100 GLY B O 1
ATOM 2561 N N . ILE B 1 101 ? -4.109 -23 8.625 1 97.5 101 ILE B N 1
ATOM 2562 C CA . ILE B 1 101 ? -5.152 -23.891 8.125 1 97.5 101 ILE B CA 1
ATOM 2563 C C . ILE B 1 101 ? -5.082 -23.969 6.605 1 97.5 101 ILE B C 1
ATOM 2565 O O . ILE B 1 101 ? -4.578 -23.047 5.949 1 97.5 101 ILE B O 1
ATOM 2569 N N . ASP B 1 102 ? -5.539 -25.062 6.043 1 98.19 102 ASP B N 1
ATOM 2570 C CA . ASP B 1 102 ? -5.77 -25.172 4.605 1 98.19 102 ASP B CA 1
ATOM 2571 C C . ASP B 1 102 ? -7.023 -24.406 4.188 1 98.19 102 ASP B C 1
ATOM 2573 O O . ASP B 1 102 ? -8.141 -24.875 4.398 1 98.19 102 ASP B O 1
ATOM 2577 N N . LEU B 1 103 ? -6.859 -23.328 3.521 1 98.5 103 LEU B N 1
ATOM 2578 C CA . LEU B 1 103 ? -7.961 -22.422 3.195 1 98.5 103 LEU B CA 1
ATOM 2579 C C . LEU B 1 103 ? -8.977 -23.109 2.285 1 98.5 103 LEU B C 1
ATOM 2581 O O . LEU B 1 103 ? -10.148 -22.734 2.264 1 98.5 103 LEU B O 1
ATOM 2585 N N . LYS B 1 104 ? -8.555 -24.094 1.594 1 98.31 104 LYS B N 1
ATOM 2586 C CA . LYS B 1 104 ? -9.453 -24.797 0.681 1 98.31 104 LYS B CA 1
ATOM 2587 C C . LYS B 1 104 ? -10.516 -25.578 1.447 1 98.31 104 LYS B C 1
ATOM 2589 O O . LYS B 1 104 ? -11.531 -25.984 0.876 1 98.31 104 LYS B O 1
ATOM 2594 N N . THR B 1 105 ? -10.328 -25.812 2.746 1 98.06 105 THR B N 1
ATOM 2595 C CA . THR B 1 105 ? -11.289 -26.531 3.578 1 98.06 105 THR B CA 1
ATOM 2596 C C . THR B 1 105 ? -12.383 -25.578 4.07 1 98.06 105 THR B C 1
ATOM 2598 O O . THR B 1 105 ? -13.336 -26 4.723 1 98.06 105 THR B O 1
ATOM 2601 N N . LEU B 1 106 ? -12.312 -24.328 3.836 1 98.38 106 LEU B N 1
ATOM 2602 C CA . LEU B 1 106 ? -13.297 -23.297 4.164 1 98.38 106 LEU B CA 1
ATOM 2603 C C . LEU B 1 106 ? -14 -22.797 2.906 1 98.38 106 LEU B C 1
ATOM 2605 O O . LEU B 1 106 ? -13.633 -21.766 2.355 1 98.38 106 LEU B O 1
ATOM 2609 N N . PRO B 1 107 ? -15.047 -23.438 2.48 1 98.31 107 PRO B N 1
ATOM 2610 C CA . PRO B 1 107 ? -15.602 -23.219 1.144 1 98.31 107 PRO B CA 1
ATOM 2611 C C . PRO B 1 107 ? -16.062 -21.781 0.923 1 98.31 107 PRO B C 1
ATOM 2613 O O . PRO B 1 107 ? -15.844 -21.219 -0.156 1 98.31 107 PRO B O 1
ATOM 2616 N N . ALA B 1 108 ? -16.75 -21.141 1.927 1 98.62 108 ALA B N 1
ATOM 2617 C CA . ALA B 1 108 ? -17.203 -19.766 1.752 1 98.62 108 ALA B CA 1
ATOM 2618 C C . ALA B 1 108 ? -16.016 -18.812 1.657 1 98.62 108 ALA B C 1
ATOM 2620 O O . ALA B 1 108 ? -16.016 -17.891 0.835 1 98.62 108 ALA B O 1
ATOM 2621 N N . THR B 1 109 ? -15.023 -19.031 2.486 1 98.75 109 THR B N 1
ATOM 2622 C CA . THR B 1 109 ? -13.812 -18.219 2.484 1 98.75 109 THR B CA 1
ATOM 2623 C C . THR B 1 109 ? -13.047 -18.391 1.181 1 98.75 109 THR B C 1
ATOM 2625 O O . THR B 1 109 ? -12.633 -17.406 0.558 1 98.75 109 THR B O 1
ATOM 2628 N N . TRP B 1 110 ? -12.859 -19.609 0.739 1 98.75 110 TRP B N 1
ATOM 2629 C CA . TRP B 1 110 ? -12.125 -19.906 -0.49 1 98.75 110 TRP B CA 1
ATOM 2630 C C . TRP B 1 110 ? -12.805 -19.25 -1.692 1 98.75 110 TRP B C 1
ATOM 2632 O O . TRP B 1 110 ? -12.133 -18.672 -2.549 1 98.75 110 TRP B O 1
ATOM 2642 N N . GLU B 1 111 ? -14.102 -19.344 -1.76 1 98.56 111 GLU B N 1
ATOM 2643 C CA . GLU B 1 111 ? -14.844 -18.719 -2.854 1 98.56 111 GLU B CA 1
ATOM 2644 C C . GLU B 1 111 ? -14.625 -17.219 -2.871 1 98.56 111 GLU B C 1
ATOM 2646 O O . GLU B 1 111 ? -14.32 -16.641 -3.916 1 98.56 111 GLU B O 1
ATOM 2651 N N . LEU B 1 112 ? -14.781 -16.562 -1.703 1 98.69 112 LEU B N 1
ATOM 2652 C CA . LEU B 1 112 ? -14.609 -15.117 -1.622 1 98.69 112 LEU B CA 1
ATOM 2653 C C . LEU B 1 112 ? -13.203 -14.711 -2.039 1 98.69 112 LEU B C 1
ATOM 2655 O O . LEU B 1 112 ? -13.023 -13.766 -2.812 1 98.69 112 LEU B O 1
ATOM 2659 N N . LEU B 1 113 ? -12.211 -15.453 -1.528 1 98.88 113 LEU B N 1
ATOM 2660 C CA . LEU B 1 113 ? -10.828 -15.117 -1.83 1 98.88 113 LEU B CA 1
ATOM 2661 C C . LEU B 1 113 ? -10.531 -15.297 -3.316 1 98.88 113 LEU B C 1
ATOM 2663 O O . LEU B 1 113 ? -9.758 -14.531 -3.9 1 98.88 113 LEU B O 1
ATOM 2667 N N . GLY B 1 114 ? -11.102 -16.312 -3.938 1 98.56 114 GLY B N 1
ATOM 2668 C CA . GLY B 1 114 ? -10.992 -16.484 -5.379 1 98.56 114 GLY B CA 1
ATOM 2669 C C . GLY B 1 114 ? -11.57 -15.32 -6.164 1 98.56 114 GLY B C 1
ATOM 2670 O O . GLY B 1 114 ? -10.984 -14.891 -7.16 1 98.56 114 GLY B O 1
ATOM 2671 N N . LEU B 1 115 ? -12.711 -14.852 -5.738 1 98.38 115 LEU B N 1
ATOM 2672 C CA . LEU B 1 115 ? -13.352 -13.719 -6.398 1 98.38 115 LEU B CA 1
ATOM 2673 C C . LEU B 1 115 ? -12.531 -12.445 -6.219 1 98.38 115 LEU B C 1
ATOM 2675 O O . LEU B 1 115 ? -12.375 -11.664 -7.16 1 98.38 115 LEU B O 1
ATOM 2679 N N . VAL B 1 116 ? -11.969 -12.234 -4.996 1 98.69 116 VAL B N 1
ATOM 2680 C CA . VAL B 1 116 ? -11.094 -11.094 -4.715 1 98.69 116 VAL B CA 1
ATOM 2681 C C . VAL B 1 116 ? -9.867 -11.156 -5.625 1 98.69 116 VAL B C 1
ATOM 2683 O O . VAL B 1 116 ? -9.516 -10.156 -6.262 1 98.69 116 VAL B O 1
ATOM 2686 N N . HIS B 1 117 ? -9.25 -12.305 -5.703 1 98.69 117 HIS B N 1
ATOM 2687 C CA . HIS B 1 117 ? -8.094 -12.516 -6.57 1 98.69 117 HIS B CA 1
ATOM 2688 C C . HIS B 1 117 ? -8.438 -12.219 -8.023 1 98.69 117 HIS B C 1
ATOM 2690 O O . HIS B 1 117 ? -7.695 -11.5 -8.703 1 98.69 117 HIS B O 1
ATOM 2696 N N . ASN B 1 118 ? -9.523 -12.734 -8.516 1 98.19 118 ASN B N 1
ATOM 2697 C CA . ASN B 1 118 ? -9.945 -12.547 -9.898 1 98.19 118 ASN B CA 1
ATOM 2698 C C . ASN B 1 118 ? -10.117 -11.062 -10.234 1 98.19 118 ASN B C 1
ATOM 2700 O O . ASN B 1 118 ? -9.531 -10.57 -11.188 1 98.19 118 ASN B O 1
ATOM 2704 N N . ASP B 1 119 ? -10.883 -10.391 -9.461 1 97.94 119 ASP B N 1
ATOM 2705 C CA . ASP B 1 119 ? -11.227 -9.008 -9.781 1 97.94 119 ASP B CA 1
ATOM 2706 C C . ASP B 1 119 ? -10.008 -8.094 -9.648 1 97.94 119 ASP B C 1
ATOM 2708 O O . ASP B 1 119 ? -9.82 -7.18 -10.445 1 97.94 119 ASP B O 1
ATOM 2712 N N . ALA B 1 120 ? -9.203 -8.305 -8.57 1 98.19 120 ALA B N 1
ATOM 2713 C CA . ALA B 1 120 ? -7.992 -7.496 -8.414 1 98.19 120 ALA B CA 1
ATOM 2714 C C . ALA B 1 120 ? -7.035 -7.715 -9.578 1 98.19 120 ALA B C 1
ATOM 2716 O O . ALA B 1 120 ? -6.426 -6.762 -10.078 1 98.19 120 ALA B O 1
ATOM 2717 N N . ASN B 1 121 ? -6.895 -8.93 -10.023 1 97.62 121 ASN B N 1
ATOM 2718 C CA . ASN B 1 121 ? -5.996 -9.227 -11.125 1 97.62 121 ASN B CA 1
ATOM 2719 C C . ASN B 1 121 ? -6.508 -8.648 -12.438 1 97.62 121 ASN B C 1
ATOM 2721 O O . ASN B 1 121 ? -5.719 -8.234 -13.297 1 97.62 121 ASN B O 1
ATOM 2725 N N . LEU B 1 122 ? -7.797 -8.688 -12.656 1 97.38 122 LEU B N 1
ATOM 2726 C CA . LEU B 1 122 ? -8.359 -8.062 -13.844 1 97.38 122 LEU B CA 1
ATOM 2727 C C . LEU B 1 122 ? -8.109 -6.555 -13.844 1 97.38 122 LEU B C 1
ATOM 2729 O O . LEU B 1 122 ? -7.809 -5.969 -14.883 1 97.38 122 LEU B O 1
ATOM 2733 N N . ALA B 1 123 ? -8.234 -5.934 -12.664 1 97.25 123 ALA B N 1
ATOM 2734 C CA . ALA B 1 123 ? -7.891 -4.52 -12.547 1 97.25 123 ALA B CA 1
ATOM 2735 C C . ALA B 1 123 ? -6.426 -4.277 -12.891 1 97.25 123 ALA B C 1
ATOM 2737 O O . ALA B 1 123 ? -6.094 -3.324 -13.594 1 97.25 123 ALA B O 1
ATOM 2738 N N . ALA B 1 124 ? -5.543 -5.117 -12.391 1 97.5 124 ALA B N 1
ATOM 2739 C CA . ALA B 1 124 ? -4.117 -5.016 -12.68 1 97.5 124 ALA B CA 1
ATOM 2740 C C . ALA B 1 124 ? -3.848 -5.207 -14.172 1 97.5 124 ALA B C 1
ATOM 2742 O O . ALA B 1 124 ? -2.98 -4.543 -14.742 1 97.5 124 ALA B O 1
ATOM 2743 N N . ASN B 1 125 ? -4.566 -6.078 -14.812 1 96.44 125 ASN B N 1
ATOM 2744 C CA . ASN B 1 125 ? -4.367 -6.375 -16.234 1 96.44 125 ASN B CA 1
ATOM 2745 C C . ASN B 1 125 ? -4.695 -5.168 -17.109 1 96.44 125 ASN B C 1
ATOM 2747 O O . ASN B 1 125 ? -4.07 -4.961 -18.141 1 96.44 125 ASN B O 1
ATOM 2751 N N . ILE B 1 126 ? -5.648 -4.391 -16.703 1 96.31 126 ILE B N 1
ATOM 2752 C CA . ILE B 1 126 ? -5.961 -3.168 -17.438 1 96.31 126 ILE B CA 1
ATOM 2753 C C . ILE B 1 126 ? -4.715 -2.289 -17.531 1 96.31 126 ILE B C 1
ATOM 2755 O O . ILE B 1 126 ? -4.359 -1.817 -18.609 1 96.31 126 ILE B O 1
ATOM 2759 N N . ALA B 1 127 ? -4.039 -2.105 -16.391 1 96.12 127 ALA B N 1
ATOM 2760 C CA . ALA B 1 127 ? -2.826 -1.296 -16.344 1 96.12 127 ALA B CA 1
ATOM 2761 C C . ALA B 1 127 ? -1.699 -1.963 -17.141 1 96.12 127 ALA B C 1
ATOM 2763 O O . ALA B 1 127 ? -0.948 -1.292 -17.844 1 96.12 127 ALA B O 1
ATOM 2764 N N . LYS B 1 128 ? -1.579 -3.293 -17.047 1 96.62 128 LYS B N 1
ATOM 2765 C CA . LYS B 1 128 ? -0.534 -4.023 -17.766 1 96.62 128 LYS B CA 1
ATOM 2766 C C . LYS B 1 128 ? -0.647 -3.816 -19.266 1 96.62 128 LYS B C 1
ATOM 2768 O O . LYS B 1 128 ? 0.357 -3.59 -19.953 1 96.62 128 LYS B O 1
ATOM 2773 N N . GLU B 1 129 ? -1.789 -3.953 -19.734 1 95.31 129 GLU B N 1
ATOM 2774 C CA . GLU B 1 129 ? -2.025 -3.83 -21.156 1 95.31 129 GLU B CA 1
ATOM 2775 C C . GLU B 1 129 ? -1.773 -2.404 -21.641 1 95.31 129 GLU B C 1
ATOM 2777 O O . GLU B 1 129 ? -1.259 -2.197 -22.75 1 95.31 129 GLU B O 1
ATOM 2782 N N . HIS B 1 130 ? -2.076 -1.468 -20.812 1 95.94 130 HIS B N 1
ATOM 2783 C CA . HIS B 1 130 ? -1.923 -0.069 -21.188 1 95.94 130 HIS B CA 1
ATOM 2784 C C . HIS B 1 130 ? -0.455 0.343 -21.188 1 95.94 130 HIS B C 1
ATOM 2786 O O . HIS B 1 130 ? 0.013 0.975 -22.141 1 95.94 130 HIS B O 1
ATOM 2792 N N . PHE B 1 131 ? 0.284 0.005 -20.141 1 97.19 131 PHE B N 1
ATOM 2793 C CA . PHE B 1 131 ? 1.623 0.556 -19.969 1 97.19 131 PHE B CA 1
ATOM 2794 C C . PHE B 1 131 ? 2.662 -0.321 -20.656 1 97.19 131 PHE B C 1
ATOM 2796 O O . PHE B 1 131 ? 3.713 0.167 -21.078 1 97.19 131 PHE B O 1
ATOM 2803 N N . ALA B 1 132 ? 2.424 -1.66 -20.719 1 97.12 132 ALA B N 1
ATOM 2804 C CA . ALA B 1 132 ? 3.305 -2.598 -21.406 1 97.12 132 ALA B CA 1
ATOM 2805 C C . ALA B 1 132 ? 4.762 -2.377 -21.016 1 97.12 132 ALA B C 1
ATOM 2807 O O . ALA B 1 132 ? 5.637 -2.277 -21.875 1 97.12 132 ALA B O 1
ATOM 2808 N N . ARG B 1 133 ? 4.977 -2.242 -19.688 1 97.62 133 ARG B N 1
ATOM 2809 C CA . ARG B 1 133 ? 6.328 -1.991 -19.203 1 97.62 133 ARG B CA 1
ATOM 2810 C C . ARG B 1 133 ? 7.211 -3.227 -19.359 1 97.62 133 ARG B C 1
ATOM 2812 O O . ARG B 1 133 ? 6.777 -4.348 -19.094 1 97.62 133 ARG B O 1
ATOM 2819 N N . VAL B 1 134 ? 8.469 -2.975 -19.891 1 97.19 134 VAL B N 1
ATOM 2820 C CA . VAL B 1 134 ? 9.461 -4.043 -20 1 97.19 134 VAL B CA 1
ATOM 2821 C C . VAL B 1 134 ? 9.906 -4.492 -18.609 1 97.19 134 VAL B C 1
ATOM 2823 O O . VAL B 1 134 ? 10.141 -3.66 -17.734 1 97.19 134 VAL B O 1
ATOM 2826 N N . ARG B 1 135 ? 9.992 -5.801 -18.406 1 97.19 135 ARG B N 1
ATOM 2827 C CA . ARG B 1 135 ? 10.43 -6.371 -17.141 1 97.19 135 ARG B CA 1
ATOM 2828 C C . ARG B 1 135 ? 11.906 -6.105 -16.891 1 97.19 135 ARG B C 1
ATOM 2830 O O . ARG B 1 135 ? 12.664 -5.848 -17.828 1 97.19 135 ARG B O 1
ATOM 2837 N N . PRO B 1 136 ? 12.344 -6.211 -15.602 1 97.31 136 PRO B N 1
ATOM 2838 C CA . PRO B 1 136 ? 13.758 -5.965 -15.289 1 97.31 136 PRO B CA 1
ATOM 2839 C C . PRO B 1 136 ? 14.703 -6.828 -16.125 1 97.31 136 PRO B C 1
ATOM 2841 O O . PRO B 1 136 ? 15.719 -6.336 -16.625 1 97.31 136 PRO B O 1
ATOM 2844 N N . TRP B 1 137 ? 14.391 -8.086 -16.312 1 94.62 137 TRP B N 1
ATOM 2845 C CA . TRP B 1 137 ? 15.289 -8.984 -17.031 1 94.62 137 TRP B CA 1
ATOM 2846 C C . TRP B 1 137 ? 15.328 -8.641 -18.516 1 94.62 137 TRP B C 1
ATOM 2848 O O . TRP B 1 137 ? 16.25 -9.055 -19.219 1 94.62 137 TRP B O 1
ATOM 2858 N N . GLY B 1 138 ? 14.312 -7.93 -19 1 93.5 138 GLY B N 1
ATOM 2859 C CA . GLY B 1 138 ? 14.344 -7.414 -20.359 1 93.5 138 GLY B CA 1
ATOM 2860 C C . GLY B 1 138 ? 15.25 -6.207 -20.516 1 93.5 138 GLY B C 1
ATOM 2861 O O . GLY B 1 138 ? 15.742 -5.938 -21.625 1 93.5 138 GLY B O 1
ATOM 2862 N N . VAL B 1 139 ? 15.453 -5.48 -19.422 1 95 139 VAL B N 1
ATOM 2863 C CA . VAL B 1 139 ? 16.312 -4.301 -19.406 1 95 139 VAL B CA 1
ATOM 2864 C C . VAL B 1 139 ? 17.75 -4.715 -19.094 1 95 139 VAL B C 1
ATOM 2866 O O . VAL B 1 139 ? 18.703 -4.199 -19.688 1 95 139 VAL B O 1
ATOM 2869 N N . ASP B 1 140 ? 17.922 -5.602 -18.219 1 95.06 140 ASP B N 1
ATOM 2870 C CA . ASP B 1 140 ? 19.203 -6.121 -17.75 1 95.06 140 ASP B CA 1
ATOM 2871 C C . ASP B 1 140 ? 19.219 -7.648 -17.75 1 95.06 140 ASP B C 1
ATOM 2873 O O . ASP B 1 140 ? 18.719 -8.273 -16.812 1 95.06 140 ASP B O 1
ATOM 2877 N N . PRO B 1 141 ? 19.859 -8.242 -18.672 1 92.56 141 PRO B N 1
ATOM 2878 C CA . PRO B 1 141 ? 19.828 -9.695 -18.828 1 92.56 141 PRO B CA 1
ATOM 2879 C C . PRO B 1 141 ? 20.531 -10.445 -17.703 1 92.56 141 PRO B C 1
ATOM 2881 O O . PRO B 1 141 ? 20.438 -11.672 -17.609 1 92.56 141 PRO B O 1
ATOM 2884 N N . THR B 1 142 ? 21.219 -9.719 -16.781 1 94.44 142 THR B N 1
ATOM 2885 C CA . THR B 1 142 ? 21.938 -10.391 -15.695 1 94.44 142 THR B CA 1
ATOM 2886 C C . THR B 1 142 ? 20.984 -10.719 -14.555 1 94.44 142 THR B C 1
ATOM 2888 O O . THR B 1 142 ? 21.359 -11.422 -13.609 1 94.44 142 THR B O 1
ATOM 2891 N N . MET B 1 143 ? 19.766 -10.289 -14.688 1 94.19 143 MET B N 1
ATOM 2892 C CA . MET B 1 143 ? 18.766 -10.594 -13.664 1 94.19 143 MET B CA 1
ATOM 2893 C C . MET B 1 143 ? 18.516 -12.094 -13.57 1 94.19 143 MET B C 1
ATOM 2895 O O . MET B 1 143 ? 18.5 -12.789 -14.586 1 94.19 143 MET B O 1
ATOM 2899 N N . PRO B 1 144 ? 18.328 -12.648 -12.375 1 91 144 PRO B N 1
ATOM 2900 C CA . PRO B 1 144 ? 18.078 -14.086 -12.227 1 91 144 PRO B CA 1
ATOM 2901 C C . PRO B 1 144 ? 16.844 -14.555 -13 1 91 144 PRO B C 1
ATOM 2903 O O . PRO B 1 144 ? 16.844 -15.656 -13.547 1 91 144 PRO B O 1
ATOM 2906 N N . ASN B 1 145 ? 15.75 -13.898 -13.031 1 88.62 145 ASN B N 1
ATOM 2907 C CA . ASN B 1 145 ? 14.508 -14.195 -13.734 1 88.62 145 ASN B CA 1
ATOM 2908 C C . ASN B 1 145 ? 13.945 -15.555 -13.336 1 88.62 145 ASN B C 1
ATOM 2910 O O . ASN B 1 145 ? 14.062 -16.531 -14.086 1 88.62 145 ASN B O 1
ATOM 2914 N N . CYS B 1 146 ? 13.227 -15.625 -12.344 1 86.88 146 CYS B N 1
ATOM 2915 C CA . CYS B 1 146 ? 12.609 -16.859 -11.867 1 86.88 146 CYS B CA 1
ATOM 2916 C C . CYS B 1 146 ? 11.555 -17.359 -12.844 1 86.88 146 CYS B C 1
ATOM 2918 O O . CYS B 1 146 ? 11.109 -18.5 -12.75 1 86.88 146 CYS B O 1
ATOM 2920 N N . ASP B 1 147 ? 11.172 -16.5 -13.75 1 80.44 147 ASP B N 1
ATOM 2921 C CA . ASP B 1 147 ? 10.141 -16.828 -14.727 1 80.44 147 ASP B CA 1
ATOM 2922 C C . ASP B 1 147 ? 10.742 -17.484 -15.961 1 80.44 147 ASP B C 1
ATOM 2924 O O . ASP B 1 147 ? 10.023 -17.875 -16.891 1 80.44 147 ASP B O 1
ATOM 2928 N N . ALA B 1 148 ? 11.922 -17.641 -15.984 1 77.38 148 ALA B N 1
ATOM 2929 C CA . ALA B 1 148 ? 12.57 -18.125 -17.203 1 77.38 148 ALA B CA 1
ATOM 2930 C C . ALA B 1 148 ? 11.938 -19.438 -17.672 1 77.38 148 ALA B C 1
ATOM 2932 O O . ALA B 1 148 ? 11.719 -20.344 -16.859 1 77.38 148 ALA B O 1
ATOM 2933 N N . GLY B 1 149 ? 11.578 -19.406 -18.953 1 74.5 149 GLY B N 1
ATOM 2934 C CA . GLY B 1 149 ? 11.047 -20.609 -19.562 1 74.5 149 GLY B CA 1
ATOM 2935 C C . GLY B 1 149 ? 9.555 -20.781 -19.359 1 74.5 149 GLY B C 1
ATOM 2936 O O . GLY B 1 149 ? 8.977 -21.781 -19.781 1 74.5 149 GLY B O 1
ATOM 2937 N N . LYS B 1 150 ? 8.906 -19.766 -18.734 1 74.94 150 LYS B N 1
ATOM 2938 C CA . LYS B 1 150 ? 7.496 -19.922 -18.391 1 74.94 150 LYS B CA 1
ATOM 2939 C C . LYS B 1 150 ? 6.602 -19.156 -19.359 1 74.94 150 LYS B C 1
ATOM 2941 O O . LYS B 1 150 ? 5.395 -19.031 -19.141 1 74.94 150 LYS B O 1
ATOM 2946 N N . GLY B 1 151 ? 7.168 -18.688 -20.438 1 74.94 151 GLY B N 1
ATOM 2947 C CA . GLY B 1 151 ? 6.387 -18.016 -21.469 1 74.94 151 GLY B CA 1
ATOM 2948 C C . GLY B 1 151 ? 5.879 -16.656 -21.031 1 74.94 151 GLY B C 1
ATOM 2949 O O . GLY B 1 151 ? 4.891 -16.156 -21.578 1 74.94 151 GLY B O 1
ATOM 2950 N N . LYS B 1 152 ? 6.504 -16.109 -20.031 1 75.69 152 LYS B N 1
ATOM 2951 C CA . LYS B 1 152 ? 6.062 -14.781 -19.594 1 75.69 152 LYS B CA 1
ATOM 2952 C C . LYS B 1 152 ? 6.516 -13.703 -20.578 1 75.69 152 LYS B C 1
ATOM 2954 O O . LYS B 1 152 ? 7.633 -13.75 -21.094 1 75.69 152 LYS B O 1
ATOM 2959 N N . GLN B 1 153 ? 5.539 -12.828 -20.781 1 81.44 153 GLN B N 1
ATOM 2960 C CA . GLN B 1 153 ? 5.805 -11.742 -21.719 1 81.44 153 GLN B CA 1
ATOM 2961 C C . GLN B 1 153 ? 6.746 -10.703 -21.109 1 81.44 153 GLN B C 1
ATOM 2963 O O . GLN B 1 153 ? 6.559 -10.289 -19.969 1 81.44 153 GLN B O 1
ATOM 2968 N N . PRO B 1 154 ? 7.637 -10.258 -21.891 1 87.44 154 PRO B N 1
ATOM 2969 C CA . PRO B 1 154 ? 8.609 -9.289 -21.375 1 87.44 154 PRO B CA 1
ATOM 2970 C C . PRO B 1 154 ? 7.988 -7.922 -21.109 1 87.44 154 PRO B C 1
ATOM 2972 O O . PRO B 1 154 ? 8.555 -7.125 -20.344 1 87.44 154 PRO B O 1
ATOM 2975 N N . THR B 1 155 ? 6.809 -7.68 -21.672 1 93.19 155 THR B N 1
ATOM 2976 C CA . THR B 1 155 ? 6.27 -6.324 -21.609 1 93.19 155 THR B CA 1
ATOM 2977 C C . THR B 1 155 ? 5.066 -6.262 -20.672 1 93.19 155 THR B C 1
ATOM 2979 O O . THR B 1 155 ? 4.09 -5.562 -20.953 1 93.19 155 THR B O 1
ATOM 2982 N N . ARG B 1 156 ? 5.02 -7 -19.625 1 95 156 ARG B N 1
ATOM 2983 C CA . ARG B 1 156 ? 3.918 -7.023 -18.672 1 95 156 ARG B CA 1
ATOM 2984 C C . ARG B 1 156 ? 4.43 -6.855 -17.234 1 95 156 ARG B C 1
ATOM 2986 O O . ARG B 1 156 ? 3.992 -7.566 -16.328 1 95 156 ARG B O 1
ATOM 2993 N N . SER B 1 157 ? 5.379 -5.938 -17.031 1 97.44 157 SER B N 1
ATOM 2994 C CA . SER B 1 157 ? 6.016 -5.766 -15.734 1 97.44 157 SER B CA 1
ATOM 2995 C C . SER B 1 157 ? 5.098 -5.031 -14.758 1 97.44 157 SER B C 1
ATOM 2997 O O . SER B 1 157 ? 5.09 -5.332 -13.562 1 97.44 157 SER B O 1
ATOM 2999 N N . TYR B 1 158 ? 4.285 -4.105 -15.211 1 98.25 158 TYR B N 1
ATOM 3000 C CA . TYR B 1 158 ? 3.645 -3.105 -14.367 1 98.25 158 TYR B CA 1
ATOM 3001 C C . TYR B 1 158 ? 2.127 -3.186 -14.477 1 98.25 158 TYR B C 1
ATOM 3003 O O . TYR B 1 158 ? 1.562 -2.93 -15.547 1 98.25 158 TYR B O 1
ATOM 3011 N N . PRO B 1 159 ? 1.506 -3.477 -13.406 1 98.25 159 PRO B N 1
ATOM 3012 C CA . PRO B 1 159 ? 1.955 -3.9 -12.078 1 98.25 159 PRO B CA 1
ATOM 3013 C C . PRO B 1 159 ? 2.268 -5.395 -12.008 1 98.25 159 PRO B C 1
ATOM 3015 O O . PRO B 1 159 ? 2.209 -6.086 -13.031 1 98.25 159 PRO B O 1
ATOM 3018 N N . SER B 1 160 ? 2.688 -5.82 -10.867 1 98.25 160 SER B N 1
ATOM 3019 C CA . SER B 1 160 ? 2.945 -7.238 -10.633 1 98.25 160 SER B CA 1
ATOM 3020 C C . SER B 1 160 ? 1.653 -7.992 -10.336 1 98.25 160 SER B C 1
ATOM 3022 O O . SER B 1 160 ? 0.968 -7.703 -9.352 1 98.25 160 SER B O 1
ATOM 3024 N N . GLY B 1 161 ? 1.297 -9.031 -11.148 1 97.56 161 GLY B N 1
ATOM 3025 C CA . GLY B 1 161 ? 0.129 -9.859 -10.891 1 97.56 161 GLY B CA 1
ATOM 3026 C C . GLY B 1 161 ? 0.219 -10.625 -9.586 1 97.56 161 GLY B C 1
ATOM 3027 O O . GLY B 1 161 ? -0.74 -10.656 -8.812 1 97.56 161 GLY B O 1
ATOM 3028 N N . HIS B 1 162 ? 1.377 -11.289 -9.32 1 98.12 162 HIS B N 1
ATOM 3029 C CA . HIS B 1 162 ? 1.591 -12.008 -8.07 1 98.12 162 HIS B CA 1
ATOM 3030 C C . HIS B 1 162 ? 1.426 -11.078 -6.871 1 98.12 162 HIS B C 1
ATOM 3032 O O . HIS B 1 162 ? 0.753 -11.422 -5.898 1 98.12 162 HIS B O 1
ATOM 3038 N N . SER B 1 163 ? 2.061 -9.922 -6.961 1 98.69 163 SER B N 1
ATOM 3039 C CA . SER B 1 163 ? 1.96 -8.969 -5.859 1 98.69 163 SER B CA 1
ATOM 3040 C C . SER B 1 163 ? 0.52 -8.516 -5.652 1 98.69 163 SER B C 1
ATOM 3042 O O . SER B 1 163 ? 0.087 -8.297 -4.52 1 98.69 163 SER B O 1
ATOM 3044 N N . THR B 1 164 ? -0.202 -8.367 -6.75 1 98.81 164 THR B N 1
ATOM 3045 C CA . THR B 1 164 ? -1.614 -8.016 -6.652 1 98.81 164 THR B CA 1
ATOM 3046 C C . THR B 1 164 ? -2.395 -9.102 -5.918 1 98.81 164 THR B C 1
ATOM 3048 O O . THR B 1 164 ? -3.217 -8.805 -5.051 1 98.81 164 THR B O 1
ATOM 3051 N N . LEU B 1 165 ? -2.127 -10.344 -6.262 1 98.81 165 LEU B N 1
ATOM 3052 C CA . LEU B 1 165 ? -2.713 -11.461 -5.531 1 98.81 165 LEU B CA 1
ATOM 3053 C C . LEU B 1 165 ? -2.396 -11.367 -4.043 1 98.81 165 LEU B C 1
ATOM 3055 O O . LEU B 1 165 ? -3.305 -11.391 -3.207 1 98.81 165 LEU B O 1
ATOM 3059 N N . GLY B 1 166 ? -1.174 -11.227 -3.709 1 98.88 166 GLY B N 1
ATOM 3060 C CA . GLY B 1 166 ? -0.749 -11.172 -2.32 1 98.88 166 GLY B CA 1
ATOM 3061 C C . GLY B 1 166 ? -1.414 -10.055 -1.534 1 98.88 166 GLY B C 1
ATOM 3062 O O . GLY B 1 166 ? -1.994 -10.297 -0.474 1 98.88 166 GLY B O 1
ATOM 3063 N N . TYR B 1 167 ? -1.383 -8.844 -2.062 1 98.88 167 TYR B N 1
ATOM 3064 C CA . TYR B 1 167 ? -1.876 -7.68 -1.341 1 98.88 167 TYR B CA 1
ATOM 3065 C C . TYR B 1 167 ? -3.398 -7.695 -1.253 1 98.88 167 TYR B C 1
ATOM 3067 O O . TYR B 1 167 ? -3.971 -7.293 -0.238 1 98.88 167 TYR B O 1
ATOM 3075 N N . SER B 1 168 ? -4.125 -8.141 -2.303 1 98.88 168 SER B N 1
ATOM 3076 C CA . SER B 1 168 ? -5.586 -8.117 -2.279 1 98.88 168 SER B CA 1
ATOM 3077 C C . SER B 1 168 ? -6.141 -9.203 -1.363 1 98.88 168 SER B C 1
ATOM 3079 O O . SER B 1 168 ? -6.879 -8.906 -0.42 1 98.88 168 SER B O 1
ATOM 3081 N N . VAL B 1 169 ? -5.703 -10.438 -1.585 1 98.94 169 VAL B N 1
ATOM 3082 C CA . VAL B 1 169 ? -6.176 -11.555 -0.774 1 98.94 169 VAL B CA 1
ATOM 3083 C C . VAL B 1 169 ? -5.707 -11.375 0.669 1 98.94 169 VAL B C 1
ATOM 3085 O O . VAL B 1 169 ? -6.469 -11.609 1.608 1 98.94 169 VAL B O 1
ATOM 3088 N N . GLY B 1 170 ? -4.504 -10.945 0.833 1 98.94 170 GLY B N 1
ATOM 3089 C CA . GLY B 1 170 ? -3.984 -10.688 2.168 1 98.94 170 GLY B CA 1
ATOM 3090 C C . GLY B 1 170 ? -4.789 -9.656 2.932 1 98.94 170 GLY B C 1
ATOM 3091 O O . GLY B 1 170 ? -5.105 -9.852 4.105 1 98.94 170 GLY B O 1
ATOM 3092 N N . LEU B 1 171 ? -5.07 -8.555 2.285 1 98.88 171 LEU B N 1
ATOM 3093 C CA . LEU B 1 171 ? -5.836 -7.5 2.941 1 98.88 171 LEU B CA 1
ATOM 3094 C C . LEU B 1 171 ? -7.23 -7.992 3.318 1 98.88 171 LEU B C 1
ATOM 3096 O O . LEU B 1 171 ? -7.719 -7.707 4.414 1 98.88 171 LEU B O 1
ATOM 3100 N N . MET B 1 172 ? -7.906 -8.703 2.445 1 98.88 172 MET B N 1
ATOM 3101 C CA . MET B 1 172 ? -9.227 -9.242 2.748 1 98.88 172 MET B CA 1
ATOM 3102 C C . MET B 1 172 ? -9.172 -10.188 3.943 1 98.88 172 MET B C 1
ATOM 3104 O O . MET B 1 172 ? -9.961 -10.062 4.883 1 98.88 172 MET B O 1
ATOM 3108 N N . LEU B 1 173 ? -8.195 -11.102 3.926 1 98.62 173 LEU B N 1
ATOM 3109 C CA . LEU B 1 173 ? -8.039 -12.047 5.023 1 98.62 173 LEU B CA 1
ATOM 3110 C C . LEU B 1 173 ? -7.754 -11.328 6.336 1 98.62 173 LEU B C 1
ATOM 3112 O O . LEU B 1 173 ? -8.336 -11.656 7.371 1 98.62 173 LEU B O 1
ATOM 3116 N N . ALA B 1 174 ? -6.832 -10.383 6.27 1 98.12 174 ALA B N 1
ATOM 3117 C CA . ALA B 1 174 ? -6.473 -9.633 7.465 1 98.12 174 ALA B CA 1
ATOM 3118 C C . ALA B 1 174 ? -7.68 -8.898 8.039 1 98.12 174 ALA B C 1
ATOM 3120 O O . ALA B 1 174 ? -7.785 -8.719 9.258 1 98.12 174 ALA B O 1
ATOM 3121 N N . THR B 1 175 ? -8.57 -8.461 7.188 1 97.81 175 THR B N 1
ATOM 3122 C CA . THR B 1 175 ? -9.781 -7.758 7.602 1 97.81 175 THR B CA 1
ATOM 3123 C C . THR B 1 175 ? -10.766 -8.711 8.266 1 97.81 175 THR B C 1
ATOM 3125 O O . THR B 1 175 ? -11.359 -8.383 9.297 1 97.81 175 THR B O 1
ATOM 3128 N N . LEU B 1 176 ? -10.875 -9.883 7.754 1 97.38 176 LEU B N 1
ATOM 3129 C CA . LEU B 1 176 ? -11.906 -10.812 8.203 1 97.38 176 LEU B CA 1
ATOM 3130 C C . LEU B 1 176 ? -11.406 -11.664 9.367 1 97.38 176 LEU B C 1
ATOM 3132 O O . LEU B 1 176 ? -12.203 -12.242 10.102 1 97.38 176 LEU B O 1
ATOM 3136 N N . ALA B 1 177 ? -10.094 -11.797 9.516 1 96 177 ALA B N 1
ATOM 3137 C CA . ALA B 1 177 ? -9.477 -12.57 10.586 1 96 177 ALA B CA 1
ATOM 3138 C C . ALA B 1 177 ? -8.477 -11.719 11.375 1 96 177 ALA B C 1
ATOM 3140 O O . ALA B 1 177 ? -7.266 -11.93 11.289 1 96 177 ALA B O 1
ATOM 3141 N N . PRO B 1 178 ? -8.945 -10.883 12.242 1 94 178 PRO B N 1
ATOM 3142 C CA . PRO B 1 178 ? -8.094 -9.898 12.906 1 94 178 PRO B CA 1
ATOM 3143 C C . PRO B 1 178 ? -6.977 -10.547 13.727 1 94 178 PRO B C 1
ATOM 3145 O O . PRO B 1 178 ? -5.883 -9.984 13.844 1 94 178 PRO B O 1
ATOM 3148 N N . ALA B 1 179 ? -7.156 -11.734 14.289 1 93.44 179 ALA B N 1
ATOM 3149 C CA . ALA B 1 179 ? -6.148 -12.406 15.109 1 93.44 179 ALA B CA 1
ATOM 3150 C C . ALA B 1 179 ? -4.945 -12.812 14.266 1 93.44 179 ALA B C 1
ATOM 3152 O O . ALA B 1 179 ? -3.85 -13.016 14.805 1 93.44 179 ALA B O 1
ATOM 3153 N N . LYS B 1 180 ? -5.152 -12.93 12.93 1 96 180 LYS B N 1
ATOM 3154 C CA . LYS B 1 180 ? -4.09 -13.383 12.039 1 96 180 LYS B CA 1
ATOM 3155 C C . LYS B 1 180 ? -3.582 -12.242 11.164 1 96 180 LYS B C 1
ATOM 3157 O O . LYS B 1 180 ? -2.764 -12.453 10.266 1 96 180 LYS B O 1
ATOM 3162 N N . ALA B 1 181 ? -4.055 -11.055 11.43 1 96.94 181 ALA B N 1
ATOM 3163 C CA . ALA B 1 181 ? -3.83 -9.93 10.516 1 96.94 181 ALA B CA 1
ATOM 3164 C C . ALA B 1 181 ? -2.338 -9.68 10.312 1 96.94 181 ALA B C 1
ATOM 3166 O O . ALA B 1 181 ? -1.874 -9.555 9.18 1 96.94 181 ALA B O 1
ATOM 3167 N N . ARG B 1 182 ? -1.566 -9.648 11.375 1 95.88 182 ARG B N 1
ATOM 3168 C CA . ARG B 1 182 ? -0.142 -9.352 11.258 1 95.88 182 ARG B CA 1
ATOM 3169 C C . ARG B 1 182 ? 0.57 -10.406 10.422 1 95.88 182 ARG B C 1
ATOM 3171 O O . ARG B 1 182 ? 1.341 -10.078 9.516 1 95.88 182 ARG B O 1
ATOM 3178 N N . ALA B 1 183 ? 0.32 -11.672 10.727 1 97.12 183 ALA B N 1
ATOM 3179 C CA . ALA B 1 183 ? 0.967 -12.766 10 1 97.12 183 ALA B CA 1
ATOM 3180 C C . ALA B 1 183 ? 0.601 -12.727 8.516 1 97.12 183 ALA B C 1
ATOM 3182 O O . ALA B 1 183 ? 1.454 -12.953 7.656 1 97.12 183 ALA B O 1
ATOM 3183 N N . VAL B 1 184 ? -0.647 -12.438 8.227 1 98.5 184 VAL B N 1
ATOM 3184 C CA . VAL B 1 184 ? -1.149 -12.43 6.855 1 98.5 184 VAL B CA 1
ATOM 3185 C C . VAL B 1 184 ? -0.544 -11.25 6.09 1 98.5 184 VAL B C 1
ATOM 3187 O O . VAL B 1 184 ? -0.092 -11.406 4.953 1 98.5 184 VAL B O 1
ATOM 3190 N N . LEU B 1 185 ? -0.542 -10.086 6.691 1 98.44 185 LEU B N 1
ATOM 3191 C CA . LEU B 1 185 ? 0.002 -8.898 6.035 1 98.44 185 LEU B CA 1
ATOM 3192 C C . LEU B 1 185 ? 1.505 -9.039 5.82 1 98.44 185 LEU B C 1
ATOM 3194 O O . LEU B 1 185 ? 2.031 -8.617 4.789 1 98.44 185 LEU B O 1
ATOM 3198 N N . ASP B 1 186 ? 2.211 -9.641 6.773 1 97.5 186 ASP B N 1
ATOM 3199 C CA . ASP B 1 186 ? 3.633 -9.922 6.605 1 97.5 186 ASP B CA 1
ATOM 3200 C C . ASP B 1 186 ? 3.873 -10.875 5.438 1 97.5 186 ASP B C 1
ATOM 3202 O O . ASP B 1 186 ? 4.809 -10.688 4.656 1 97.5 186 ASP B O 1
ATOM 3206 N N . ARG B 1 187 ? 3.072 -11.875 5.312 1 98.69 187 ARG B N 1
ATOM 3207 C CA . ARG B 1 187 ? 3.191 -12.836 4.223 1 98.69 187 ARG B CA 1
ATOM 3208 C C . ARG B 1 187 ? 2.922 -12.172 2.875 1 98.69 187 ARG B C 1
ATOM 3210 O O . ARG B 1 187 ? 3.582 -12.477 1.881 1 98.69 187 ARG B O 1
ATOM 3217 N N . ALA B 1 188 ? 1.927 -11.281 2.842 1 98.81 188 ALA B N 1
ATOM 3218 C CA . ALA B 1 188 ? 1.64 -10.539 1.614 1 98.81 188 ALA B CA 1
ATOM 3219 C C . ALA B 1 188 ? 2.859 -9.75 1.153 1 98.81 188 ALA B C 1
ATOM 3221 O O . ALA B 1 188 ? 3.219 -9.781 -0.026 1 98.81 188 ALA B O 1
ATOM 3222 N N . ARG B 1 189 ? 3.5 -9.07 2.061 1 97.56 189 ARG B N 1
ATOM 3223 C CA . ARG B 1 189 ? 4.691 -8.289 1.754 1 97.56 189 ARG B CA 1
ATOM 3224 C C . ARG B 1 189 ? 5.836 -9.18 1.295 1 97.56 189 ARG B C 1
ATOM 3226 O O . ARG B 1 189 ? 6.531 -8.867 0.327 1 97.56 189 ARG B O 1
ATOM 3233 N N . ASP B 1 190 ? 6.039 -10.242 2.053 1 97.88 190 ASP B N 1
ATOM 3234 C CA . ASP B 1 190 ? 7.105 -11.188 1.739 1 97.88 190 ASP B CA 1
ATOM 3235 C C . ASP B 1 190 ? 6.918 -11.781 0.346 1 97.88 190 ASP B C 1
ATOM 3237 O O . ASP B 1 190 ? 7.887 -11.945 -0.401 1 97.88 190 ASP B O 1
ATOM 3241 N N . TYR B 1 191 ? 5.715 -12.133 0.009 1 98.75 191 TYR B N 1
ATOM 3242 C CA . TYR B 1 191 ? 5.355 -12.68 -1.295 1 98.75 191 TYR B CA 1
ATOM 3243 C C . TYR B 1 191 ? 5.648 -11.68 -2.406 1 98.75 191 TYR B C 1
ATOM 3245 O O . TYR B 1 191 ? 6.207 -12.039 -3.445 1 98.75 191 TYR B O 1
ATOM 3253 N N . ALA B 1 192 ? 5.285 -10.398 -2.184 1 98.31 192 ALA B N 1
ATOM 3254 C CA . ALA B 1 192 ? 5.574 -9.336 -3.146 1 98.31 192 ALA B CA 1
ATOM 3255 C C . ALA B 1 192 ? 7.078 -9.141 -3.309 1 98.31 192 ALA B C 1
ATOM 3257 O O . ALA B 1 192 ? 7.574 -8.969 -4.426 1 98.31 192 ALA B O 1
ATOM 3258 N N . LEU B 1 193 ? 7.805 -9.195 -2.193 1 97.19 193 LEU B N 1
ATOM 3259 C CA . LEU B 1 193 ? 9.258 -9.031 -2.227 1 97.19 193 LEU B CA 1
ATOM 3260 C C . LEU B 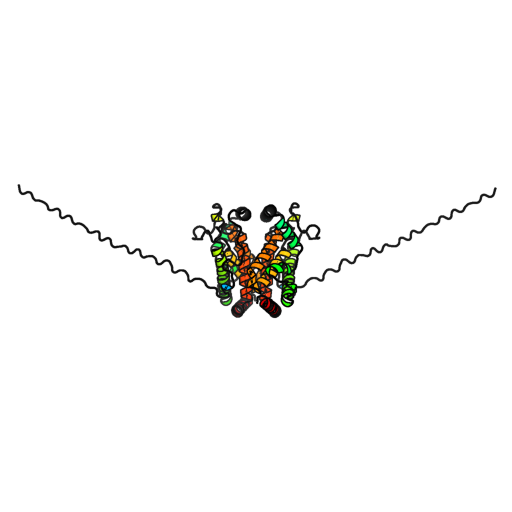1 193 ? 9.914 -10.156 -3.018 1 97.19 193 LEU B C 1
ATOM 3262 O O . LEU B 1 193 ? 10.922 -9.938 -3.689 1 97.19 193 LEU B O 1
ATOM 3266 N N . SER B 1 194 ? 9.344 -11.336 -2.963 1 98.38 194 SER B N 1
ATOM 3267 C CA . SER B 1 194 ? 9.867 -12.477 -3.715 1 98.38 194 SER B CA 1
ATOM 3268 C C . SER B 1 194 ? 9.914 -12.18 -5.207 1 98.38 194 SER B C 1
ATOM 3270 O O . SER B 1 194 ? 10.805 -12.656 -5.914 1 98.38 194 SER B O 1
ATOM 3272 N N . ARG B 1 195 ? 9 -11.32 -5.723 1 98 195 ARG B N 1
ATOM 3273 C CA . ARG B 1 195 ? 8.992 -10.992 -7.145 1 98 195 ARG B CA 1
ATOM 3274 C C . ARG B 1 195 ? 10.188 -10.109 -7.508 1 98 195 ARG B C 1
ATOM 3276 O O . ARG B 1 195 ? 10.727 -10.211 -8.609 1 98 195 ARG B O 1
ATOM 3283 N N . GLU B 1 196 ? 10.555 -9.234 -6.551 1 97.19 196 GLU B N 1
ATOM 3284 C CA . GLU B 1 196 ? 11.734 -8.398 -6.742 1 97.19 196 GLU B CA 1
ATOM 3285 C C . GLU B 1 196 ? 13.016 -9.219 -6.648 1 97.19 196 GLU B C 1
ATOM 3287 O O . GLU B 1 196 ? 13.922 -9.055 -7.469 1 97.19 196 GLU B O 1
ATOM 3292 N N . ILE B 1 197 ? 13.078 -10.125 -5.715 1 97.19 197 ILE B N 1
ATOM 3293 C CA . ILE B 1 197 ? 14.227 -11 -5.531 1 97.19 197 ILE B CA 1
ATOM 3294 C C . ILE B 1 197 ? 14.406 -11.875 -6.766 1 97.19 197 ILE B C 1
ATOM 3296 O O . ILE B 1 197 ? 15.539 -12.141 -7.188 1 97.19 197 ILE B O 1
ATOM 3300 N N . CYS B 1 198 ? 13.32 -12.242 -7.383 1 97.25 198 CYS B N 1
ATOM 3301 C CA . CYS B 1 198 ? 13.336 -13.07 -8.586 1 97.25 198 CYS B CA 1
ATOM 3302 C C . CYS B 1 198 ? 13.805 -12.266 -9.789 1 97.25 198 CYS B C 1
ATOM 3304 O O . CYS B 1 198 ? 14.07 -12.828 -10.852 1 97.25 198 CYS B O 1
ATOM 3306 N N . GLY B 1 199 ? 13.922 -10.953 -9.641 1 96.38 199 GLY B N 1
ATOM 3307 C CA . GLY B 1 199 ? 14.375 -10.102 -10.727 1 96.38 199 GLY B CA 1
ATOM 3308 C C . GLY B 1 199 ? 13.352 -9.938 -11.828 1 96.38 199 GLY B C 1
ATOM 3309 O O . GLY B 1 199 ? 13.703 -9.703 -12.984 1 96.38 199 GLY B O 1
ATOM 3310 N N . VAL B 1 200 ? 12.047 -10.078 -11.523 1 97.12 200 VAL B N 1
ATOM 3311 C CA . VAL B 1 200 ? 11.047 -10.094 -12.586 1 97.12 200 VAL B CA 1
ATOM 3312 C C . VAL B 1 200 ? 10.141 -8.867 -12.477 1 97.12 200 VAL B C 1
ATOM 3314 O O . VAL B 1 200 ? 9.398 -8.547 -13.406 1 97.12 200 VAL B O 1
ATOM 3317 N N . HIS B 1 201 ? 10.164 -8.125 -11.344 1 98.06 201 HIS B N 1
ATOM 3318 C CA . HIS B 1 201 ? 9.398 -6.898 -11.172 1 98.06 201 HIS B CA 1
ATOM 3319 C C . HIS B 1 201 ? 10.227 -5.824 -10.469 1 98.06 201 HIS B C 1
ATOM 3321 O O . HIS B 1 201 ? 11.039 -6.133 -9.594 1 98.06 201 HIS B O 1
ATOM 3327 N N . PHE B 1 202 ? 10.016 -4.594 -10.914 1 97.56 202 PHE B N 1
ATOM 3328 C CA . PHE B 1 202 ? 10.578 -3.426 -10.242 1 97.56 202 PHE B CA 1
ATOM 3329 C C . PHE B 1 202 ? 9.82 -3.125 -8.961 1 97.56 202 PHE B C 1
ATOM 3331 O O . PHE B 1 202 ? 8.656 -3.5 -8.812 1 97.56 202 PHE B O 1
ATOM 3338 N N . PRO B 1 203 ? 10.461 -2.41 -8.016 1 96.56 203 PRO B N 1
ATOM 3339 C CA . PRO B 1 203 ? 9.75 -1.984 -6.805 1 96.56 203 PRO B CA 1
ATOM 3340 C C . PRO B 1 203 ? 8.5 -1.169 -7.113 1 96.56 203 PRO B C 1
ATOM 3342 O O . PRO B 1 203 ? 7.473 -1.325 -6.445 1 96.56 203 PRO B O 1
ATOM 3345 N N . SER B 1 204 ? 8.57 -0.335 -8.133 1 96.81 204 SER B N 1
ATOM 3346 C CA . SER B 1 204 ? 7.406 0.472 -8.477 1 96.81 204 SER B CA 1
ATOM 3347 C C . SER B 1 204 ? 6.258 -0.399 -8.977 1 96.81 204 SER B C 1
ATOM 3349 O O . SER B 1 204 ? 5.09 -0.04 -8.828 1 96.81 204 SER B O 1
ATOM 3351 N N . ASP B 1 205 ? 6.586 -1.583 -9.602 1 98.44 205 ASP B N 1
ATOM 3352 C CA . ASP B 1 205 ? 5.555 -2.531 -10.016 1 98.44 205 ASP B CA 1
ATOM 3353 C C . ASP B 1 205 ? 4.773 -3.053 -8.812 1 98.44 205 ASP B C 1
ATOM 3355 O O . ASP B 1 205 ? 3.545 -3.137 -8.859 1 98.44 205 ASP B O 1
ATOM 3359 N N . THR B 1 206 ? 5.504 -3.402 -7.789 1 98.25 206 THR B N 1
ATOM 3360 C CA . THR B 1 206 ? 4.902 -3.973 -6.59 1 98.25 206 THR B CA 1
ATOM 3361 C C . THR B 1 206 ? 4.117 -2.912 -5.824 1 98.25 206 THR B C 1
ATOM 3363 O O . THR B 1 206 ? 3.061 -3.203 -5.254 1 98.25 206 THR B O 1
ATOM 3366 N N . GLU B 1 207 ? 4.602 -1.699 -5.805 1 97 207 GLU B N 1
ATOM 3367 C CA . GLU B 1 207 ? 3.873 -0.613 -5.156 1 97 207 GLU B CA 1
ATOM 3368 C C . GLU B 1 207 ? 2.545 -0.346 -5.859 1 97 207 GLU B C 1
ATOM 3370 O O . GLU B 1 207 ? 1.524 -0.121 -5.207 1 97 207 GLU B O 1
ATOM 3375 N N . ALA B 1 208 ? 2.6 -0.309 -7.164 1 98.19 208 ALA B N 1
ATOM 3376 C CA . ALA B 1 208 ? 1.367 -0.133 -7.926 1 98.19 208 ALA B CA 1
ATOM 3377 C C . ALA B 1 208 ? 0.369 -1.247 -7.621 1 98.19 208 ALA B C 1
ATOM 3379 O O . ALA B 1 208 ? -0.838 -1.006 -7.559 1 98.19 208 ALA B O 1
ATOM 3380 N N . SER B 1 209 ? 0.872 -2.449 -7.477 1 98.69 209 SER B N 1
ATOM 3381 C CA . SER B 1 209 ? 0.025 -3.58 -7.109 1 98.69 209 SER B CA 1
ATOM 3382 C C . SER B 1 209 ? -0.663 -3.344 -5.77 1 98.69 209 SER B C 1
ATOM 3384 O O . SER B 1 209 ? -1.829 -3.703 -5.594 1 98.69 209 SER B O 1
ATOM 3386 N N . HIS B 1 210 ? 0.079 -2.793 -4.848 1 98.69 210 HIS B N 1
ATOM 3387 C CA . HIS B 1 210 ? -0.484 -2.502 -3.535 1 98.69 210 HIS B CA 1
ATOM 3388 C C . HIS B 1 210 ? -1.645 -1.52 -3.637 1 98.69 210 HIS B C 1
ATOM 3390 O O . HIS B 1 210 ? -2.678 -1.702 -2.99 1 98.69 210 HIS B O 1
ATOM 3396 N N . VAL B 1 211 ? -1.48 -0.524 -4.445 1 98.44 211 VAL B N 1
ATOM 3397 C CA . VAL B 1 211 ? -2.527 0.471 -4.652 1 98.44 211 VAL B CA 1
ATOM 3398 C C . VAL B 1 211 ? -3.762 -0.196 -5.258 1 98.44 211 VAL B C 1
ATOM 3400 O O . VAL B 1 211 ? -4.871 -0.047 -4.738 1 98.44 211 VAL B O 1
ATOM 3403 N N . ILE B 1 212 ? -3.59 -0.949 -6.312 1 98.5 212 ILE B N 1
ATOM 3404 C CA . ILE B 1 212 ? -4.691 -1.591 -7.023 1 98.5 212 ILE B CA 1
ATOM 3405 C C . ILE B 1 212 ? -5.41 -2.564 -6.09 1 98.5 212 ILE B C 1
ATOM 3407 O O . ILE B 1 212 ? -6.641 -2.588 -6.039 1 98.5 212 ILE B O 1
ATOM 3411 N N . ALA B 1 213 ? -4.629 -3.324 -5.367 1 98.81 213 ALA B N 1
ATOM 3412 C CA . ALA B 1 213 ? -5.199 -4.285 -4.426 1 98.81 213 ALA B CA 1
ATOM 3413 C C . ALA B 1 213 ? -6.027 -3.576 -3.355 1 98.81 213 ALA B C 1
ATOM 3415 O O . ALA B 1 213 ? -7.133 -4.008 -3.029 1 98.81 213 ALA B O 1
ATOM 3416 N N . SER B 1 214 ? -5.488 -2.49 -2.836 1 98.75 214 SER B N 1
ATOM 3417 C CA . SER B 1 214 ? -6.156 -1.768 -1.758 1 98.75 214 SER B CA 1
ATOM 3418 C C . SER B 1 214 ? -7.492 -1.196 -2.219 1 98.75 214 SER B C 1
ATOM 3420 O O . SER B 1 214 ? -8.508 -1.335 -1.528 1 98.75 214 SER B O 1
ATOM 3422 N N . ILE B 1 215 ? -7.492 -0.576 -3.369 1 98.5 215 ILE B N 1
ATOM 3423 C CA . ILE B 1 215 ? -8.727 0.042 -3.842 1 98.5 215 ILE B CA 1
ATOM 3424 C C . ILE B 1 215 ? -9.727 -1.04 -4.238 1 98.5 215 ILE B C 1
ATOM 3426 O O . ILE B 1 215 ? -10.93 -0.884 -4.039 1 98.5 215 ILE B O 1
ATOM 3430 N N . ALA B 1 216 ? -9.289 -2.135 -4.836 1 98.38 216 ALA B N 1
ATOM 3431 C CA . ALA B 1 216 ? -10.195 -3.232 -5.18 1 98.38 216 ALA B CA 1
ATOM 3432 C C . ALA B 1 216 ? -10.867 -3.797 -3.934 1 98.38 216 ALA B C 1
ATOM 3434 O O . ALA B 1 216 ? -12.086 -3.959 -3.902 1 98.38 216 ALA B O 1
ATOM 3435 N N . VAL B 1 217 ? -10.086 -4.094 -2.883 1 98.81 217 VAL B N 1
ATOM 3436 C CA . VAL B 1 217 ? -10.633 -4.672 -1.661 1 98.81 217 VAL B CA 1
ATOM 3437 C C . VAL B 1 217 ? -11.562 -3.668 -0.982 1 98.81 217 VAL B C 1
ATOM 3439 O O . VAL B 1 217 ? -12.641 -4.035 -0.506 1 98.81 217 VAL B O 1
ATOM 3442 N N . ALA B 1 218 ? -11.148 -2.398 -0.94 1 98.5 218 ALA B N 1
ATOM 3443 C CA . ALA B 1 218 ? -11.992 -1.367 -0.335 1 98.5 218 ALA B CA 1
ATOM 3444 C C . ALA B 1 218 ? -13.352 -1.297 -1.022 1 98.5 218 ALA B C 1
ATOM 3446 O O . ALA B 1 218 ? -14.383 -1.225 -0.356 1 98.5 218 ALA B O 1
ATOM 3447 N N . ARG B 1 219 ? -13.352 -1.336 -2.322 1 97.5 219 ARG B N 1
ATOM 3448 C CA . ARG B 1 219 ? -14.602 -1.262 -3.078 1 97.5 219 ARG B CA 1
ATOM 3449 C C . ARG B 1 219 ? -15.438 -2.516 -2.871 1 97.5 219 ARG B C 1
ATOM 3451 O O . ARG B 1 219 ? -16.672 -2.443 -2.809 1 97.5 219 ARG B O 1
ATOM 3458 N N . ILE B 1 220 ? -14.789 -3.656 -2.777 1 98.19 220 ILE B N 1
ATOM 3459 C CA . ILE B 1 220 ? -15.516 -4.898 -2.523 1 98.19 220 ILE B CA 1
ATOM 3460 C C . ILE B 1 220 ? -16.172 -4.84 -1.143 1 98.19 220 ILE B C 1
ATOM 3462 O O . ILE B 1 220 ? -17.344 -5.188 -0.986 1 98.19 220 ILE B O 1
ATOM 3466 N N . LEU B 1 221 ? -15.469 -4.387 -0.11 1 97.69 221 LEU B N 1
ATOM 3467 C CA . LEU B 1 221 ? -15.984 -4.285 1.25 1 97.69 221 LEU B CA 1
ATOM 3468 C C . LEU B 1 221 ? -17.141 -3.287 1.319 1 97.69 221 LEU B C 1
ATOM 3470 O O . LEU B 1 221 ? -18.047 -3.439 2.137 1 97.69 221 LEU B O 1
ATOM 3474 N N . ALA B 1 222 ? -17.094 -2.342 0.413 1 94.25 222 ALA B N 1
ATOM 3475 C CA . ALA B 1 222 ? -18.109 -1.296 0.413 1 94.25 222 ALA B CA 1
ATOM 3476 C C . ALA B 1 222 ? -19.297 -1.682 -0.469 1 94.25 222 ALA B C 1
ATOM 3478 O O . ALA B 1 222 ? -20.297 -0.965 -0.523 1 94.25 222 ALA B O 1
ATOM 3479 N N . SER B 1 223 ? -19.219 -2.773 -1.162 1 92.06 223 SER B N 1
ATOM 3480 C CA . SER B 1 223 ? -20.219 -3.164 -2.15 1 92.06 223 SER B CA 1
ATOM 3481 C C . SER B 1 223 ? -21.328 -3.988 -1.514 1 92.06 223 SER B C 1
ATOM 3483 O O . SER B 1 223 ? -21.062 -5.027 -0.903 1 92.06 223 SER B O 1
ATOM 3485 N N . PRO B 1 224 ? -22.625 -3.578 -1.735 1 89.75 224 PRO B N 1
ATOM 3486 C CA . PRO B 1 224 ? -23.719 -4.414 -1.252 1 89.75 224 PRO B CA 1
ATOM 3487 C C . PRO B 1 224 ? -23.75 -5.797 -1.898 1 89.75 224 PRO B C 1
ATOM 3489 O O . PRO B 1 224 ? -24.141 -6.773 -1.264 1 89.75 224 PRO B O 1
ATOM 3492 N N . ALA B 1 225 ? -23.234 -5.879 -3.113 1 91.19 225 ALA B N 1
ATOM 3493 C CA . ALA B 1 225 ? -23.25 -7.133 -3.865 1 91.19 225 ALA B CA 1
ATOM 3494 C C . ALA B 1 225 ? -22.344 -8.172 -3.219 1 91.19 225 ALA B C 1
ATOM 3496 O O . ALA B 1 225 ? -22.547 -9.375 -3.385 1 91.19 225 ALA B O 1
ATOM 3497 N N . ALA B 1 226 ? -21.375 -7.699 -2.41 1 96.69 226 ALA B N 1
ATOM 3498 C CA . ALA B 1 226 ? -20.391 -8.609 -1.827 1 96.69 226 ALA B CA 1
ATOM 3499 C C . ALA B 1 226 ? -20.734 -8.945 -0.381 1 96.69 226 ALA B C 1
ATOM 3501 O O . ALA B 1 226 ? -20.125 -9.828 0.226 1 96.69 226 ALA B O 1
ATOM 3502 N N . ALA B 1 227 ? -21.75 -8.344 0.162 1 95.44 227 ALA B N 1
ATOM 3503 C CA . ALA B 1 227 ? -22.031 -8.367 1.596 1 95.44 227 ALA B CA 1
ATOM 3504 C C . ALA B 1 227 ? -22.312 -9.781 2.078 1 95.44 227 ALA B C 1
ATOM 3506 O O . ALA B 1 227 ? -21.781 -10.211 3.113 1 95.44 227 ALA B O 1
ATOM 3507 N N . ALA B 1 228 ? -23.141 -10.492 1.332 1 97.25 228 ALA B N 1
ATOM 3508 C CA . ALA B 1 228 ? -23.516 -11.836 1.759 1 97.25 228 ALA B CA 1
ATOM 3509 C C . ALA B 1 228 ? -22.312 -12.773 1.744 1 97.25 228 ALA B C 1
ATOM 3511 O O . ALA B 1 228 ? -22.141 -13.602 2.645 1 97.25 228 ALA B O 1
ATOM 3512 N N . ARG B 1 229 ? -21.484 -12.688 0.738 1 98 229 ARG B N 1
ATOM 3513 C CA . ARG B 1 229 ? -20.281 -13.523 0.631 1 98 229 ARG B CA 1
ATOM 3514 C C . ARG B 1 229 ? -19.281 -13.188 1.729 1 98 229 ARG B C 1
ATOM 3516 O O . ARG B 1 229 ? -18.641 -14.078 2.289 1 98 229 ARG B O 1
ATOM 3523 N N . ILE B 1 230 ? -19.141 -11.93 2.055 1 98.06 230 ILE B N 1
ATOM 3524 C CA . ILE B 1 230 ? -18.25 -11.477 3.119 1 98.06 230 ILE B CA 1
ATOM 3525 C C . ILE B 1 230 ? -18.734 -12.016 4.461 1 98.06 230 ILE B C 1
ATOM 3527 O O . ILE B 1 230 ? -17.953 -12.531 5.258 1 98.06 230 ILE B O 1
ATOM 3531 N N . ALA B 1 231 ? -20.047 -11.945 4.68 1 97.31 231 ALA B N 1
ATOM 3532 C CA . ALA B 1 231 ? -20.609 -12.438 5.926 1 97.31 231 ALA B CA 1
ATOM 3533 C C . ALA B 1 231 ? -20.391 -13.945 6.07 1 97.31 231 ALA B C 1
ATOM 3535 O O . ALA B 1 231 ? -20.094 -14.43 7.164 1 97.31 231 ALA B O 1
ATOM 3536 N N . ALA B 1 232 ? -20.562 -14.641 5 1 98.19 232 ALA B N 1
ATOM 3537 C CA . ALA B 1 232 ? -20.391 -16.094 5.027 1 98.19 232 ALA B CA 1
ATOM 3538 C C . ALA B 1 232 ? -18.938 -16.469 5.336 1 98.19 232 ALA B C 1
ATOM 3540 O O . ALA B 1 232 ? -18.688 -17.359 6.141 1 98.19 232 ALA B O 1
ATOM 3541 N N . ALA B 1 233 ? -18 -15.789 4.711 1 98.44 233 ALA B N 1
ATOM 3542 C CA . ALA B 1 233 ? -16.578 -16.031 4.965 1 98.44 233 ALA B CA 1
ATOM 3543 C C . ALA B 1 233 ? -16.219 -15.68 6.402 1 98.44 233 ALA B C 1
ATOM 3545 O O . ALA B 1 233 ? -15.477 -16.406 7.062 1 98.44 233 ALA B O 1
ATOM 3546 N N . ARG B 1 234 ? -16.719 -14.562 6.852 1 96.88 234 ARG B N 1
ATOM 3547 C CA . ARG B 1 234 ? -16.453 -14.125 8.219 1 96.88 234 ARG B CA 1
ATOM 3548 C C . ARG B 1 234 ? -16.922 -15.172 9.227 1 96.88 234 ARG B C 1
ATOM 3550 O O . ARG B 1 234 ? -16.219 -15.469 10.195 1 96.88 234 ARG B O 1
ATOM 3557 N N . ALA B 1 235 ? -18.125 -15.656 9 1 96.44 235 ALA B N 1
ATOM 3558 C CA . ALA B 1 235 ? -18.688 -16.672 9.891 1 96.44 235 ALA B CA 1
ATOM 3559 C C . ALA B 1 235 ? -17.812 -17.938 9.898 1 96.44 235 ALA B C 1
ATOM 3561 O O . ALA B 1 235 ? -17.578 -18.516 10.953 1 96.44 235 ALA B O 1
ATOM 3562 N N . GLU B 1 236 ? -17.406 -18.328 8.766 1 97.19 236 GLU B N 1
ATOM 3563 C CA . GLU B 1 236 ? -16.562 -19.5 8.633 1 97.19 236 GLU B CA 1
ATOM 3564 C C . GLU B 1 236 ? -15.234 -19.312 9.352 1 97.19 236 GLU B C 1
ATOM 3566 O O . GLU B 1 236 ? -14.758 -20.219 10.047 1 97.19 236 GLU B O 1
ATOM 3571 N N . LEU B 1 237 ? -14.617 -18.172 9.25 1 97.06 237 LEU B N 1
ATOM 3572 C CA . LEU B 1 237 ? -13.328 -17.859 9.859 1 97.06 237 LEU B CA 1
ATOM 3573 C C . LEU B 1 237 ? -13.461 -17.734 11.367 1 97.06 237 LEU B C 1
ATOM 3575 O O . LEU B 1 237 ? -12.547 -18.078 12.117 1 97.06 237 LEU B O 1
ATOM 3579 N N . ALA B 1 238 ? -14.578 -17.234 11.812 1 93.75 238 ALA B N 1
ATOM 3580 C CA . ALA B 1 238 ? -14.82 -17.094 13.25 1 93.75 238 ALA B CA 1
ATOM 3581 C C . ALA B 1 238 ? -14.898 -18.469 13.93 1 93.75 238 ALA B C 1
ATOM 3583 O O . ALA B 1 238 ? -14.531 -18.594 15.094 1 93.75 238 ALA B O 1
ATOM 3584 N N . ARG B 1 239 ? -15.281 -19.438 13.203 1 91.12 239 ARG B N 1
ATOM 3585 C CA . ARG B 1 239 ? -15.453 -20.766 13.758 1 91.12 239 ARG B CA 1
ATOM 3586 C C . ARG B 1 239 ? -14.109 -21.438 13.992 1 91.12 239 ARG B C 1
ATOM 3588 O O . ARG B 1 239 ? -13.977 -22.281 14.891 1 91.12 239 ARG B O 1
ATOM 3595 N N . ILE B 1 240 ? -13.094 -21.078 13.242 1 85.75 240 ILE B N 1
ATOM 3596 C CA . ILE B 1 240 ? -11.812 -21.75 13.391 1 85.75 240 ILE B CA 1
ATOM 3597 C C . ILE B 1 240 ? -10.945 -21 14.398 1 85.75 240 ILE B C 1
ATOM 3599 O O . ILE B 1 240 ? -9.922 -21.5 14.852 1 85.75 240 ILE B O 1
ATOM 3603 N N . ALA B 1 241 ? -11.195 -19.766 14.688 1 76.12 241 ALA B N 1
ATOM 3604 C CA . ALA B 1 241 ? -10.469 -18.984 15.688 1 76.12 241 ALA B CA 1
ATOM 3605 C C . ALA B 1 241 ? -10.812 -19.453 17.094 1 76.12 241 ALA B C 1
ATOM 3607 O O . ALA B 1 241 ? -10.094 -19.141 18.047 1 76.12 241 ALA B O 1
ATOM 3608 N N . GLN B 1 242 ? -11.828 -20.219 17.266 1 60.47 242 GLN B N 1
ATOM 3609 C CA . GLN B 1 242 ? -12.234 -20.812 18.531 1 60.47 242 GLN B CA 1
ATOM 3610 C C . GLN B 1 242 ? -11.523 -22.141 18.766 1 60.47 242 GLN B C 1
ATOM 3612 O O . GLN B 1 242 ? -11.211 -22.875 17.828 1 60.47 242 GLN B O 1
#

Foldseek 3Di:
DPPPPPPPPPPPPPPPPPPPPPPPPPPPDPPPDQAQDLDHPVVADLQAPDDADDDVPDPVVVVLLVVLVVVLVPADPVLLVVLLVLVVDAALQLCCVLLVHRQVVQPLLRVLLVSQLRNLLVRQVSNQVNNQQFWQCRVPVVQQASCPPVPDDRRRQAADSSLLSLLQSLVLCCVLQVVSNVSSNVSSVSSLVSCSSNRGYGPVNNVSSNVSSVVSNVVSVVGPSNVVSSVSSSVSSVVVVD/DPPPPPPPPPPPPPPPPPPPPPPPPPPPDPPPDQAQDLDHPVVADLQAPDDADDDVPDPVVVVLLVVLVVVLVPADPVLLVVLLVLVVDAALQLCCVLLVHRQVVQPLLRVLLVSQLRNLLVRQVSNQVNNQQFWQCRVPVVQQASCPPVPDDRRRQAADSSLLSLLQSLVLCCVLQVVSNVSSNVSSVSSLVSCSSNRGYGPVNNVSSNVSSVVSNVVSVVGPSNVVSSVSSSVSSVVVVD

Sequence (484 aa):
MFLRTRFMLLLAGACLAVPVAVNAQQAPAAKPAKTFKLLRAEDFPADGIVPAPPARGSDVEKLELAYLHALIAGTSPARMEQARRDDAHEDPSIFDQAMGIDLKTLPATWELLGLVHNDANLAANIAKEHFARVRPWGVDPTMPNCDAGKGKQPTRSYPSGHSTLGYSVGLMLATLAPAKARAVLDRARDYALSREICGVHFPSDTEASHVIASIAVARILASPAAAARIAAARAELARIAQMFLRTRFMLLLAGACLAVPVAVNAQQAPAAKPAKTFKLLRAEDFPADGIVPAPPARGSDVEKLELAYLHALIAGTSPARMEQARRDDAHEDPSIFDQAMGIDLKTLPATWELLGLVHNDANLAANIAKEHFARVRPWGVDPTMPNCDAGKGKQPTRSYPSGHSTLGYSVGLMLATLAPAKARAVLDRARDYALSREICGVHFPSDTEASHVIASIAVARILASPAAAARIAAARAELARIAQ

Organism: NCBI:txid68569

pLDDT: mean 87.68, std 19.77, range [31.55, 98.94]

Nearest PDB structures (foldseek):
  1iw8-assembly1_B  TM=8.790E-01  e=1.419E-10  Shimwellia blattae
  1iw8-assembly1_E  TM=8.760E-01  e=2.073E-10  Shimwellia blattae
  9jq0-assembly1_A  TM=8.668E-01  e=1.291E-10  Klebsiella pneumoniae 342
  1d2t-assembly1_A  TM=8.921E-01  e=4.024E-10  Shimwellia blattae
  1eoi-assembly1_A  TM=8.559E-01  e=5.347E-10  Shimwellia blattae

InterPro domains:
  IPR000326 Phosphatidic acid phosphatase type 2/haloperoxidase [PF01569] (120-219)
  IPR000326 Phosphatidic acid phosphatase type 2/haloperoxidase [SM00014] (112-221)
  IPR001011 Acid phosphatase, class A, bacterial [PIRSF000897] (7-239)
  IPR001011 Acid phosphatase, class A, bacterial [PR00483] (127-145)
  IPR001011 Acid phosphatase, class A, bacterial [PR00483] (184-208)
  IPR001011 Acid phosphatase, class A, bacterial [PR00483] (218-236)
  IPR036938 Phosphatidic acid phosphatase type 2/haloperoxidase superfamily [SSF48317] (49-237)